Protein AF-0000000084668521 (afdb_homodimer)

Secondary structure (DSSP, 8-state):
----EEEEEE-TTSPEEEEEEE--TT-SSEEEEEEE--TT--TTSSHHHHHHHHHHTT-EEEEE--TTSTTS--SSTT---HHHHHHHHHHHHHHHHTSTTEEEEEEEEEEETHHHHHHHHHHHH-TTEEEEEEES--S--S--GGGHHHHHHHHHHHHHHHHTTPPPPEE-SS-TTSB-TTS-B--TTHHHHHHHTT----S-EEHHHHHHHHT---GGGGGGSTTS-EEEEEETT-SSS-HHHHHHHHHHS-SSEEEEEETT--TTTTTSS-HHHHHHHHHHHHHHHS--/----EEEEEE-TTSPEEEEEEE--TT-SSEEEEEEE--TT--TTSSHHHHHHHHHHTT-EEEEE--TTSTTS--SSTT---HHHHHHHHHHHHHHHHTSTTEEEEEEEEEEETHHHHHHHHHHHH-TTEEEEEEES--S--S--GGGHHHHHHHHHHHHHHHHTTPPPPEE-SS-TTSB-TTS-B--TTHHHHHHHTT----S-EEHHHHHHHHT---GGGGGGSTTS-EEEEEETT-SSS-HHHHHHHHHHS-SSEEEEEETT--TTTTTSS-HHHHHHHHHHHHHHHS--

InterPro domains:
  IPR000383 Xaa-Pro dipeptidyl-peptidase-like domain [PF02129] (50-145)
  IPR029058 Alpha/Beta hydrolase fold [G3DSA:3.40.50.1820] (6-269)
  IPR029058 Alpha/Beta hydrolase fold [SSF53474] (3-289)
  IPR051411 Polyketide transferase af380-like [PTHR47751] (3-288)

Nearest PDB structures (foldseek):
  6lzh-assembly1_B  TM=9.416E-01  e=2.893E-39  Penicillium sp. sh18
  7d79-assembly2_C  TM=9.336E-01  e=2.000E-31  Beauveria bassiana ARSEF 2860
  7d79-assembly2_B-2  TM=9.314E-01  e=4.630E-31  Beauveria bassiana ARSEF 2860
  2hdw-assembly1_A  TM=8.197E-01  e=1.399E-21  Pseudomonas aeruginosa
  5xb6-assembly6_K  TM=8.495E-01  e=1.184E-19  Escherichia coli K-12

Structure (mmCIF, N/CA/C/O backbone):
data_AF-0000000084668521-model_v1
#
loop_
_entity.id
_entity.type
_entity.pdbx_description
1 polymer 'Peptidase S15'
#
loop_
_atom_site.group_PDB
_atom_site.id
_atom_site.type_symbol
_atom_site.label_atom_id
_atom_site.label_alt_id
_atom_site.label_comp_id
_atom_site.label_asym_id
_atom_site.label_entity_id
_atom_site.label_seq_id
_atom_site.pdbx_PDB_ins_code
_atom_site.Cartn_x
_atom_site.Cartn_y
_atom_site.Cartn_z
_atom_site.occupancy
_atom_site.B_iso_or_equiv
_atom_site.auth_seq_id
_atom_site.auth_comp_id
_atom_site.auth_asym_id
_atom_site.auth_atom_id
_atom_site.pdbx_PDB_model_num
ATOM 1 N N . MET A 1 1 ? 1.849 30.797 27.562 1 51.97 1 MET A N 1
ATOM 2 C CA . MET A 1 1 ? 2.369 29.484 27.156 1 51.97 1 MET A CA 1
ATOM 3 C C . MET A 1 1 ? 1.263 28.609 26.578 1 51.97 1 MET A C 1
ATOM 5 O O . MET A 1 1 ? 0.156 28.562 27.125 1 51.97 1 MET A O 1
ATOM 9 N N . SER A 1 2 ? 1.439 28.156 25.234 1 66.69 2 SER A N 1
ATOM 10 C CA . SER A 1 2 ? 0.332 27.438 24.609 1 66.69 2 SER A CA 1
ATOM 11 C C . SER A 1 2 ? -0.081 26.234 25.453 1 66.69 2 SER A C 1
ATOM 13 O O . SER A 1 2 ? 0.768 25.562 26.062 1 66.69 2 SER A O 1
ATOM 15 N N . ASN A 1 3 ? -1.322 26.219 25.875 1 88.06 3 ASN A N 1
ATOM 16 C CA . ASN A 1 3 ? -1.852 25.031 26.531 1 88.06 3 ASN A CA 1
ATOM 17 C C . ASN A 1 3 ? -1.68 23.781 25.688 1 88.06 3 ASN A C 1
ATOM 19 O O . ASN A 1 3 ? -2.359 23.625 24.672 1 88.06 3 ASN A O 1
ATOM 23 N N . ARG A 1 4 ? -0.58 23.172 25.875 1 95.38 4 ARG A N 1
ATOM 24 C CA . ARG A 1 4 ? -0.239 21.938 25.172 1 95.38 4 ARG A CA 1
ATOM 25 C C . ARG A 1 4 ? -0.235 20.75 26.125 1 95.38 4 ARG A C 1
ATOM 27 O O . ARG A 1 4 ? 0.279 20.844 27.25 1 95.38 4 ARG A O 1
ATOM 34 N N . GLN A 1 5 ? -0.857 19.688 25.703 1 97.56 5 GLN A N 1
ATOM 35 C CA . GLN A 1 5 ? -0.964 18.484 26.516 1 97.56 5 GLN A CA 1
ATOM 36 C C . GLN A 1 5 ? -0.278 17.297 25.844 1 97.56 5 GLN A C 1
ATOM 38 O O . GLN A 1 5 ? -0.398 17.125 24.625 1 97.56 5 GLN A O 1
ATOM 43 N N . ASN A 1 6 ? 0.466 16.562 26.672 1 98.38 6 ASN A N 1
ATOM 44 C CA . ASN A 1 6 ? 0.969 15.297 26.172 1 98.38 6 ASN A CA 1
ATOM 45 C C . ASN A 1 6 ? -0.154 14.273 26 1 98.38 6 ASN A C 1
ATOM 47 O O . ASN A 1 6 ? -1.033 14.164 26.859 1 98.38 6 ASN A O 1
ATOM 51 N N . ILE A 1 7 ? -0.081 13.594 24.891 1 98.5 7 ILE A N 1
ATOM 52 C CA . ILE A 1 7 ? -1.102 12.578 24.656 1 98.5 7 ILE A CA 1
ATOM 53 C C . ILE A 1 7 ? -0.45 11.312 24.109 1 98.5 7 ILE A C 1
ATOM 55 O O . ILE A 1 7 ? 0.702 11.336 23.672 1 98.5 7 ILE A O 1
ATOM 59 N N . GLU A 1 8 ? -1.041 10.234 24.25 1 98.62 8 GLU A N 1
ATOM 60 C CA . GLU A 1 8 ? -0.757 8.992 23.547 1 98.62 8 GLU A CA 1
ATOM 61 C C . GLU A 1 8 ? -2.045 8.266 23.156 1 98.62 8 GLU A C 1
ATOM 63 O O . GLU A 1 8 ? -3.072 8.43 23.812 1 98.62 8 GLU A O 1
ATOM 68 N N . PHE A 1 9 ? -2.041 7.555 22.141 1 98.44 9 PHE A N 1
ATOM 69 C CA . PHE A 1 9 ? -3.164 6.723 21.719 1 98.44 9 PHE A CA 1
ATOM 70 C C . PHE A 1 9 ? -2.676 5.477 21 1 98.44 9 PHE A C 1
ATOM 72 O O . PHE A 1 9 ? -1.562 5.457 20.469 1 98.44 9 PHE A O 1
ATOM 79 N N . LYS A 1 10 ? -3.48 4.465 21 1 97.56 10 LYS A N 1
ATOM 80 C CA . LYS A 1 10 ? -3.16 3.203 20.344 1 97.56 10 LYS A CA 1
ATOM 81 C C . LYS A 1 10 ? -3.73 3.17 18.922 1 97.56 10 LYS A C 1
ATOM 83 O O . LYS A 1 10 ? -4.844 3.639 18.688 1 97.56 10 LYS A O 1
ATOM 88 N N . THR A 1 11 ? -2.953 2.631 18.062 1 97.62 11 THR A N 1
ATOM 89 C CA . THR A 1 11 ? -3.463 2.328 16.734 1 97.62 11 THR A CA 1
ATOM 90 C C . THR A 1 11 ? -4.168 0.974 16.719 1 97.62 11 THR A C 1
ATOM 92 O O . THR A 1 11 ? -4.082 0.215 17.688 1 97.62 11 THR A O 1
ATOM 95 N N . LEU A 1 12 ? -4.848 0.689 15.656 1 96.25 12 LEU A N 1
ATOM 96 C CA . LEU A 1 12 ? -5.547 -0.583 15.523 1 96.25 12 LEU A CA 1
ATOM 97 C C . LEU A 1 12 ? -4.566 -1.751 15.586 1 96.25 12 LEU A C 1
ATOM 99 O O . LEU A 1 12 ? -4.914 -2.832 16.078 1 96.25 12 LEU A O 1
ATOM 103 N N . SER A 1 13 ? -3.34 -1.532 15.156 1 92.25 13 SER A N 1
ATOM 104 C CA . SER A 1 13 ? -2.328 -2.584 15.164 1 92.25 13 SER A CA 1
ATOM 105 C C . SER A 1 13 ? -1.716 -2.75 16.547 1 92.25 13 SER A C 1
ATOM 107 O O . SER A 1 13 ? -0.865 -3.617 16.766 1 92.25 13 SER A O 1
ATOM 109 N N . GLY A 1 14 ? -2.045 -1.892 17.453 1 94.88 14 GLY A N 1
ATOM 110 C CA . GLY A 1 14 ? -1.597 -2.043 18.828 1 94.88 14 GLY A CA 1
ATOM 111 C C . GLY A 1 14 ? -0.379 -1.2 19.156 1 94.88 14 GLY A C 1
ATOM 112 O O . GLY A 1 14 ? 0.168 -1.291 20.266 1 94.88 14 GLY A O 1
ATOM 113 N N . VAL A 1 15 ? 0.057 -0.404 18.266 1 96.94 15 VAL A N 1
ATOM 114 C CA . VAL A 1 15 ? 1.213 0.465 18.469 1 96.94 15 VAL A CA 1
ATOM 115 C C . VAL A 1 15 ? 0.782 1.747 19.172 1 96.94 15 VAL A C 1
ATOM 117 O O . VAL A 1 15 ? -0.256 2.326 18.844 1 96.94 15 VAL A O 1
ATOM 120 N N . THR A 1 16 ? 1.562 2.193 20.109 1 98.75 16 THR A N 1
ATOM 121 C CA . THR A 1 16 ? 1.267 3.439 20.812 1 98.75 16 THR A CA 1
ATOM 122 C C . THR A 1 16 ? 1.959 4.617 20.125 1 98.75 16 THR A C 1
ATOM 124 O O . THR A 1 16 ? 3.184 4.633 20 1 98.75 16 THR A O 1
ATOM 127 N N . LEU A 1 17 ? 1.164 5.547 19.703 1 98.81 17 LEU A N 1
ATOM 128 C CA . LEU A 1 17 ? 1.684 6.789 19.141 1 98.81 17 LEU A CA 1
ATOM 129 C C . LEU A 1 17 ? 1.568 7.93 20.141 1 98.81 17 LEU A C 1
ATOM 131 O O . LEU A 1 17 ? 0.618 7.977 20.922 1 98.81 17 LEU A O 1
ATOM 135 N N . ARG A 1 18 ? 2.561 8.812 20.156 1 98.88 18 ARG A N 1
ATOM 136 C CA . ARG A 1 18 ? 2.654 9.875 21.156 1 98.88 18 ARG A CA 1
ATOM 137 C C . ARG A 1 18 ? 2.777 11.242 20.484 1 98.88 18 ARG A C 1
ATOM 139 O O . ARG A 1 18 ? 3.432 11.375 19.453 1 98.88 18 ARG A O 1
ATOM 146 N N . GLY A 1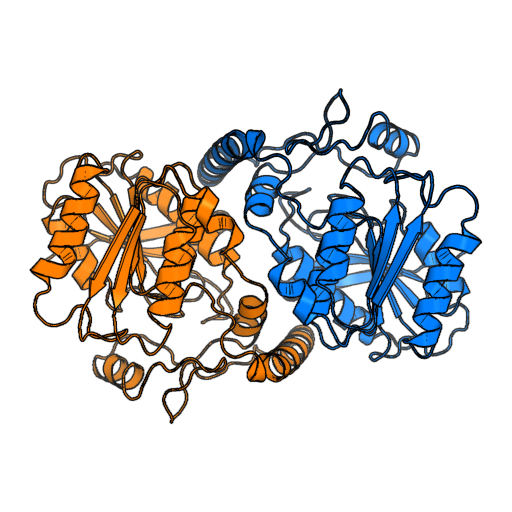 19 ? 2.113 12.195 21.078 1 98.69 19 GLY A N 1
ATOM 147 C CA . GLY A 1 19 ? 2.141 13.531 20.516 1 98.69 19 GLY A CA 1
ATOM 148 C C . GLY A 1 19 ? 1.644 14.602 21.469 1 98.69 19 GLY A C 1
ATOM 149 O O . GLY A 1 19 ? 1.822 14.484 22.688 1 98.69 19 GLY A O 1
ATOM 150 N N . TRP A 1 20 ? 1.198 15.695 20.891 1 98.81 20 TRP A N 1
ATOM 151 C CA . TRP A 1 20 ? 0.719 16.844 21.656 1 98.81 20 TRP A CA 1
ATOM 152 C C . TRP A 1 20 ? -0.646 17.297 21.156 1 98.81 20 TRP A C 1
ATOM 154 O O . TRP A 1 20 ? -0.902 17.297 19.938 1 98.81 20 TRP A O 1
ATOM 164 N N . LEU A 1 21 ? -1.462 17.609 22.078 1 98.69 21 LEU A N 1
ATOM 165 C CA . LEU A 1 21 ? -2.754 18.219 21.797 1 98.69 21 LEU A CA 1
ATOM 166 C C . LEU A 1 21 ? -2.762 19.688 22.234 1 98.69 21 LEU A C 1
ATOM 168 O O . LEU A 1 21 ? -2.316 20.016 23.344 1 98.69 21 LEU A O 1
ATOM 172 N N . TYR A 1 22 ? -3.162 20.531 21.328 1 98.44 22 TYR A N 1
ATOM 173 C CA . TYR A 1 22 ? -3.361 21.953 21.578 1 98.44 22 TYR A CA 1
ATOM 174 C C . TYR A 1 22 ? -4.844 22.312 21.594 1 98.44 22 TYR A C 1
ATOM 176 O O . TYR A 1 22 ? -5.445 22.562 20.547 1 98.44 22 TYR A O 1
ATOM 184 N N . PRO A 1 23 ? -5.414 22.359 22.812 1 97.94 23 PRO A N 1
ATOM 185 C CA . PRO A 1 23 ? -6.844 22.672 22.859 1 97.94 23 PRO A CA 1
ATOM 186 C C . PRO A 1 23 ? -7.156 24.094 22.375 1 97.94 23 PRO A C 1
ATOM 188 O O . PRO A 1 23 ? -6.391 25.031 22.641 1 97.94 23 PRO A O 1
ATOM 191 N N . SER A 1 24 ? -8.297 24.172 21.719 1 96.94 24 SER A N 1
ATOM 192 C CA . SER A 1 24 ? -8.711 25.484 21.234 1 96.94 24 SER A CA 1
ATOM 193 C C . SER A 1 24 ? -8.703 26.5 22.359 1 96.94 24 SER A C 1
ATOM 195 O O . SER A 1 24 ? -9.125 26.203 23.484 1 96.94 24 SER A O 1
ATOM 197 N N . GLU A 1 25 ? -8.305 27.688 22.047 1 94.31 25 GLU A N 1
ATOM 198 C CA . GLU A 1 25 ? -8.266 28.734 23.062 1 94.31 25 GLU A CA 1
ATOM 199 C C . GLU A 1 25 ? -9.672 29.188 23.453 1 94.31 25 GLU A C 1
ATOM 201 O O . GLU A 1 25 ? -9.867 29.75 24.516 1 94.31 25 GLU A O 1
ATOM 206 N N . THR A 1 26 ? -10.609 28.906 22.594 1 92.5 26 THR A N 1
ATOM 207 C CA . THR A 1 26 ? -11.984 29.281 22.906 1 92.5 26 THR A CA 1
ATOM 208 C C . THR A 1 26 ? -12.562 28.344 23.969 1 92.5 26 THR A C 1
ATOM 210 O O . THR A 1 26 ? -13.57 28.672 24.609 1 92.5 26 THR A O 1
ATOM 213 N N . GLN A 1 27 ? -12.031 27.266 24.094 1 91.88 27 GLN A N 1
ATOM 214 C CA . GLN A 1 27 ? -12.477 26.234 25.016 1 91.88 27 GLN A CA 1
ATOM 215 C C . GLN A 1 27 ? -13.914 25.812 24.734 1 91.88 27 GLN A C 1
ATOM 217 O O . GLN A 1 27 ? -14.633 25.391 25.625 1 91.88 27 GLN A O 1
ATOM 222 N N . LYS A 1 28 ? -14.312 26.062 23.578 1 94.62 28 LYS A N 1
ATOM 223 C CA . LYS A 1 28 ? -15.609 25.594 23.078 1 94.62 28 LYS A CA 1
ATOM 224 C C . LYS A 1 28 ? -15.438 24.5 22.031 1 94.62 28 LYS A C 1
ATOM 226 O O . LYS A 1 28 ? -14.406 24.438 21.359 1 94.62 28 LYS A O 1
ATOM 231 N N . LYS A 1 29 ? -16.469 23.719 22.047 1 96.38 29 LYS A N 1
ATOM 232 C CA . LYS A 1 29 ? -16.453 22.672 21.031 1 96.38 29 LYS A CA 1
ATOM 233 C C . LYS A 1 29 ? -16.359 23.266 19.625 1 96.38 29 LYS A C 1
ATOM 235 O O . LYS A 1 29 ? -17.094 24.219 19.297 1 96.38 29 LYS A O 1
ATOM 240 N N . GLY A 1 30 ? -15.367 22.875 18.812 1 97.44 30 GLY A N 1
ATOM 241 C CA . GLY A 1 30 ? -15.109 23.406 17.484 1 97.44 30 GLY A CA 1
ATOM 242 C C . GLY A 1 30 ? -14.32 22.453 16.609 1 97.44 30 GLY A C 1
ATOM 243 O O . GLY A 1 30 ? -14.336 21.234 16.828 1 97.44 30 GLY A O 1
ATOM 244 N N . PRO A 1 31 ? -13.75 22.984 15.578 1 98.25 31 PRO A N 1
ATOM 245 C CA . PRO A 1 31 ? -13.031 22.125 14.641 1 98.25 31 PRO A CA 1
ATOM 246 C C . PRO A 1 31 ? -11.727 21.578 15.219 1 98.25 31 PRO A C 1
ATOM 248 O O . PRO A 1 31 ? -11.117 22.203 16.078 1 98.25 31 PRO A O 1
ATOM 251 N N . GLY A 1 32 ? -11.391 20.359 14.844 1 98.56 32 GLY A N 1
ATOM 252 C CA . GLY A 1 32 ? -10.078 19.781 15.078 1 98.56 32 GLY A CA 1
ATOM 253 C C . GLY A 1 32 ? -9.18 19.828 13.859 1 98.56 32 GLY A C 1
ATOM 254 O O . GLY A 1 32 ? -9.664 19.859 12.719 1 98.56 32 GLY A O 1
ATOM 255 N N . ILE A 1 33 ? -7.855 19.844 14.086 1 98.81 33 ILE A N 1
ATOM 256 C CA . ILE A 1 33 ? -6.898 19.797 12.984 1 98.81 33 ILE A CA 1
ATOM 257 C C . ILE A 1 33 ? -5.734 18.875 13.359 1 98.81 33 ILE A C 1
ATOM 259 O O . ILE A 1 33 ? -5.238 18.922 14.492 1 98.81 33 ILE A O 1
ATOM 263 N N . ILE A 1 34 ? -5.363 17.969 12.477 1 98.94 34 ILE A N 1
ATOM 264 C CA . ILE A 1 34 ? -4.211 17.094 12.641 1 98.94 34 ILE A CA 1
ATOM 265 C C . ILE A 1 34 ? -3.094 17.531 11.695 1 98.94 34 ILE A C 1
ATOM 267 O O . ILE A 1 34 ? -3.311 17.672 10.484 1 98.94 34 ILE A O 1
ATOM 271 N N . LEU A 1 35 ? -1.898 17.75 12.258 1 98.88 35 LEU A N 1
ATOM 272 C CA . LEU A 1 35 ? -0.787 18.297 11.484 1 98.88 35 LEU A CA 1
ATOM 273 C C . LEU A 1 35 ? 0.378 17.312 11.438 1 98.88 35 LEU A C 1
ATOM 275 O O . LEU A 1 35 ? 0.66 16.625 12.422 1 98.88 35 LEU A O 1
ATOM 279 N N . SER A 1 36 ? 1.036 17.281 10.32 1 98.44 36 SER A N 1
ATOM 280 C CA . SER A 1 36 ? 2.234 16.453 10.188 1 98.44 36 SER A CA 1
ATOM 281 C C . SER A 1 36 ? 3.281 17.141 9.32 1 98.44 36 SER A C 1
ATOM 283 O O . SER A 1 36 ? 2.945 17.766 8.312 1 98.44 36 SER A O 1
ATOM 285 N N . ALA A 1 37 ? 4.594 16.969 9.641 1 95.19 37 ALA A N 1
ATOM 286 C CA . ALA A 1 37 ? 5.684 17.734 9.062 1 95.19 37 ALA A CA 1
ATOM 287 C C . ALA A 1 37 ? 6.281 17.016 7.852 1 95.19 37 ALA A C 1
ATOM 289 O O . ALA A 1 37 ? 7.066 17.609 7.102 1 95.19 37 ALA A O 1
ATOM 290 N N . GLY A 1 38 ? 5.953 15.727 7.715 1 94.62 38 GLY A N 1
ATOM 291 C CA . GLY A 1 38 ? 6.453 15.094 6.512 1 94.62 38 GLY A CA 1
ATOM 292 C C . GLY A 1 38 ? 7.336 13.891 6.793 1 94.62 38 GLY A C 1
ATOM 293 O O . GLY A 1 38 ? 7.242 13.281 7.863 1 94.62 38 GLY A O 1
ATOM 294 N N . PHE A 1 39 ? 8.219 13.539 5.82 1 95.06 39 PHE A N 1
ATOM 295 C CA . PHE A 1 39 ? 8.961 12.281 5.773 1 95.06 39 PHE A CA 1
ATOM 296 C C . PHE A 1 39 ? 10.016 12.242 6.871 1 95.06 39 PHE A C 1
ATOM 298 O O . PHE A 1 39 ? 10.891 13.102 6.934 1 95.06 39 PHE A O 1
ATOM 305 N N . ASN A 1 40 ? 9.844 11.297 7.73 1 93.69 40 ASN A N 1
ATOM 306 C CA . ASN A 1 40 ? 10.852 10.984 8.742 1 93.69 40 ASN A CA 1
ATOM 307 C C . ASN A 1 40 ? 11.062 12.156 9.695 1 93.69 40 ASN A C 1
ATOM 309 O O . ASN A 1 40 ? 12.172 12.375 10.188 1 93.69 40 ASN A O 1
ATOM 313 N N . MET A 1 41 ? 10.086 12.961 9.906 1 95.12 41 MET A N 1
ATOM 314 C CA . MET A 1 41 ? 10.18 14.125 10.789 1 95.12 41 MET A CA 1
ATOM 315 C C . MET A 1 41 ? 9.383 13.898 12.07 1 95.12 41 MET A C 1
ATOM 317 O O . MET A 1 41 ? 8.234 13.453 12.023 1 95.12 41 MET A O 1
ATOM 321 N N . PRO A 1 42 ? 10 14.18 13.195 1 97.19 42 PRO A N 1
ATOM 322 C CA . PRO A 1 42 ? 9.242 14.125 14.453 1 97.19 42 PRO A CA 1
ATOM 323 C C . PRO A 1 42 ? 8.312 15.312 14.633 1 97.19 42 PRO A C 1
ATOM 325 O O . PRO A 1 42 ? 8.43 16.312 13.914 1 97.19 42 PRO A O 1
ATOM 328 N N . LYS A 1 43 ? 7.414 15.195 15.562 1 97.81 43 LYS A N 1
ATOM 329 C CA . LYS A 1 43 ? 6.395 16.203 15.836 1 97.81 43 LYS A CA 1
ATOM 330 C C . LYS A 1 43 ? 7.027 17.531 16.234 1 97.81 43 LYS A C 1
ATOM 332 O O . LYS A 1 43 ? 6.375 18.578 16.203 1 97.81 43 LYS A O 1
ATOM 337 N N . ASP A 1 44 ? 8.297 17.562 16.594 1 96.75 44 ASP A N 1
ATOM 338 C CA . ASP A 1 44 ? 9.008 18.75 17.062 1 96.75 44 ASP A CA 1
ATOM 339 C C . ASP A 1 44 ? 9.312 19.703 15.898 1 96.75 44 ASP A C 1
ATOM 341 O O . ASP A 1 44 ? 9.609 20.875 16.125 1 96.75 44 ASP A O 1
ATOM 345 N N . VAL A 1 45 ? 9.227 19.141 14.742 1 93.12 45 VAL A N 1
ATOM 346 C CA . VAL A 1 45 ? 9.695 19.891 13.578 1 93.12 45 VAL A CA 1
ATOM 347 C C . VAL A 1 45 ? 8.516 20.609 12.914 1 93.12 45 VAL A C 1
ATOM 349 O O . VAL A 1 45 ? 7.539 19.969 12.516 1 93.12 45 VAL A O 1
ATOM 352 N N . VAL A 1 46 ? 8.555 21.922 12.82 1 90.94 46 VAL A N 1
ATOM 353 C CA . VAL A 1 46 ? 7.711 22.812 12.016 1 90.94 46 VAL A CA 1
ATOM 354 C C . VAL A 1 46 ? 6.312 22.875 12.625 1 90.94 46 VAL A C 1
ATOM 356 O O . VAL A 1 46 ? 5.793 23.969 12.875 1 90.94 46 VAL A O 1
ATOM 359 N N . VAL A 1 47 ? 5.664 21.812 13.031 1 95.56 47 VAL A N 1
ATOM 360 C CA . VAL A 1 47 ? 4.219 21.719 13.211 1 95.56 47 VAL A CA 1
ATOM 361 C C . VAL A 1 47 ? 3.832 22.297 14.57 1 95.56 47 VAL A C 1
ATOM 363 O O . VAL A 1 47 ? 2.686 22.703 14.781 1 95.56 47 VAL A O 1
ATOM 366 N N . PRO A 1 48 ? 4.762 22.453 15.562 1 95.56 48 PRO A N 1
ATOM 367 C CA . PRO A 1 48 ? 4.352 23.109 16.812 1 95.56 48 PRO A CA 1
ATOM 368 C C . PRO A 1 48 ? 3.881 24.547 16.609 1 95.56 48 PRO A C 1
ATOM 370 O O . PRO A 1 48 ? 2.83 24.938 17.125 1 95.56 48 PRO A O 1
ATOM 373 N N . ASP A 1 49 ? 4.602 25.297 15.789 1 93.25 49 ASP A N 1
ATOM 374 C CA . ASP A 1 49 ? 4.223 26.688 15.531 1 93.25 49 ASP A CA 1
ATOM 375 C C . ASP A 1 49 ? 2.906 26.75 14.758 1 93.25 49 ASP A C 1
ATOM 377 O O . ASP A 1 49 ? 2.078 27.625 15.023 1 93.25 49 ASP A O 1
ATOM 381 N N . VAL A 1 50 ? 2.748 25.875 13.844 1 96.12 50 VAL A N 1
ATOM 382 C CA . VAL A 1 50 ? 1.52 25.828 13.055 1 96.12 50 VAL A CA 1
ATOM 383 C C . VAL A 1 50 ? 0.345 25.453 13.961 1 96.12 50 VAL A C 1
ATOM 385 O O . VAL A 1 50 ? -0.73 26.047 13.867 1 96.12 50 VAL A O 1
ATOM 388 N N . ALA A 1 51 ? 0.533 24.5 14.836 1 97.69 51 ALA A N 1
ATOM 389 C CA . ALA A 1 51 ? -0.493 24.047 15.773 1 97.69 51 ALA A CA 1
ATOM 390 C C . ALA A 1 51 ? -0.932 25.203 16.688 1 97.69 51 ALA A C 1
ATOM 392 O O . ALA A 1 51 ? -2.127 25.391 16.922 1 97.69 51 ALA A O 1
ATOM 393 N N . GLU A 1 52 ? 0.012 25.938 17.172 1 96.75 52 GLU A N 1
ATOM 394 C CA . GLU A 1 52 ? -0.294 27.062 18.047 1 96.75 52 GLU A CA 1
ATOM 395 C C . GLU A 1 52 ? -1.101 28.141 17.297 1 96.75 52 GLU A C 1
ATOM 397 O O . GLU A 1 52 ? -2.004 28.75 17.875 1 96.75 52 GLU A O 1
ATOM 402 N N . TRP A 1 53 ? -0.701 28.359 16.047 1 95.62 53 TRP A N 1
ATOM 403 C CA . TRP A 1 53 ? -1.441 29.344 15.258 1 95.62 53 TRP A CA 1
ATOM 404 C C . TRP A 1 53 ? -2.902 28.922 15.117 1 95.62 53 TRP A C 1
ATOM 406 O O . TRP A 1 53 ? -3.807 29.719 15.375 1 95.62 53 TRP A O 1
ATOM 416 N N . PHE A 1 54 ? -3.168 27.703 14.773 1 96.88 54 PHE A N 1
ATOM 417 C CA . PHE A 1 54 ? -4.531 27.203 14.609 1 96.88 54 PHE A CA 1
ATOM 418 C C . PHE A 1 54 ? -5.262 27.172 15.953 1 96.88 54 PHE A C 1
ATOM 420 O O . PHE A 1 54 ? -6.461 27.438 16.016 1 96.88 54 PHE A O 1
ATOM 427 N N . GLN A 1 55 ? -4.516 26.844 17 1 96.94 55 GLN A N 1
ATOM 428 C CA . GLN A 1 55 ? -5.062 26.875 18.359 1 96.94 55 GLN A CA 1
ATOM 429 C C . GLN A 1 55 ? -5.668 28.234 18.672 1 96.94 55 GLN A C 1
ATOM 431 O O . GLN A 1 55 ? -6.781 28.328 19.203 1 96.94 55 GLN A O 1
ATOM 436 N N . ARG A 1 56 ? -4.98 29.266 18.297 1 95.25 56 ARG A N 1
ATOM 437 C CA . ARG A 1 56 ? -5.406 30.641 18.547 1 95.25 56 ARG A CA 1
ATOM 438 C C . ARG A 1 56 ? -6.586 31.016 17.656 1 95.25 56 ARG A C 1
ATOM 440 O O . ARG A 1 56 ? -7.277 32 17.922 1 95.25 56 ARG A O 1
ATOM 447 N N . HIS A 1 57 ? -6.797 30.219 16.672 1 95.19 57 HIS A N 1
ATOM 448 C CA . HIS A 1 57 ? -7.855 30.547 15.719 1 95.19 57 HIS A CA 1
ATOM 449 C C . HIS A 1 57 ? -9.008 29.547 15.805 1 95.19 57 HIS A C 1
ATOM 451 O O . HIS A 1 57 ? -9.688 29.297 14.812 1 95.19 57 HIS A O 1
ATOM 457 N N . GLY A 1 58 ? -9.102 28.891 16.969 1 95.44 58 GLY A N 1
ATOM 458 C CA . GLY A 1 58 ? -10.328 28.188 17.297 1 95.44 58 GLY A CA 1
ATOM 459 C C . GLY A 1 58 ? -10.266 26.688 17.031 1 95.44 58 GLY A C 1
ATOM 460 O O . GLY A 1 58 ? -11.266 25.984 17.141 1 95.44 58 GLY A O 1
ATOM 461 N N . PHE A 1 59 ? -9.109 26.172 16.688 1 97.62 59 PHE A N 1
ATOM 462 C CA . PHE A 1 59 ? -8.969 24.75 16.422 1 97.62 59 PHE A CA 1
ATOM 463 C C . PHE A 1 59 ? -8.352 24.031 17.625 1 97.62 59 PHE A C 1
ATOM 465 O O . PHE A 1 59 ? -7.5 24.594 18.312 1 97.62 59 PHE A O 1
ATOM 472 N N . THR A 1 60 ? -8.812 22.891 17.938 1 98.44 60 THR A N 1
ATOM 473 C CA . THR A 1 60 ? -8.016 21.953 18.703 1 98.44 60 THR A CA 1
ATOM 474 C C . THR A 1 60 ? -7.047 21.188 17.797 1 98.44 60 THR A C 1
ATOM 476 O O . THR A 1 60 ? -7.473 20.484 16.875 1 98.44 60 THR A O 1
ATOM 479 N N . ALA A 1 61 ? -5.785 21.375 18.031 1 98.75 61 ALA A N 1
ATOM 480 C CA . ALA A 1 61 ? -4.777 20.859 17.125 1 98.75 61 ALA A CA 1
ATOM 481 C C . ALA A 1 61 ? -4.07 19.641 17.703 1 98.75 61 ALA A C 1
ATOM 483 O O . ALA A 1 61 ? -3.762 19.625 18.906 1 98.75 61 ALA A O 1
ATOM 484 N N . LEU A 1 62 ? -3.893 18.625 16.891 1 98.88 62 LEU A N 1
ATOM 485 C CA . LEU A 1 62 ? -3.172 17.422 17.25 1 98.88 62 LEU A CA 1
ATOM 486 C C . LEU A 1 62 ? -1.915 17.25 16.406 1 98.88 62 LEU A C 1
ATOM 488 O O . LEU A 1 62 ? -1.975 17.328 15.172 1 98.88 62 LEU A O 1
ATOM 492 N N . VAL A 1 63 ? -0.777 17.078 17.016 1 98.75 63 VAL A N 1
ATOM 493 C CA . VAL A 1 63 ? 0.462 16.656 16.375 1 98.75 63 VAL A CA 1
ATOM 494 C C . VAL A 1 63 ? 1.006 15.414 17.078 1 98.75 63 VAL A C 1
ATOM 496 O O . VAL A 1 63 ? 0.886 15.289 18.297 1 98.75 63 VAL A O 1
ATOM 499 N N . PHE A 1 64 ? 1.591 14.5 16.344 1 98.75 64 PHE A N 1
ATOM 500 C CA . PHE A 1 64 ? 2.135 13.297 16.953 1 98.75 64 PHE A CA 1
ATOM 501 C C . PHE A 1 64 ? 3.227 12.695 16.078 1 98.75 64 PHE A C 1
ATOM 503 O O . PHE A 1 64 ? 3.359 13.047 14.906 1 98.75 64 PHE A O 1
ATOM 510 N N . ASP A 1 65 ? 4.066 11.898 16.703 1 98.69 65 ASP A N 1
ATOM 511 C CA . ASP A 1 65 ? 5.035 11.07 15.977 1 98.69 65 ASP A CA 1
ATOM 512 C C . ASP A 1 65 ? 4.367 9.828 15.391 1 98.69 65 ASP A C 1
ATOM 514 O O . ASP A 1 65 ? 3.635 9.125 16.078 1 98.69 65 ASP A O 1
ATOM 518 N N . THR A 1 66 ? 4.652 9.633 14.125 1 97.94 66 THR A N 1
ATOM 519 C CA . THR A 1 66 ? 4.117 8.43 13.492 1 97.94 66 THR A CA 1
ATOM 520 C C . THR A 1 66 ? 4.961 7.207 13.859 1 97.94 66 THR A C 1
ATOM 522 O O . THR A 1 66 ? 5.941 7.324 14.602 1 97.94 66 THR A O 1
ATOM 525 N N . PHE A 1 67 ? 4.543 6.082 13.43 1 97.75 67 PHE A N 1
ATOM 526 C CA . PHE A 1 67 ? 5.207 4.812 13.695 1 97.75 67 PHE A CA 1
ATOM 527 C C . PHE A 1 67 ? 6.703 4.922 13.438 1 97.75 67 PHE A C 1
ATOM 529 O O . PHE A 1 67 ? 7.129 5.32 12.352 1 97.75 67 PHE A O 1
ATOM 536 N N . GLY A 1 68 ? 7.469 4.559 14.422 1 97.38 68 GLY A N 1
ATOM 537 C CA . GLY A 1 68 ? 8.914 4.441 14.266 1 97.38 68 GLY A CA 1
ATOM 538 C C . GLY A 1 68 ? 9.625 5.777 14.344 1 97.38 68 GLY A C 1
ATOM 539 O O . GLY A 1 68 ? 10.844 5.844 14.156 1 97.38 68 GLY A O 1
ATOM 540 N N . ILE A 1 69 ? 8.922 6.836 14.664 1 97.88 69 ILE A N 1
ATOM 541 C CA . ILE A 1 69 ? 9.5 8.172 14.688 1 97.88 69 ILE A CA 1
ATOM 542 C C . ILE A 1 69 ? 9.398 8.758 16.094 1 97.88 69 ILE A C 1
ATOM 544 O O . ILE A 1 69 ? 8.406 8.531 16.797 1 97.88 69 ILE A O 1
ATOM 548 N N . GLY A 1 70 ? 10.398 9.469 16.484 1 97.38 70 GLY A N 1
ATOM 549 C CA . GLY A 1 70 ? 10.359 10.234 17.719 1 97.38 70 GLY A CA 1
ATOM 550 C C . GLY A 1 70 ? 9.992 9.391 18.938 1 97.38 70 GLY A C 1
ATOM 551 O O . GLY A 1 70 ? 10.609 8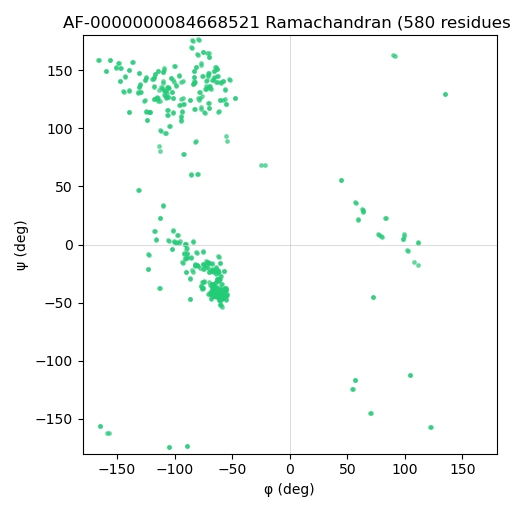.344 19.172 1 97.38 70 GLY A O 1
ATOM 552 N N . GLU A 1 71 ? 8.938 9.805 19.656 1 98.19 71 GLU A N 1
ATOM 553 C CA . GLU A 1 71 ? 8.594 9.188 20.938 1 98.19 71 GLU A CA 1
ATOM 554 C C . GLU A 1 71 ? 7.609 8.039 20.75 1 98.19 71 GLU A C 1
ATOM 556 O O . GLU A 1 71 ? 7.312 7.305 21.688 1 98.19 71 GLU A O 1
ATOM 561 N N . SER A 1 72 ? 7.098 7.867 19.531 1 98.69 72 SER A N 1
ATOM 562 C CA . SER A 1 72 ? 6.121 6.816 19.266 1 98.69 72 SER A CA 1
ATOM 563 C C . SER A 1 72 ? 6.793 5.449 19.156 1 98.69 72 SER A C 1
ATOM 565 O O . SER A 1 72 ? 7.988 5.359 18.875 1 98.69 72 SER A O 1
ATOM 567 N N . GLU A 1 73 ? 6.047 4.473 19.422 1 98.44 73 GLU A N 1
ATOM 568 C CA . GLU A 1 73 ? 6.535 3.104 19.266 1 98.44 73 GLU A CA 1
ATOM 569 C C . GLU A 1 73 ? 6.723 2.738 17.797 1 98.44 73 GLU A C 1
ATOM 571 O O . GLU A 1 73 ? 6.246 3.449 16.906 1 98.44 73 GLU A O 1
ATOM 576 N N . GLY A 1 74 ? 7.453 1.65 17.578 1 96.94 74 GLY A N 1
ATOM 577 C CA . GLY A 1 74 ? 7.652 1.121 16.25 1 96.94 74 GLY A CA 1
ATOM 578 C C . GLY A 1 74 ? 9.094 0.746 15.961 1 96.94 74 GLY A C 1
ATOM 579 O O . GLY A 1 74 ? 10.008 1.534 16.203 1 96.94 74 GLY A O 1
ATOM 580 N N . LEU A 1 75 ? 9.305 -0.389 15.5 1 96.19 75 LEU A N 1
ATOM 581 C CA . LEU A 1 75 ? 10.602 -0.889 15.07 1 96.19 75 LEU A CA 1
ATOM 582 C C . LEU A 1 75 ? 10.508 -1.529 13.688 1 96.19 75 LEU A C 1
ATOM 584 O O . LEU A 1 75 ? 9.508 -2.182 13.367 1 96.19 75 LEU A O 1
ATOM 588 N N . PRO A 1 76 ? 11.578 -1.431 12.875 1 96.94 76 PRO A N 1
ATOM 589 C CA . PRO A 1 76 ? 12.781 -0.634 13.109 1 96.94 76 PRO A CA 1
ATOM 590 C C . PRO A 1 76 ? 12.5 0.867 13.141 1 96.94 76 PRO A C 1
ATOM 592 O O . P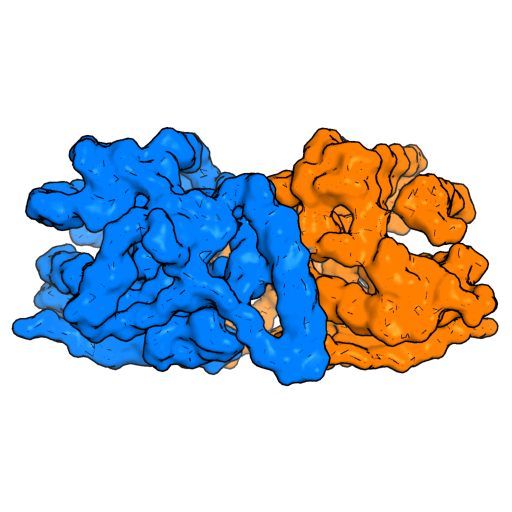RO A 1 76 ? 11.5 1.32 12.586 1 96.94 76 PRO A O 1
ATOM 595 N N . ARG A 1 77 ? 13.289 1.596 13.828 1 97.81 77 ARG A N 1
ATOM 596 C CA . ARG A 1 77 ? 13.164 3.049 13.836 1 97.81 77 ARG A CA 1
ATOM 597 C C . ARG A 1 77 ? 13.406 3.631 12.445 1 97.81 77 ARG A C 1
ATOM 599 O O . ARG A 1 77 ? 14.117 3.037 11.633 1 97.81 77 ARG A O 1
ATOM 606 N N . CYS A 1 78 ? 12.781 4.75 12.164 1 98.12 78 CYS A N 1
ATOM 607 C CA . CYS A 1 78 ? 12.953 5.477 10.906 1 98.12 78 CYS A CA 1
ATOM 608 C C . CYS A 1 78 ? 12.609 4.59 9.711 1 98.12 78 CYS A C 1
ATOM 610 O O . CYS A 1 78 ? 13.328 4.594 8.711 1 98.12 78 CYS A O 1
ATOM 612 N N . ASP A 1 79 ? 11.594 3.717 9.906 1 97.75 79 ASP A N 1
ATOM 613 C CA . ASP A 1 79 ? 11.039 2.857 8.867 1 97.75 79 ASP A CA 1
ATOM 614 C C . ASP A 1 79 ? 9.672 3.361 8.414 1 97.75 79 ASP A C 1
ATOM 616 O O . ASP A 1 79 ? 8.688 3.271 9.156 1 97.75 79 ASP A O 1
ATOM 620 N N . THR A 1 80 ? 9.625 3.83 7.215 1 96.94 80 THR A N 1
ATOM 621 C CA . THR A 1 80 ? 8.383 4.414 6.719 1 96.94 80 THR A CA 1
ATOM 622 C C . THR A 1 80 ? 7.648 3.428 5.812 1 96.94 80 THR A C 1
ATOM 624 O O . THR A 1 80 ? 8.242 2.867 4.887 1 96.94 80 THR A O 1
ATOM 627 N N . ASN A 1 81 ? 6.461 3.213 6.145 1 96.12 81 ASN A N 1
ATOM 628 C CA . ASN A 1 81 ? 5.473 2.508 5.336 1 96.12 81 ASN A CA 1
ATOM 629 C C . ASN A 1 81 ? 4.246 3.375 5.062 1 96.12 81 ASN A C 1
ATOM 631 O O . ASN A 1 81 ? 3.502 3.709 5.988 1 96.12 81 ASN A O 1
ATOM 635 N N . MET A 1 82 ? 4.016 3.742 3.828 1 96.94 82 MET A N 1
ATOM 636 C CA . MET A 1 82 ? 2.982 4.711 3.473 1 96.94 82 MET A CA 1
ATOM 637 C C . MET A 1 82 ? 1.603 4.211 3.891 1 96.94 82 MET A C 1
ATOM 639 O O . MET A 1 82 ? 0.782 4.984 4.383 1 96.94 82 MET A O 1
ATOM 643 N N . HIS A 1 83 ? 1.355 2.957 3.734 1 95.06 83 HIS A N 1
ATOM 644 C CA . HIS A 1 83 ? 0.052 2.418 4.105 1 95.06 83 HIS A CA 1
ATOM 645 C C . HIS A 1 83 ? -0.15 2.459 5.617 1 95.06 83 HIS A C 1
ATOM 647 O O . HIS A 1 83 ? -1.244 2.771 6.094 1 95.06 83 HIS A O 1
ATOM 653 N N . ARG A 1 84 ? 0.911 2.082 6.285 1 95.44 84 ARG A N 1
ATOM 654 C CA . ARG A 1 84 ? 0.853 2.184 7.742 1 95.44 84 ARG A CA 1
ATOM 655 C C . ARG A 1 84 ? 0.637 3.629 8.18 1 95.44 84 ARG A C 1
ATOM 657 O O . ARG A 1 84 ? -0.124 3.891 9.117 1 95.44 84 ARG A O 1
ATOM 664 N N . ARG A 1 85 ? 1.302 4.488 7.539 1 97.31 85 ARG A N 1
ATOM 665 C CA . ARG A 1 85 ? 1.17 5.906 7.859 1 97.31 85 ARG A CA 1
ATOM 666 C C . ARG A 1 85 ? -0.263 6.383 7.656 1 97.31 85 ARG A C 1
ATOM 668 O O . ARG A 1 85 ? -0.8 7.125 8.484 1 97.31 85 ARG A O 1
ATOM 675 N N . VAL A 1 86 ? -0.896 5.988 6.559 1 98 86 VAL A N 1
ATOM 676 C CA . VAL A 1 86 ? -2.303 6.285 6.312 1 98 86 VAL A CA 1
ATOM 677 C C . VAL A 1 86 ? -3.15 5.781 7.477 1 98 86 VAL A C 1
ATOM 679 O O . VAL A 1 86 ? -4.004 6.504 7.992 1 98 86 VAL A O 1
ATOM 682 N N . GLU A 1 87 ? -2.855 4.574 7.934 1 97 87 GLU A N 1
ATOM 683 C CA . GLU A 1 87 ? -3.594 3.988 9.047 1 97 87 GLU A CA 1
ATOM 684 C C . GLU A 1 87 ? -3.383 4.785 10.328 1 97 87 GLU A C 1
ATOM 686 O O . GLU A 1 87 ? -4.316 4.973 11.109 1 97 87 GLU A O 1
ATOM 691 N N . ASP A 1 88 ? -2.162 5.234 10.555 1 98.12 88 ASP A N 1
ATOM 692 C CA . ASP A 1 88 ? -1.879 6.059 11.727 1 98.12 88 ASP A CA 1
ATOM 693 C C . ASP A 1 88 ? -2.758 7.309 11.742 1 98.12 88 ASP A C 1
ATOM 695 O O . ASP A 1 88 ? -3.285 7.691 12.789 1 98.12 88 ASP A O 1
ATOM 699 N N . PHE A 1 89 ? -2.943 7.895 10.609 1 98.75 89 PHE A N 1
ATOM 700 C CA . PHE A 1 89 ? -3.713 9.133 10.555 1 98.75 89 PHE A CA 1
ATOM 701 C C . PHE A 1 89 ? -5.207 8.844 10.656 1 98.75 89 PHE A C 1
ATOM 703 O O . PHE A 1 89 ? -5.949 9.609 11.281 1 98.75 89 PHE A O 1
ATOM 710 N N . ILE A 1 90 ? -5.668 7.754 10.086 1 98.62 90 ILE A N 1
ATOM 711 C CA . ILE A 1 90 ? -7.066 7.371 10.25 1 98.62 90 ILE A CA 1
ATOM 712 C C . ILE A 1 90 ? -7.363 7.133 11.727 1 98.62 90 ILE A C 1
ATOM 714 O O . ILE A 1 90 ? -8.391 7.582 12.242 1 98.62 90 ILE A O 1
ATOM 718 N N . ASP A 1 91 ? -6.449 6.469 12.438 1 98.69 91 ASP A N 1
ATOM 719 C CA . ASP A 1 91 ? -6.621 6.219 13.867 1 98.69 91 ASP A CA 1
ATOM 720 C C . ASP A 1 91 ? -6.547 7.516 14.664 1 98.69 91 ASP A C 1
ATOM 722 O O . ASP A 1 91 ? -7.238 7.672 15.672 1 98.69 91 ASP A O 1
ATOM 726 N N . SER A 1 92 ? -5.715 8.438 14.195 1 98.88 92 SER A N 1
ATOM 727 C CA . SER A 1 92 ? -5.621 9.727 14.867 1 98.88 92 SER A CA 1
ATOM 728 C C . SER A 1 92 ? -6.918 10.516 14.742 1 98.88 92 SER A C 1
ATOM 730 O O . SER A 1 92 ? -7.297 11.258 15.648 1 98.88 92 SER A O 1
ATOM 732 N N . ILE A 1 93 ? -7.59 10.375 13.625 1 98.88 93 ILE A N 1
ATOM 733 C CA . ILE A 1 93 ? -8.891 11 13.445 1 98.88 93 ILE A CA 1
ATOM 734 C C . ILE A 1 93 ? -9.867 10.461 14.492 1 98.88 93 ILE A C 1
ATOM 736 O O . ILE A 1 93 ? -10.609 11.234 15.117 1 98.88 93 ILE A O 1
ATOM 740 N N . THR A 1 94 ? -9.852 9.102 14.68 1 98.62 94 THR A N 1
ATOM 741 C CA . THR A 1 94 ? -10.695 8.492 15.695 1 98.62 94 THR A CA 1
ATOM 742 C C . THR A 1 94 ? -10.383 9.062 17.078 1 98.62 94 THR A C 1
ATOM 744 O O . THR A 1 94 ? -11.289 9.445 17.812 1 98.62 94 THR A O 1
ATOM 747 N N . PHE A 1 95 ? -9.141 9.141 17.375 1 98.69 95 PHE A N 1
ATOM 748 C CA . PHE A 1 95 ? -8.695 9.664 18.672 1 98.69 95 PHE A CA 1
ATOM 749 C C . PHE A 1 95 ? -9.172 11.094 18.859 1 98.69 95 PHE A C 1
ATOM 751 O O . PHE A 1 95 ? -9.797 11.414 19.875 1 98.69 95 PHE A O 1
ATOM 758 N N . LEU A 1 96 ? -8.883 11.969 17.844 1 98.75 96 LEU A N 1
ATOM 759 C CA . LEU A 1 96 ? -9.211 13.391 17.953 1 98.75 96 LEU A CA 1
ATOM 760 C C . LEU A 1 96 ? -10.727 13.602 18 1 98.75 96 LEU A C 1
ATOM 762 O O . LEU A 1 96 ? -11.211 14.477 18.703 1 98.75 96 LEU A O 1
ATOM 766 N N . SER A 1 97 ? -11.469 12.789 17.234 1 97.5 97 SER A N 1
ATOM 767 C CA . SER A 1 97 ? -12.922 12.898 17.141 1 97.5 97 SER A CA 1
ATOM 768 C C . SER A 1 97 ? -13.586 12.656 18.5 1 97.5 97 SER A C 1
ATOM 770 O O . SER A 1 97 ? -14.703 13.117 18.734 1 97.5 97 SER A O 1
ATOM 772 N N . SER A 1 98 ? -12.875 11.977 19.359 1 96.38 98 SER A N 1
ATOM 773 C CA . SER A 1 98 ? -13.453 11.617 20.656 1 96.38 98 SER A CA 1
ATOM 774 C C . SER A 1 98 ? -13.203 12.703 21.703 1 96.38 98 SER A C 1
ATOM 776 O O . SER A 1 98 ? -13.734 12.641 22.812 1 96.38 98 SER A O 1
ATOM 778 N N . HIS A 1 99 ? -12.414 13.664 21.375 1 97.12 99 HIS A N 1
ATOM 779 C CA . HIS A 1 99 ? -12.102 14.734 22.312 1 97.12 99 HIS A CA 1
ATOM 780 C C . HIS A 1 99 ? -13.305 15.656 22.516 1 97.12 99 HIS A C 1
ATOM 782 O O . HIS A 1 99 ? -13.969 16.047 21.547 1 97.12 99 HIS A O 1
ATOM 788 N N . PRO A 1 100 ? -13.531 16.109 23.719 1 97.12 100 PRO A N 1
ATOM 789 C CA . PRO A 1 100 ? -14.742 16.875 24.016 1 97.12 100 PRO A CA 1
ATOM 790 C C . PRO A 1 100 ? -14.766 18.234 23.312 1 97.12 100 PRO A C 1
ATOM 792 O O . PRO A 1 100 ? -15.844 18.766 23.031 1 97.12 100 PRO A O 1
ATOM 795 N N . LEU A 1 101 ? -13.656 18.75 22.969 1 97.38 101 LEU A N 1
ATOM 796 C CA . LEU A 1 101 ? -13.594 20.062 22.359 1 97.38 101 LEU A CA 1
ATOM 797 C C . LEU A 1 101 ? -13.695 19.969 20.844 1 97.38 101 LEU A C 1
ATOM 799 O O . LEU A 1 101 ? -13.703 20.984 20.141 1 97.38 101 LEU A O 1
ATOM 803 N N . VAL A 1 102 ? -13.828 18.781 20.328 1 98.44 102 VAL A N 1
ATOM 804 C CA . VAL A 1 102 ? -13.766 18.625 18.875 1 98.44 102 VAL A CA 1
ATOM 805 C C . VAL A 1 102 ? -15.109 18.156 18.359 1 98.44 102 VAL A C 1
ATOM 807 O O . VAL A 1 102 ? -15.695 17.203 18.891 1 98.44 102 VAL A O 1
ATOM 810 N N . ASP A 1 103 ? -15.656 18.891 17.391 1 98.12 103 ASP A N 1
ATOM 811 C CA . ASP A 1 103 ? -16.766 18.391 16.594 1 98.12 103 ASP A CA 1
ATOM 812 C C . ASP A 1 103 ? -16.297 17.344 15.594 1 98.12 103 ASP A C 1
ATOM 814 O O . ASP A 1 103 ? -15.531 17.641 14.68 1 98.12 103 ASP A O 1
ATOM 818 N N . PRO A 1 104 ? -16.734 16.109 15.758 1 97.12 104 PRO A N 1
ATOM 819 C CA . PRO A 1 104 ? -16.234 15.023 14.906 1 97.12 104 PRO A CA 1
ATOM 820 C C . PRO A 1 104 ? -16.562 15.234 13.43 1 97.12 104 PRO A C 1
ATOM 822 O O . PRO A 1 104 ? -16 14.547 12.57 1 97.12 104 PRO A O 1
ATOM 825 N N . GLN A 1 105 ? -17.375 16.172 13.062 1 96.25 105 GLN A N 1
ATOM 826 C CA . GLN A 1 105 ? -17.734 16.438 11.672 1 96.25 105 GLN A CA 1
ATOM 827 C C . GLN A 1 105 ? -16.875 17.547 11.078 1 96.25 105 GLN A C 1
ATOM 829 O O . GLN A 1 105 ? -17.016 17.891 9.898 1 96.25 105 GLN A O 1
ATOM 834 N N . ARG A 1 106 ? -15.961 18.062 11.836 1 98.25 106 ARG A N 1
ATOM 835 C CA . ARG A 1 106 ? -15.148 19.203 11.406 1 98.25 106 ARG A CA 1
ATOM 836 C C . ARG A 1 106 ? -13.664 18.938 11.641 1 98.25 106 ARG A C 1
ATOM 838 O O . ARG A 1 106 ? -12.953 19.797 12.172 1 98.25 106 ARG A O 1
ATOM 845 N N . ILE A 1 107 ? -13.18 17.797 11.266 1 98.62 107 ILE A N 1
ATOM 846 C CA . ILE A 1 107 ? -11.773 17.453 11.398 1 98.62 107 ILE A CA 1
ATOM 847 C C . ILE A 1 107 ? -11.031 17.797 10.109 1 98.62 107 ILE A C 1
ATOM 849 O O . ILE A 1 107 ? -11.414 17.344 9.031 1 98.62 107 ILE A O 1
ATOM 853 N N . VAL A 1 108 ? -9.969 18.562 10.211 1 98.88 108 VAL A N 1
ATOM 854 C CA . VAL A 1 108 ? -9.141 19.016 9.094 1 98.88 108 VAL A CA 1
ATOM 855 C C . VAL A 1 108 ? -7.777 18.328 9.156 1 98.88 108 VAL A C 1
ATOM 857 O O . VAL A 1 108 ? -7.227 18.125 10.242 1 98.88 108 VAL A O 1
ATOM 860 N N . LEU A 1 109 ? -7.266 17.922 8 1 98.94 109 LEU A N 1
ATOM 861 C CA . LEU A 1 109 ? -5.914 17.391 7.902 1 98.94 109 LEU A CA 1
ATOM 862 C C . LEU A 1 109 ? -4.969 18.406 7.273 1 98.94 109 LEU A C 1
ATOM 864 O O . LEU A 1 109 ? -5.336 19.109 6.32 1 98.94 109 LEU A O 1
ATOM 868 N N . TRP A 1 110 ? -3.814 18.562 7.871 1 98.88 110 TRP A N 1
ATOM 869 C CA . TRP A 1 110 ? -2.74 19.422 7.398 1 98.88 110 TRP A CA 1
ATOM 870 C C . TRP A 1 110 ? -1.44 18.641 7.238 1 98.88 110 TRP A C 1
ATOM 872 O O . TRP A 1 110 ? -0.901 18.125 8.219 1 98.88 110 TRP A O 1
ATOM 882 N N . GLY A 1 111 ? -0.956 18.516 6.043 1 98.69 111 GLY A N 1
ATOM 883 C CA . GLY A 1 111 ? 0.254 17.734 5.809 1 98.69 111 GLY A CA 1
ATOM 884 C C . GLY A 1 111 ? 1.281 18.484 4.973 1 98.69 111 GLY A C 1
ATOM 885 O O . GLY A 1 111 ? 0.958 19 3.902 1 98.69 111 GLY A O 1
ATOM 886 N N . LEU A 1 112 ? 2.5 18.484 5.43 1 97.38 112 LEU A N 1
ATOM 887 C CA . LEU A 1 112 ? 3.615 19.109 4.723 1 97.38 112 LEU A CA 1
ATOM 888 C C . LEU A 1 112 ? 4.414 18.062 3.945 1 97.38 112 LEU A C 1
ATOM 890 O O . LEU A 1 112 ? 4.68 16.969 4.457 1 97.38 112 LEU A O 1
ATOM 894 N N . CYS A 1 113 ? 4.805 18.406 2.658 1 96.31 113 CYS A N 1
ATOM 895 C CA . CYS A 1 113 ? 5.719 17.594 1.859 1 96.31 113 CYS A CA 1
ATOM 896 C C . CYS A 1 113 ? 5.199 16.172 1.709 1 96.31 113 CYS A C 1
ATOM 898 O O . CYS A 1 113 ? 4.113 15.961 1.174 1 96.31 113 CYS A O 1
ATOM 900 N N . PHE A 1 114 ? 5.926 15.172 2.234 1 97.19 114 PHE A N 1
ATOM 901 C CA . PHE A 1 114 ? 5.566 13.758 2.191 1 97.19 114 PHE A CA 1
ATOM 902 C C . PHE A 1 114 ? 4.18 13.531 2.785 1 97.19 114 PHE A C 1
ATOM 904 O O . PHE A 1 114 ? 3.383 12.766 2.24 1 97.19 114 PHE A O 1
ATOM 911 N N . ASP A 1 115 ? 3.861 14.227 3.805 1 98.25 115 ASP A N 1
ATOM 912 C CA . ASP A 1 115 ? 2.596 13.977 4.488 1 98.25 115 ASP A CA 1
ATOM 913 C C . ASP A 1 115 ? 1.456 14.75 3.832 1 98.25 115 ASP A C 1
ATOM 915 O O . ASP A 1 115 ? 0.283 14.5 4.117 1 98.25 115 ASP A O 1
ATOM 919 N N . GLY A 1 116 ? 1.778 15.703 2.916 1 98.56 116 GLY A N 1
ATOM 920 C CA . GLY A 1 116 ? 0.726 16.172 2.027 1 98.56 116 GLY A CA 1
ATOM 921 C C . GLY A 1 116 ? 0.137 15.062 1.172 1 98.56 116 GLY A C 1
ATOM 922 O O . GLY A 1 116 ? -1.081 14.984 1 1 98.56 116 GLY A O 1
ATOM 923 N N . ASN A 1 117 ? 1.038 14.289 0.628 1 98 117 ASN A N 1
ATOM 924 C CA . ASN A 1 117 ? 0.69 13.086 -0.115 1 98 117 ASN A CA 1
ATOM 925 C C . ASN A 1 117 ? -0.142 12.125 0.731 1 98 117 ASN A C 1
ATOM 927 O O . ASN A 1 117 ? -1.194 11.656 0.293 1 98 117 ASN A O 1
ATOM 931 N N . ILE A 1 118 ? 0.216 11.891 1.971 1 98.69 118 ILE A N 1
ATOM 932 C CA . ILE A 1 118 ? -0.434 10.945 2.869 1 98.69 118 ILE A CA 1
ATOM 933 C C . ILE A 1 118 ? -1.812 11.469 3.264 1 98.69 118 ILE A C 1
ATOM 935 O O . ILE A 1 118 ? -2.793 10.719 3.256 1 98.69 118 ILE A O 1
ATOM 939 N N . MET A 1 119 ? -1.92 12.766 3.559 1 98.88 119 MET A N 1
ATOM 940 C CA . MET A 1 119 ? -3.191 13.352 3.975 1 98.88 119 MET A CA 1
ATOM 941 C C . MET A 1 119 ? -4.207 13.297 2.838 1 98.88 119 MET A C 1
ATOM 943 O O . MET A 1 119 ? -5.406 13.133 3.078 1 98.88 119 MET A O 1
ATOM 947 N N . LEU A 1 120 ? -3.727 13.508 1.665 1 98.88 120 LEU A N 1
ATOM 948 C CA . LEU A 1 120 ? -4.617 13.367 0.517 1 98.88 120 LEU A CA 1
ATOM 949 C C . LEU A 1 120 ? -5.137 11.938 0.402 1 98.88 120 LEU A C 1
ATOM 951 O O . LEU A 1 120 ? -6.332 11.727 0.178 1 98.88 120 LEU A O 1
ATOM 955 N N . ALA A 1 121 ? -4.281 10.984 0.58 1 98.75 121 ALA A N 1
ATOM 956 C CA . ALA A 1 121 ? -4.703 9.586 0.54 1 98.75 121 ALA A CA 1
ATOM 957 C C . ALA A 1 121 ? -5.727 9.289 1.631 1 98.75 121 ALA A C 1
ATOM 959 O O . ALA A 1 121 ? -6.75 8.656 1.373 1 98.75 121 ALA A O 1
ATOM 960 N N . VAL A 1 122 ? -5.465 9.781 2.842 1 98.81 122 VAL A N 1
ATOM 961 C CA . VAL A 1 122 ? -6.383 9.586 3.959 1 98.81 122 VAL A CA 1
ATOM 962 C C . VAL A 1 122 ? -7.746 10.18 3.615 1 98.81 122 VAL A C 1
ATOM 964 O O . VAL A 1 122 ? -8.781 9.562 3.877 1 98.81 122 VAL A O 1
ATOM 967 N N . SER A 1 123 ? -7.754 11.32 2.998 1 98.69 123 SER A N 1
ATOM 968 C CA . SER A 1 123 ? -8.992 12.031 2.709 1 98.69 123 SER A CA 1
ATOM 969 C C . SER A 1 123 ? -9.812 11.312 1.648 1 98.69 123 SER A C 1
ATOM 971 O O . SER A 1 123 ? -11.031 11.484 1.574 1 98.69 123 SER A O 1
ATOM 973 N N . ALA A 1 124 ? -9.172 10.508 0.831 1 98.44 124 ALA A N 1
ATOM 974 C CA . ALA A 1 124 ? -9.883 9.695 -0.159 1 98.44 124 ALA A CA 1
ATOM 975 C C . ALA A 1 124 ? -10.57 8.508 0.499 1 98.44 124 ALA A C 1
ATOM 977 O O . ALA A 1 124 ? -11.477 7.902 -0.084 1 98.44 124 ALA A O 1
ATOM 978 N N . LEU A 1 125 ? -10.188 8.164 1.704 1 98.31 125 LEU A N 1
ATOM 979 C CA . LEU A 1 125 ? -10.641 6.922 2.318 1 98.31 125 LEU A CA 1
ATOM 980 C C . LEU A 1 125 ? -11.547 7.203 3.512 1 98.31 125 LEU A C 1
ATOM 982 O O . LEU A 1 125 ? -12.492 6.457 3.766 1 98.31 125 LEU A O 1
ATOM 986 N N . ASP A 1 126 ? -11.211 8.258 4.262 1 98.5 126 ASP A N 1
ATOM 987 C CA . ASP A 1 126 ? -11.883 8.516 5.531 1 98.5 126 ASP A CA 1
ATOM 988 C C . ASP A 1 126 ? -12.93 9.617 5.387 1 98.5 126 ASP A C 1
ATOM 990 O O . ASP A 1 126 ? -12.586 10.797 5.27 1 98.5 126 ASP A O 1
ATOM 994 N N . THR A 1 127 ? -14.188 9.266 5.539 1 95.38 127 THR A N 1
ATOM 995 C CA . THR A 1 127 ? -15.32 10.148 5.273 1 95.38 127 THR A CA 1
ATOM 996 C C . THR A 1 127 ? -15.477 11.18 6.387 1 95.38 127 THR A C 1
ATOM 998 O O . THR A 1 127 ? -16.234 12.141 6.25 1 95.38 127 THR A O 1
ATOM 1001 N N . ARG A 1 128 ? -14.711 11.086 7.438 1 97.69 128 ARG A N 1
ATOM 1002 C CA . ARG A 1 128 ? -14.812 12.023 8.555 1 97.69 128 ARG A CA 1
ATOM 1003 C C . ARG A 1 128 ? -14.039 13.305 8.266 1 97.69 128 ARG A C 1
ATOM 1005 O O . ARG A 1 128 ? -14.211 14.312 8.961 1 97.69 128 ARG A O 1
ATOM 1012 N N . VAL A 1 129 ? -13.117 13.312 7.281 1 98.69 129 VAL A N 1
ATOM 1013 C CA . VAL A 1 129 ? -12.281 14.461 6.969 1 98.69 129 VAL A CA 1
ATOM 1014 C C . VAL A 1 129 ? -13.133 15.57 6.348 1 98.69 129 VAL A C 1
ATOM 1016 O O . VAL A 1 129 ? -13.734 15.375 5.285 1 98.69 129 VAL A O 1
ATOM 1019 N N . ALA A 1 130 ? -13.102 16.688 6.992 1 98.56 130 ALA A N 1
ATOM 1020 C CA . ALA A 1 130 ? -13.93 17.797 6.539 1 98.56 130 ALA A CA 1
ATOM 1021 C C . ALA A 1 130 ? -13.211 18.625 5.473 1 98.56 130 ALA A C 1
ATOM 1023 O O . ALA A 1 130 ? -13.852 19.25 4.625 1 98.56 130 ALA A O 1
ATOM 1024 N N . ALA A 1 131 ? -11.906 18.656 5.508 1 98.88 131 ALA A N 1
ATOM 1025 C CA . ALA A 1 131 ? -11.055 19.344 4.539 1 98.88 131 ALA A CA 1
ATOM 1026 C C . ALA A 1 131 ? -9.602 18.906 4.684 1 98.88 131 ALA A C 1
ATOM 1028 O O . ALA A 1 131 ? -9.203 18.391 5.73 1 98.88 131 ALA A O 1
ATOM 1029 N N . VAL A 1 132 ? -8.836 19.094 3.648 1 98.88 132 VAL A N 1
ATOM 1030 C CA . VAL A 1 132 ? -7.414 18.766 3.695 1 98.88 132 VAL A CA 1
ATOM 1031 C C . VAL A 1 132 ? -6.586 19.922 3.16 1 98.88 132 VAL A C 1
ATOM 1033 O O . VAL A 1 132 ? -6.949 20.547 2.158 1 98.88 132 VAL A O 1
ATOM 1036 N N . LEU A 1 133 ? -5.605 20.297 3.891 1 98.88 133 LEU A N 1
ATOM 1037 C CA . LEU A 1 133 ? -4.574 21.266 3.514 1 98.88 133 LEU A CA 1
ATOM 1038 C C . LEU A 1 133 ? -3.268 20.547 3.178 1 98.88 133 LEU A C 1
ATOM 1040 O O . LEU A 1 133 ? -2.551 20.094 4.074 1 98.88 133 LEU A O 1
ATOM 1044 N N . ALA A 1 134 ? -2.979 20.406 1.924 1 98.88 134 ALA A N 1
ATOM 1045 C CA . ALA A 1 134 ? -1.729 19.828 1.455 1 98.88 134 ALA A CA 1
ATOM 1046 C C . ALA A 1 134 ? -0.684 20.891 1.173 1 98.88 134 ALA A C 1
ATOM 1048 O O . ALA A 1 134 ? -0.829 21.672 0.229 1 98.88 134 ALA A O 1
ATOM 1049 N N . ILE A 1 135 ? 0.384 20.891 1.938 1 98.19 135 ILE A N 1
ATOM 1050 C CA . ILE A 1 135 ? 1.376 21.953 1.883 1 98.19 135 ILE A CA 1
ATOM 1051 C C . ILE A 1 135 ? 2.635 21.453 1.177 1 98.19 135 ILE A C 1
ATOM 1053 O O . ILE A 1 135 ? 3.314 20.547 1.673 1 98.19 135 ILE A O 1
ATOM 1057 N N . ALA A 1 136 ? 2.971 22.047 0.005 1 97.5 136 ALA A N 1
ATOM 1058 C CA . ALA A 1 136 ? 4.105 21.609 -0.805 1 97.5 136 ALA A CA 1
ATOM 1059 C C . ALA A 1 136 ? 4.148 20.078 -0.92 1 97.5 136 ALA A C 1
ATOM 1061 O O . ALA A 1 136 ? 5.18 19.469 -0.651 1 97.5 136 ALA A O 1
ATOM 1062 N N . PRO A 1 137 ? 3.076 19.5 -1.377 1 98.31 137 PRO A N 1
ATOM 1063 C CA . PRO A 1 137 ? 2.979 18.047 -1.287 1 98.31 137 PRO A CA 1
ATOM 1064 C C . PRO A 1 137 ? 3.891 17.328 -2.281 1 98.31 137 PRO A C 1
ATOM 1066 O O . PRO A 1 137 ? 3.965 17.719 -3.449 1 98.31 137 PRO A O 1
ATOM 1069 N N . MET A 1 138 ? 4.586 16.344 -1.777 1 97.25 138 MET A N 1
ATOM 1070 C CA . MET A 1 138 ? 5.301 15.391 -2.633 1 97.25 138 MET A CA 1
ATOM 1071 C C . MET A 1 138 ? 4.355 14.312 -3.16 1 97.25 138 MET A C 1
ATOM 1073 O O . MET A 1 138 ? 4.27 13.227 -2.59 1 97.25 138 MET A O 1
ATOM 1077 N N . ILE A 1 139 ? 3.723 14.57 -4.301 1 97.75 139 ILE A N 1
ATOM 1078 C CA . ILE A 1 139 ? 2.646 13.734 -4.82 1 97.75 139 ILE A CA 1
ATOM 1079 C C . ILE A 1 139 ? 3.201 12.375 -5.227 1 97.75 139 ILE A C 1
ATOM 1081 O O . ILE A 1 139 ? 2.557 11.344 -5.016 1 97.75 139 ILE A O 1
ATOM 1085 N N . ASP A 1 140 ? 4.332 12.383 -5.801 1 96.31 140 ASP A N 1
ATOM 1086 C CA . ASP A 1 140 ? 5.066 11.18 -6.191 1 96.31 140 ASP A CA 1
ATOM 1087 C C . ASP A 1 140 ? 6.359 11.047 -5.387 1 96.31 140 ASP A C 1
ATOM 1089 O O . ASP A 1 140 ? 7.242 11.898 -5.469 1 96.31 140 ASP A O 1
ATOM 1093 N N . VAL A 1 141 ? 6.461 9.891 -4.727 1 95.81 141 VAL A N 1
ATOM 1094 C CA . VAL A 1 141 ? 7.586 9.758 -3.809 1 95.81 141 VAL A CA 1
ATOM 1095 C C . VAL A 1 141 ? 8.648 8.844 -4.414 1 95.81 141 VAL A C 1
ATOM 1097 O O . VAL A 1 141 ? 9.672 8.57 -3.787 1 95.81 141 VAL A O 1
ATOM 1100 N N . SER A 1 142 ? 8.484 8.367 -5.645 1 95.94 142 SER A N 1
ATOM 1101 C CA . SER A 1 142 ? 9.383 7.391 -6.25 1 95.94 142 SER A CA 1
ATOM 1102 C C . SER A 1 142 ? 10.641 8.062 -6.805 1 95.94 142 SER A C 1
ATOM 1104 O O . SER A 1 142 ? 11.625 7.391 -7.105 1 95.94 142 SER A O 1
ATOM 1106 N N . GLY A 1 143 ? 10.586 9.422 -7.004 1 95 143 GLY A N 1
ATOM 1107 C CA . GLY A 1 143 ? 11.781 10.172 -7.363 1 95 143 GLY A CA 1
ATOM 1108 C C . GLY A 1 143 ? 12.266 9.875 -8.766 1 95 143 GLY A C 1
ATOM 1109 O O . GLY A 1 143 ? 11.469 9.727 -9.695 1 95 143 GLY A O 1
ATOM 1110 N N . ASP A 1 144 ? 13.555 9.883 -8.898 1 94.88 144 ASP A N 1
ATOM 1111 C CA . ASP A 1 144 ? 14.227 9.727 -10.188 1 94.88 144 ASP A CA 1
ATOM 1112 C C . ASP A 1 144 ? 14.273 8.258 -10.602 1 94.88 144 ASP A C 1
ATOM 1114 O O . ASP A 1 144 ? 14.898 7.438 -9.93 1 94.88 144 ASP A O 1
ATOM 1118 N N . SER A 1 145 ? 13.781 8 -11.805 1 94.81 145 SER A N 1
ATOM 1119 C CA . SER A 1 145 ? 13.68 6.625 -12.289 1 94.81 145 SER A CA 1
ATOM 1120 C C . SER A 1 145 ? 15.062 5.992 -12.445 1 94.81 145 SER A C 1
ATOM 1122 O O . SER A 1 145 ? 15.211 4.777 -12.336 1 94.81 145 SER A O 1
ATOM 1124 N N . GLU A 1 146 ? 16.109 6.805 -12.648 1 95.69 146 GLU A N 1
ATOM 1125 C CA . GLU A 1 146 ? 17.453 6.297 -12.836 1 95.69 146 GLU A CA 1
ATOM 1126 C C . GLU A 1 146 ? 17.984 5.652 -11.562 1 95.69 146 GLU A C 1
ATOM 1128 O O . GLU A 1 146 ? 18.938 4.871 -11.602 1 95.69 146 GLU A O 1
ATOM 1133 N N . ARG A 1 147 ? 17.312 5.957 -10.492 1 97 147 ARG A N 1
ATOM 1134 C CA . ARG A 1 147 ? 17.812 5.469 -9.211 1 97 147 ARG A CA 1
ATOM 1135 C C . ARG A 1 147 ? 17 4.262 -8.734 1 97 147 ARG A C 1
ATOM 1137 O O . ARG A 1 147 ? 17.328 3.65 -7.719 1 97 147 ARG A O 1
ATOM 1144 N N . HIS A 1 148 ? 15.984 3.895 -9.438 1 97.75 148 HIS A N 1
ATOM 1145 C CA . HIS A 1 148 ? 15.07 2.834 -9.023 1 97.75 148 HIS A CA 1
ATOM 1146 C C . HIS A 1 148 ? 15.789 1.489 -8.953 1 97.75 148 HIS A C 1
ATOM 1148 O O . HIS A 1 148 ? 15.617 0.741 -7.988 1 97.75 148 HIS A O 1
ATOM 1154 N N . ALA A 1 149 ? 16.609 1.233 -9.953 1 97.06 149 ALA A N 1
ATOM 1155 C CA . ALA A 1 149 ? 17.266 -0.069 -10.031 1 97.06 149 ALA A CA 1
ATOM 1156 C C . ALA A 1 149 ? 18.156 -0.308 -8.812 1 97.06 149 ALA A C 1
ATOM 1158 O O . ALA A 1 149 ? 18.125 -1.389 -8.227 1 97.06 149 ALA A O 1
ATOM 1159 N N . ALA A 1 150 ? 18.906 0.681 -8.453 1 97.62 150 ALA A N 1
ATOM 1160 C CA . ALA A 1 150 ? 19.812 0.568 -7.309 1 97.62 150 ALA A CA 1
ATOM 1161 C C . ALA A 1 150 ? 19.031 0.349 -6.016 1 97.62 150 ALA A C 1
ATOM 1163 O O . ALA A 1 150 ? 19.422 -0.466 -5.176 1 97.62 150 ALA A O 1
ATOM 1164 N N . ILE A 1 151 ? 17.922 1.07 -5.855 1 98.19 151 ILE A N 1
ATOM 1165 C CA . ILE A 1 151 ? 17.109 0.952 -4.652 1 98.19 151 ILE A CA 1
ATOM 1166 C C . ILE A 1 151 ? 16.484 -0.436 -4.594 1 98.19 151 ILE A C 1
ATOM 1168 O O . ILE A 1 151 ? 16.422 -1.056 -3.529 1 98.19 151 ILE A O 1
ATOM 1172 N N . ARG A 1 152 ? 15.992 -0.962 -5.719 1 98.12 152 ARG A N 1
ATOM 1173 C CA . ARG A 1 152 ? 15.43 -2.309 -5.758 1 98.12 152 ARG A CA 1
ATOM 1174 C C . ARG A 1 152 ? 16.469 -3.348 -5.336 1 98.12 152 ARG A C 1
ATOM 1176 O O . ARG A 1 152 ? 16.188 -4.211 -4.504 1 98.12 152 ARG A O 1
ATOM 1183 N N . GLU A 1 153 ? 17.656 -3.215 -5.898 1 97.94 153 GLU A N 1
ATOM 1184 C CA . GLU A 1 153 ? 18.719 -4.16 -5.59 1 97.94 153 GLU A CA 1
ATOM 1185 C C . GLU A 1 153 ? 19.094 -4.117 -4.109 1 97.94 153 GLU A C 1
ATOM 1187 O O . GLU A 1 153 ? 19.188 -5.16 -3.457 1 97.94 153 GLU A O 1
ATOM 1192 N N . LEU A 1 154 ? 19.219 -2.938 -3.594 1 98.31 154 LEU A N 1
ATOM 1193 C CA . LEU A 1 154 ? 19.578 -2.762 -2.188 1 98.31 154 LEU A CA 1
ATOM 1194 C C . LEU A 1 154 ? 18.453 -3.264 -1.28 1 98.31 154 LEU A C 1
ATOM 1196 O O . LEU A 1 154 ? 18.719 -3.896 -0.256 1 98.31 154 LEU A O 1
ATOM 1200 N N . GLY A 1 155 ? 17.219 -2.887 -1.662 1 98.25 155 GLY A N 1
ATOM 1201 C CA . GLY A 1 155 ? 16.078 -3.291 -0.864 1 98.25 155 GLY A CA 1
ATOM 1202 C C . GLY A 1 155 ? 15.922 -4.797 -0.769 1 98.25 155 GLY A C 1
ATOM 1203 O O . GLY A 1 155 ? 15.664 -5.332 0.312 1 98.25 155 GLY A O 1
ATOM 1204 N N . VAL A 1 156 ? 16.078 -5.477 -1.86 1 97.25 156 VAL A N 1
ATOM 1205 C CA . VAL A 1 156 ? 15.938 -6.93 -1.907 1 97.25 156 VAL A CA 1
ATOM 1206 C C . VAL A 1 156 ? 17.062 -7.586 -1.107 1 97.25 156 VAL A C 1
ATOM 1208 O O . VAL A 1 156 ? 16.812 -8.492 -0.307 1 97.25 156 VAL A O 1
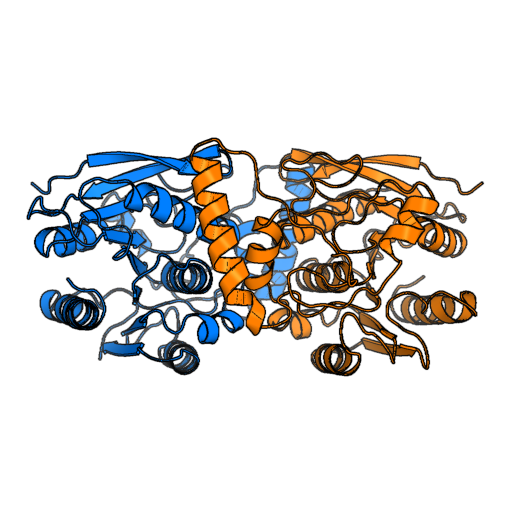ATOM 1211 N N . ALA A 1 157 ? 18.266 -7.109 -1.276 1 97.94 157 ALA A N 1
ATOM 1212 C CA . ALA A 1 157 ? 19.406 -7.633 -0.535 1 97.94 157 ALA A CA 1
ATOM 1213 C C . ALA A 1 157 ? 19.234 -7.414 0.965 1 97.94 157 ALA A C 1
ATOM 1215 O O . ALA A 1 157 ? 19.516 -8.305 1.767 1 97.94 157 ALA A O 1
ATOM 1216 N N . ASP A 1 158 ? 18.812 -6.219 1.311 1 98.69 158 ASP A N 1
ATOM 1217 C CA . ASP A 1 158 ? 18.594 -5.887 2.713 1 98.69 158 ASP A CA 1
ATOM 1218 C C . ASP A 1 158 ? 17.531 -6.805 3.336 1 98.69 158 ASP A C 1
ATOM 1220 O O . ASP A 1 158 ? 17.719 -7.285 4.457 1 98.69 158 ASP A O 1
ATOM 1224 N N . ARG A 1 159 ? 16.469 -6.973 2.619 1 97.69 159 ARG A N 1
ATOM 1225 C CA . ARG A 1 159 ? 15.391 -7.805 3.143 1 97.69 159 ARG A CA 1
ATOM 1226 C C . ARG A 1 159 ? 15.867 -9.234 3.371 1 97.69 159 ARG A C 1
ATOM 1228 O O . ARG A 1 159 ? 15.609 -9.828 4.422 1 97.69 159 ARG A O 1
ATOM 1235 N N . ALA A 1 160 ? 16.531 -9.828 2.443 1 97.69 160 ALA A N 1
ATOM 1236 C CA . ALA A 1 160 ? 17.078 -11.164 2.586 1 97.69 160 ALA A CA 1
ATOM 1237 C C . ALA A 1 160 ? 18.047 -11.242 3.771 1 97.69 160 ALA A C 1
ATOM 1239 O O . ALA A 1 160 ? 18.016 -12.203 4.547 1 97.69 160 ALA A O 1
ATOM 1240 N N . ALA A 1 161 ? 18.891 -10.211 3.898 1 98.44 161 ALA A N 1
ATOM 1241 C CA . ALA A 1 161 ? 19.844 -10.164 5 1 98.44 161 ALA A CA 1
ATOM 1242 C C . ALA A 1 161 ? 19.125 -10.102 6.348 1 98.44 161 ALA A C 1
ATOM 1244 O O . ALA A 1 161 ? 19.547 -10.766 7.301 1 98.44 161 ALA A O 1
ATOM 1245 N N . GLN A 1 162 ? 18.109 -9.297 6.383 1 98.31 162 GLN A N 1
ATOM 1246 C CA . GLN A 1 162 ? 17.344 -9.195 7.625 1 98.31 162 GLN A CA 1
ATOM 1247 C C . GLN A 1 162 ? 16.703 -10.523 7.984 1 98.31 162 GLN A C 1
ATOM 1249 O O . GLN A 1 162 ? 16.641 -10.898 9.156 1 98.31 162 GLN A O 1
ATOM 1254 N N . LEU A 1 163 ? 16.156 -11.227 7.027 1 97.69 163 LEU A N 1
ATOM 1255 C CA . LEU A 1 163 ? 15.555 -12.531 7.254 1 97.69 163 LEU A CA 1
ATOM 1256 C C . LEU A 1 163 ? 16.594 -13.531 7.762 1 97.69 163 LEU A C 1
ATOM 1258 O O . LEU A 1 163 ? 16.25 -14.5 8.438 1 97.69 163 LEU A O 1
ATOM 1262 N N . ASP A 1 164 ? 17.828 -13.266 7.477 1 96.94 164 ASP A N 1
ATOM 1263 C CA . ASP A 1 164 ? 18.922 -14.102 7.949 1 96.94 164 ASP A CA 1
ATOM 1264 C C . ASP A 1 164 ? 19.453 -13.602 9.289 1 96.94 164 ASP A C 1
ATOM 1266 O O . ASP A 1 164 ? 20.469 -14.094 9.781 1 96.94 164 ASP A O 1
ATOM 1270 N N . GLY A 1 165 ? 18.875 -12.539 9.805 1 96.88 165 GLY A N 1
ATOM 1271 C CA . GLY A 1 165 ? 19.203 -12.141 11.164 1 96.88 165 GLY A CA 1
ATOM 1272 C C . GLY A 1 165 ? 19.984 -10.836 11.242 1 96.88 165 GLY A C 1
ATOM 1273 O O . GLY A 1 165 ? 20.328 -10.375 12.328 1 96.88 165 GLY A O 1
ATOM 1274 N N . GLU A 1 166 ? 20.266 -10.18 10.117 1 98.25 166 GLU A N 1
ATOM 1275 C CA . GLU A 1 166 ? 21 -8.914 10.109 1 98.25 166 GLU A CA 1
ATOM 1276 C C . GLU A 1 166 ? 20.078 -7.738 10.43 1 98.25 166 GLU A C 1
ATOM 1278 O O . GLU A 1 166 ? 18.859 -7.82 10.227 1 98.25 166 GLU A O 1
ATOM 1283 N N . PRO A 1 167 ? 20.656 -6.688 10.992 1 98.25 167 PRO A N 1
ATOM 1284 C CA . PRO A 1 167 ? 19.828 -5.488 11.211 1 98.25 167 PRO A CA 1
ATOM 1285 C C . PRO A 1 167 ? 19.469 -4.781 9.906 1 98.25 167 PRO A C 1
ATOM 1287 O O . PRO A 1 167 ? 20.094 -5.02 8.875 1 98.25 167 PRO A O 1
ATOM 1290 N N . PRO A 1 168 ? 18.469 -3.969 9.969 1 98.56 168 PRO A N 1
ATOM 1291 C CA . PRO A 1 168 ? 18.094 -3.225 8.766 1 98.56 168 PRO A CA 1
ATOM 1292 C C . PRO A 1 168 ? 19.203 -2.281 8.289 1 98.56 168 PRO A C 1
ATOM 1294 O O . PRO A 1 168 ? 19.906 -1.688 9.109 1 98.56 168 PRO A O 1
ATOM 1297 N N . MET A 1 169 ? 19.266 -2.188 6.984 1 98.62 169 MET A N 1
ATOM 1298 C CA . MET A 1 169 ? 20.172 -1.218 6.375 1 98.62 169 MET A CA 1
ATOM 1299 C C . MET A 1 169 ? 19.531 0.167 6.324 1 98.62 169 MET A C 1
ATOM 1301 O O . MET A 1 169 ? 18.328 0.296 6.055 1 98.62 169 MET A O 1
ATOM 1305 N N . TYR A 1 170 ? 20.344 1.18 6.617 1 98.5 170 TYR A N 1
ATOM 1306 C CA . TYR A 1 170 ? 19.891 2.566 6.57 1 98.5 170 TYR A CA 1
ATOM 1307 C C . TYR A 1 170 ? 20.656 3.354 5.516 1 98.5 170 TYR A C 1
ATOM 1309 O O . TYR A 1 170 ? 21.812 3.041 5.219 1 98.5 170 TYR A O 1
ATOM 1317 N N . LEU A 1 171 ? 20 4.262 4.934 1 97.56 171 LEU A N 1
ATOM 1318 C CA . LEU A 1 171 ? 20.625 5.312 4.137 1 97.56 171 LEU A CA 1
ATOM 1319 C C . LEU A 1 171 ? 20.422 6.68 4.785 1 97.56 171 LEU A C 1
ATOM 1321 O O . LEU A 1 171 ? 19.406 6.914 5.445 1 97.56 171 LEU A O 1
ATOM 1325 N N . PRO A 1 172 ? 21.438 7.559 4.551 1 94.62 172 PRO A N 1
ATOM 1326 C CA . PRO A 1 172 ? 21.141 8.93 4.973 1 94.62 172 PRO A CA 1
ATOM 1327 C C . PRO A 1 172 ? 19.922 9.516 4.25 1 94.62 172 PRO A C 1
ATOM 1329 O O . PRO A 1 172 ? 19.734 9.266 3.059 1 94.62 172 PRO A O 1
ATOM 1332 N N . LEU A 1 173 ? 19.094 10.234 4.961 1 92.94 173 LEU A N 1
ATOM 1333 C CA . LEU A 1 173 ? 17.969 10.914 4.336 1 92.94 173 LEU A CA 1
ATOM 1334 C C . LEU A 1 173 ? 18.453 11.883 3.258 1 92.94 173 LEU A C 1
ATOM 1336 O O . LEU A 1 173 ? 17.859 11.977 2.184 1 92.94 173 LEU A O 1
ATOM 1340 N N . VAL A 1 174 ? 19.453 12.617 3.668 1 92.06 174 VAL A N 1
ATOM 1341 C CA . VAL A 1 174 ? 20.094 13.547 2.75 1 92.06 174 VAL A CA 1
ATOM 1342 C C . VAL A 1 174 ? 21.609 13.367 2.799 1 92.06 174 VAL A C 1
ATOM 1344 O O . VAL A 1 174 ? 22.188 13.211 3.875 1 92.06 174 VAL A O 1
ATOM 1347 N N . ASP A 1 175 ? 22.219 13.352 1.623 1 91.38 175 ASP A N 1
ATOM 1348 C CA . ASP A 1 175 ? 23.656 13.172 1.586 1 91.38 175 ASP A CA 1
ATOM 1349 C C . ASP A 1 175 ? 24.391 14.516 1.666 1 91.38 175 ASP A C 1
ATOM 1351 O O . ASP A 1 175 ? 23.766 15.539 1.979 1 91.38 175 ASP A O 1
ATOM 1355 N N . GLU A 1 176 ? 25.719 14.5 1.507 1 87.94 176 GLU A N 1
ATOM 1356 C CA . GLU A 1 176 ? 26.547 15.68 1.682 1 87.94 176 GLU A CA 1
ATOM 1357 C C . GLU A 1 176 ? 26.219 16.75 0.652 1 87.94 176 GLU A C 1
ATOM 1359 O O . GLU A 1 176 ? 26.453 17.938 0.883 1 87.94 176 GLU A O 1
ATOM 1364 N N . ASP A 1 177 ? 25.562 16.344 -0.454 1 89.06 177 ASP A N 1
ATOM 1365 C CA . ASP A 1 177 ? 25.234 17.281 -1.518 1 89.06 177 ASP A CA 1
ATOM 1366 C C . ASP A 1 177 ? 23.781 17.75 -1.395 1 89.06 177 ASP A C 1
ATOM 1368 O O . ASP A 1 177 ? 23.281 18.484 -2.254 1 89.06 177 ASP A O 1
ATOM 1372 N N . GLY A 1 178 ? 23.125 17.266 -0.364 1 90.06 178 GLY A N 1
ATOM 1373 C CA . GLY A 1 178 ? 21.75 17.688 -0.141 1 90.06 178 GLY A CA 1
ATOM 1374 C C . GLY A 1 178 ? 20.75 16.891 -0.955 1 90.06 178 GLY A C 1
ATOM 1375 O O . GLY A 1 178 ? 19.656 17.359 -1.23 1 90.06 178 GLY A O 1
ATOM 1376 N N . ILE A 1 179 ? 21.156 15.672 -1.369 1 93.06 179 ILE A N 1
ATOM 1377 C CA . ILE A 1 179 ? 20.328 14.867 -2.254 1 93.06 179 ILE A CA 1
ATOM 1378 C C . ILE A 1 179 ? 19.797 13.641 -1.503 1 93.06 179 ILE A C 1
ATOM 1380 O O . ILE A 1 179 ? 20.547 12.992 -0.768 1 93.06 179 ILE A O 1
ATOM 1384 N N . MET A 1 180 ? 18.531 13.383 -1.673 1 93.5 180 MET A N 1
ATOM 1385 C CA . MET A 1 180 ? 17.906 12.203 -1.083 1 93.5 180 MET A CA 1
ATOM 1386 C C . MET A 1 180 ? 18.203 10.953 -1.915 1 93.5 180 MET A C 1
ATOM 1388 O O . MET A 1 180 ? 18.578 11.062 -3.086 1 93.5 180 MET A O 1
ATOM 1392 N N . PRO A 1 181 ? 18.016 9.789 -1.387 1 95.75 181 PRO A N 1
ATOM 1393 C CA . PRO A 1 181 ? 18.406 8.555 -2.072 1 95.75 181 PRO A CA 1
ATOM 1394 C C . PRO A 1 181 ? 17.703 8.375 -3.414 1 95.75 181 PRO A C 1
ATOM 1396 O O . PRO A 1 181 ? 18.266 7.777 -4.336 1 95.75 181 PRO A O 1
ATOM 1399 N N . LEU A 1 182 ? 16.516 8.945 -3.545 1 95.81 182 LEU A N 1
ATOM 1400 C CA . LEU A 1 182 ? 15.789 8.797 -4.801 1 95.81 182 LEU A CA 1
ATOM 1401 C C . LEU A 1 182 ? 15.914 10.055 -5.652 1 95.81 182 LEU A C 1
ATOM 1403 O O . LEU A 1 182 ? 15.156 10.242 -6.605 1 95.81 182 LEU A O 1
ATOM 1407 N N . GLY A 1 183 ? 16.781 10.938 -5.293 1 93.5 183 GLY A N 1
ATOM 1408 C CA . GLY A 1 183 ? 17.219 11.984 -6.199 1 93.5 183 GLY A CA 1
ATOM 1409 C C . GLY A 1 183 ? 16.578 13.328 -5.918 1 93.5 183 GLY A C 1
ATOM 1410 O O . GLY A 1 183 ? 16.906 14.328 -6.555 1 93.5 183 GLY A O 1
ATOM 1411 N N . GLN A 1 184 ? 15.633 13.406 -5.004 1 90.81 184 GLN A N 1
ATOM 1412 C CA . GLN A 1 184 ? 15.016 14.68 -4.656 1 90.81 184 GLN A CA 1
ATOM 1413 C C . GLN A 1 184 ? 16.016 15.609 -3.977 1 90.81 184 GLN A C 1
ATOM 1415 O O . GLN A 1 184 ? 16.828 15.156 -3.162 1 90.81 184 GLN A O 1
ATOM 1420 N N . THR A 1 185 ? 15.922 16.875 -4.312 1 87.25 185 THR A N 1
ATOM 1421 C CA . THR A 1 185 ? 16.859 17.844 -3.764 1 87.25 185 THR A CA 1
ATOM 1422 C C . THR A 1 185 ? 16.281 18.5 -2.518 1 87.25 185 THR A C 1
ATOM 1424 O O . THR A 1 185 ? 15.312 19.266 -2.604 1 87.25 185 THR A O 1
ATOM 1427 N N . SER A 1 186 ? 16.703 18.219 -1.424 1 80.94 186 SER A N 1
ATOM 1428 C CA . SER A 1 186 ? 16.297 18.875 -0.185 1 80.94 186 SER A CA 1
ATOM 1429 C C . SER A 1 186 ? 17.094 20.141 0.054 1 80.94 186 SER A C 1
ATOM 1431 O O . SER A 1 186 ? 16.562 21.125 0.57 1 80.94 186 SER A O 1
ATOM 1433 N N . GLY A 1 187 ? 18.219 20.188 -0.51 1 70.94 187 GLY A N 1
ATOM 1434 C CA . GLY A 1 187 ? 19.109 21.344 -0.332 1 70.94 187 GLY A CA 1
ATOM 1435 C C . GLY A 1 187 ? 20.078 21.172 0.824 1 70.94 187 GLY A C 1
ATOM 1436 O O . GLY A 1 187 ? 19.891 20.297 1.672 1 70.94 187 GLY A O 1
ATOM 1437 N N . LEU A 1 188 ? 21.062 22.031 0.696 1 64.56 188 LEU A N 1
ATOM 1438 C CA . LEU A 1 188 ? 22.109 22.047 1.709 1 64.56 188 LEU A CA 1
ATOM 1439 C C . LEU A 1 188 ? 21.625 22.734 2.984 1 64.56 188 LEU A C 1
ATOM 1441 O O . LEU A 1 188 ? 20.906 23.734 2.922 1 64.56 188 LEU A O 1
ATOM 1445 N N . GLY A 1 189 ? 21.766 22.078 4.16 1 70.12 189 GLY A N 1
ATOM 1446 C CA . GLY A 1 189 ? 21.656 22.844 5.387 1 70.12 189 GLY A CA 1
ATOM 1447 C C . GLY A 1 189 ? 20.375 22.578 6.148 1 70.12 189 GLY A C 1
ATOM 1448 O O . GLY A 1 189 ? 20.234 22.984 7.305 1 70.12 189 GLY A O 1
ATOM 1449 N N . PHE A 1 190 ? 19.375 21.938 5.465 1 74.44 190 PHE A N 1
ATOM 1450 C CA . PHE A 1 190 ? 18.125 21.75 6.176 1 74.44 190 PHE A CA 1
ATOM 1451 C C . PHE A 1 190 ? 18.328 20.906 7.434 1 74.44 190 PHE A C 1
ATOM 1453 O O . PHE A 1 190 ? 18 21.344 8.539 1 74.44 190 PHE A O 1
ATOM 1460 N N . PHE A 1 191 ? 18.922 19.828 7.254 1 77.94 191 PHE A N 1
ATOM 1461 C CA . PHE A 1 191 ? 19.156 18.938 8.383 1 77.94 191 PHE A CA 1
ATOM 1462 C C . PHE A 1 191 ? 20.141 19.547 9.367 1 77.94 191 PHE A C 1
ATOM 1464 O O . PHE A 1 191 ? 19.984 19.406 10.578 1 77.94 191 PHE A O 1
ATOM 1471 N N . THR A 1 192 ? 21.094 20.25 8.758 1 78.31 192 THR A N 1
ATOM 1472 C CA . THR A 1 192 ? 22.078 20.906 9.609 1 78.31 192 THR A CA 1
ATOM 1473 C C . THR A 1 192 ? 21.422 21.969 10.477 1 78.31 192 THR A C 1
ATOM 1475 O O . THR A 1 192 ? 21.766 22.125 11.648 1 78.31 192 THR A O 1
ATOM 1478 N N . THR A 1 193 ? 20.516 22.625 9.883 1 81.44 193 THR A N 1
ATOM 1479 C CA . THR A 1 193 ? 19.797 23.656 10.617 1 81.44 193 THR A CA 1
ATOM 1480 C C . THR A 1 193 ? 18.969 23.047 11.75 1 81.44 193 THR A C 1
ATOM 1482 O O . THR A 1 193 ? 19.031 23.516 12.891 1 81.44 193 THR A O 1
ATOM 1485 N N . MET A 1 194 ? 18.328 22.047 11.484 1 84.81 194 MET A N 1
ATOM 1486 C CA . MET A 1 194 ? 17.484 21.391 12.484 1 84.81 194 MET A CA 1
ATOM 1487 C C . MET A 1 194 ? 18.344 20.797 13.602 1 84.81 194 MET A C 1
ATOM 1489 O O . MET A 1 194 ? 17.984 20.859 14.773 1 84.81 194 MET A O 1
ATOM 1493 N N . GLN A 1 195 ? 19.438 20.297 13.156 1 84.31 195 GLN A N 1
ATOM 1494 C CA . GLN A 1 195 ? 20.359 19.766 14.141 1 84.31 195 GLN A CA 1
ATOM 1495 C C . GLN A 1 195 ? 20.938 20.859 15.023 1 84.31 195 GLN A C 1
ATOM 1497 O O . GLN A 1 195 ? 21.094 20.672 16.234 1 84.31 195 GLN A O 1
ATOM 1502 N N . GLY A 1 196 ? 21.188 21.938 14.406 1 85.94 196 GLY A N 1
ATOM 1503 C CA . GLY A 1 196 ? 21.672 23.094 15.156 1 85.94 196 GLY A CA 1
ATOM 1504 C C . GLY A 1 196 ? 20.672 23.594 16.188 1 85.94 196 GLY A C 1
ATOM 1505 O O . GLY A 1 196 ? 21.062 24.078 17.25 1 85.94 196 GLY A O 1
ATOM 1506 N N . MET A 1 197 ? 19.406 23.422 15.875 1 89.5 197 MET A N 1
ATOM 1507 C CA . MET A 1 197 ? 18.328 23.844 16.766 1 89.5 197 MET A CA 1
ATOM 1508 C C . MET A 1 197 ? 18.047 22.766 17.812 1 89.5 197 MET A C 1
ATOM 1510 O O . MET A 1 197 ? 17.094 22.859 18.578 1 89.5 197 MET A O 1
ATOM 1514 N N . GLN A 1 198 ? 18.828 21.703 17.766 1 91.56 198 GLN A N 1
ATOM 1515 C CA . GLN A 1 198 ? 18.766 20.594 18.719 1 91.56 198 GLN A CA 1
ATOM 1516 C C . GLN A 1 198 ? 17.422 19.875 18.625 1 91.56 198 GLN A C 1
ATOM 1518 O O . GLN A 1 198 ? 16.875 19.453 19.641 1 91.56 198 GLN A O 1
ATOM 1523 N N . LEU A 1 199 ? 16.875 19.906 17.453 1 92.31 199 LEU A N 1
ATOM 1524 C CA . LEU A 1 199 ? 15.68 19.109 17.203 1 92.31 199 LEU A CA 1
ATOM 1525 C C . LEU A 1 199 ? 16.031 17.625 17.047 1 92.31 199 LEU A C 1
ATOM 1527 O O . LEU A 1 199 ? 17.109 17.297 16.547 1 92.31 199 LEU A O 1
ATOM 1531 N N . PRO A 1 200 ? 15.148 16.75 17.516 1 93.88 200 PRO A N 1
ATOM 1532 C CA . PRO A 1 200 ? 15.461 15.328 17.531 1 93.88 200 PRO A CA 1
ATOM 1533 C C . PRO A 1 200 ? 15.266 14.664 16.172 1 93.88 200 PRO A C 1
ATOM 1535 O O . PRO A 1 200 ? 14.531 13.68 16.047 1 93.88 200 PRO A O 1
ATOM 1538 N N . VAL A 1 201 ? 15.992 15.117 15.172 1 93.44 201 VAL A N 1
ATOM 1539 C CA . VAL A 1 201 ? 15.906 14.578 13.82 1 93.44 201 VAL A CA 1
ATOM 1540 C C . VAL A 1 201 ? 17 13.539 13.617 1 93.44 201 VAL A C 1
ATOM 1542 O O . VAL A 1 201 ? 18.078 13.641 14.211 1 93.44 201 VAL A O 1
ATOM 1545 N N . GLU A 1 202 ? 16.688 12.555 12.867 1 93.12 202 GLU A N 1
ATOM 1546 C CA . GLU A 1 202 ? 17.656 11.531 12.469 1 93.12 202 GLU A CA 1
ATOM 1547 C C . GLU A 1 202 ? 17.844 11.516 10.961 1 93.12 202 GLU A C 1
ATOM 1549 O O . GLU A 1 202 ? 16.891 11.344 10.203 1 93.12 202 GLU A O 1
ATOM 1554 N N . ASN A 1 203 ? 19.109 11.641 10.57 1 93.25 203 ASN A N 1
ATOM 1555 C CA . ASN A 1 203 ? 19.406 11.633 9.148 1 93.25 203 ASN A CA 1
ATOM 1556 C C . ASN A 1 203 ? 19.578 10.219 8.617 1 93.25 203 ASN A C 1
ATOM 1558 O O . ASN A 1 203 ? 20.625 9.875 8.062 1 93.25 203 ASN A O 1
ATOM 1562 N N . ARG A 1 204 ? 18.562 9.453 8.758 1 95.44 204 ARG A N 1
ATOM 1563 C CA . ARG A 1 204 ? 18.594 8.078 8.266 1 95.44 204 ARG A CA 1
ATOM 1564 C C . ARG A 1 204 ? 17.188 7.527 8.07 1 95.44 204 ARG A C 1
ATOM 1566 O O . ARG A 1 204 ? 16.266 7.922 8.781 1 95.44 204 ARG A O 1
ATOM 1573 N N . ALA A 1 205 ? 17.016 6.688 7.176 1 97.5 205 ALA A N 1
ATOM 1574 C CA . ALA A 1 205 ? 15.82 5.879 6.945 1 97.5 205 ALA A CA 1
ATOM 1575 C C . ALA A 1 205 ? 16.188 4.508 6.383 1 97.5 205 ALA A C 1
ATOM 1577 O O . ALA A 1 205 ? 17.234 4.348 5.746 1 97.5 205 ALA A O 1
ATOM 1578 N N . THR A 1 206 ? 15.359 3.557 6.672 1 98.56 206 THR A N 1
ATOM 1579 C CA . THR A 1 206 ? 15.656 2.213 6.184 1 98.56 206 THR A CA 1
ATOM 1580 C C . THR A 1 206 ? 15.594 2.164 4.66 1 98.56 206 THR A C 1
ATOM 1582 O O . THR A 1 206 ? 14.789 2.861 4.043 1 98.56 206 THR A O 1
ATOM 1585 N N . VAL A 1 207 ? 16.375 1.312 4.086 1 98.44 207 VAL A N 1
ATOM 1586 C CA . VAL A 1 207 ? 16.328 1.072 2.646 1 98.44 207 VAL A CA 1
ATOM 1587 C C . VAL A 1 207 ? 14.938 0.585 2.25 1 98.44 207 VAL A C 1
ATOM 1589 O O . VAL A 1 207 ? 14.438 0.936 1.18 1 98.44 207 VAL A O 1
ATOM 1592 N N . GLN A 1 208 ? 14.312 -0.161 3.141 1 98.31 208 GLN A N 1
ATOM 1593 C CA . GLN A 1 208 ? 12.984 -0.69 2.881 1 98.31 208 GLN A CA 1
ATOM 1594 C C . GLN A 1 208 ? 11.969 0.436 2.703 1 98.31 208 GLN A C 1
ATOM 1596 O O . GLN A 1 208 ? 11 0.295 1.952 1 98.31 208 GLN A O 1
ATOM 1601 N N . SER A 1 209 ? 12.18 1.598 3.355 1 98.25 209 SER A N 1
ATOM 1602 C CA . SER A 1 209 ? 11.305 2.754 3.172 1 98.25 209 SER A CA 1
ATOM 1603 C C . SER A 1 209 ? 11.266 3.191 1.712 1 98.25 209 SER A C 1
ATOM 1605 O O . SER A 1 209 ? 10.195 3.459 1.166 1 98.25 209 SER A O 1
ATOM 1607 N N . TYR A 1 210 ? 12.406 3.207 1.119 1 98.12 210 TYR A N 1
ATOM 1608 C CA . TYR A 1 210 ? 12.508 3.68 -0.257 1 98.12 210 TYR A CA 1
ATOM 1609 C C . TYR A 1 210 ? 11.969 2.643 -1.233 1 98.12 210 TYR A C 1
ATOM 1611 O O . TYR A 1 210 ? 11.352 2.992 -2.238 1 98.12 210 TYR A O 1
ATOM 1619 N N . LEU A 1 211 ? 12.219 1.376 -0.94 1 97.94 211 LEU A N 1
ATOM 1620 C CA . LEU A 1 211 ? 11.633 0.335 -1.778 1 97.94 211 LEU A CA 1
ATOM 1621 C C . LEU A 1 211 ? 10.109 0.412 -1.76 1 97.94 211 LEU A C 1
ATOM 1623 O O . LEU A 1 211 ? 9.469 0.345 -2.811 1 97.94 211 LEU A O 1
ATOM 1627 N N . ARG A 1 212 ? 9.531 0.607 -0.571 1 97.31 212 ARG A N 1
ATOM 1628 C CA . ARG A 1 212 ? 8.086 0.752 -0.455 1 97.31 212 ARG A CA 1
ATOM 1629 C C . ARG A 1 212 ? 7.602 2.006 -1.177 1 97.31 212 ARG A C 1
ATOM 1631 O O . ARG A 1 212 ? 6.504 2.021 -1.737 1 97.31 212 ARG A O 1
ATOM 1638 N N . GLY A 1 213 ? 8.414 3.016 -1.185 1 96.81 213 GLY A N 1
ATOM 1639 C CA . GLY A 1 213 ? 8.078 4.234 -1.901 1 96.81 213 GLY A CA 1
ATOM 1640 C C . GLY A 1 213 ? 7.898 4.02 -3.393 1 96.81 213 GLY A C 1
ATOM 1641 O O . GLY A 1 213 ? 7.094 4.703 -4.031 1 96.81 213 GLY A O 1
ATOM 1642 N N . LEU A 1 214 ? 8.617 3.061 -3.951 1 97 214 LEU A N 1
ATOM 1643 C CA . LEU A 1 214 ? 8.516 2.771 -5.375 1 97 214 LEU A CA 1
ATOM 1644 C C . LEU A 1 214 ? 7.152 2.186 -5.715 1 97 214 LEU A C 1
ATOM 1646 O O . LEU A 1 214 ? 6.68 2.32 -6.848 1 97 214 LEU A O 1
ATOM 1650 N N . SER A 1 215 ? 6.516 1.613 -4.719 1 95.94 215 SER A N 1
ATOM 1651 C CA . SER A 1 215 ? 5.254 0.93 -4.973 1 95.94 215 SER A CA 1
ATOM 1652 C C . SER A 1 215 ? 4.062 1.801 -4.582 1 95.94 215 SER A C 1
ATOM 1654 O O . SER A 1 215 ? 2.912 1.378 -4.695 1 95.94 215 SER A O 1
ATOM 1656 N N . TRP A 1 216 ? 4.27 2.969 -4.152 1 97 216 TRP A N 1
ATOM 1657 C CA . TRP A 1 216 ? 3.209 3.83 -3.641 1 97 216 TRP A CA 1
ATOM 1658 C C . TRP A 1 216 ? 2.809 4.875 -4.676 1 97 216 TRP A C 1
ATOM 1660 O O . TRP A 1 216 ? 3.668 5.535 -5.266 1 97 216 TRP A O 1
ATOM 1670 N N . SER A 1 217 ? 1.53 4.996 -4.898 1 97.19 217 SER A N 1
ATOM 1671 C CA . SER A 1 217 ? 0.984 6.062 -5.73 1 97.19 217 SER A CA 1
ATOM 1672 C C . SER A 1 217 ? -0.396 6.492 -5.246 1 97.19 217 SER A C 1
ATOM 1674 O O . SER A 1 217 ? -1.208 5.656 -4.848 1 97.19 217 SER A O 1
ATOM 1676 N N . ILE A 1 218 ? -0.672 7.824 -5.285 1 97.88 218 ILE A N 1
ATOM 1677 C CA . ILE A 1 218 ? -1.981 8.297 -4.844 1 97.88 218 ILE A CA 1
ATOM 1678 C C . ILE A 1 218 ? -2.721 8.938 -6.02 1 97.88 218 ILE A C 1
ATOM 1680 O O . ILE A 1 218 ? -3.822 9.461 -5.852 1 97.88 218 ILE A O 1
ATOM 1684 N N . GLU A 1 219 ? -2.139 8.891 -7.176 1 97.31 219 GLU A N 1
ATOM 1685 C CA . GLU A 1 219 ? -2.727 9.586 -8.312 1 97.31 219 GLU A CA 1
ATOM 1686 C C . GLU A 1 219 ? -4.148 9.102 -8.586 1 97.31 219 GLU A C 1
ATOM 1688 O O . GLU A 1 219 ? -5.047 9.906 -8.836 1 97.31 219 GLU A O 1
ATOM 1693 N N . HIS A 1 220 ? -4.391 7.852 -8.453 1 96.12 220 HIS A N 1
ATOM 1694 C CA . HIS A 1 220 ? -5.695 7.266 -8.727 1 96.12 220 HIS A CA 1
ATOM 1695 C C . HIS A 1 220 ? -6.715 7.676 -7.668 1 96.12 220 HIS A C 1
ATOM 1697 O O . HIS A 1 220 ? -7.922 7.531 -7.875 1 96.12 220 HIS A O 1
ATOM 1703 N N . LEU A 1 221 ? -6.258 8.172 -6.562 1 97.81 221 LEU A N 1
ATOM 1704 C CA . LEU A 1 221 ? -7.129 8.531 -5.449 1 97.81 221 LEU A CA 1
ATOM 1705 C C . LEU A 1 221 ? -7.586 9.977 -5.562 1 97.81 221 LEU A C 1
ATOM 1707 O O . LEU A 1 221 ? -8.602 10.359 -4.98 1 97.81 221 LEU A O 1
ATOM 1711 N N . LEU A 1 222 ? -6.816 10.789 -6.281 1 98.56 222 LEU A N 1
ATOM 1712 C CA . LEU A 1 222 ? -7.02 12.234 -6.277 1 98.56 222 LEU A CA 1
ATOM 1713 C C . LEU A 1 222 ? -8.438 12.586 -6.707 1 98.56 222 LEU A C 1
ATOM 1715 O O . LEU A 1 222 ? -9.133 13.344 -6.027 1 98.56 222 LEU A O 1
ATOM 1719 N N . PRO A 1 223 ? -9.016 11.93 -7.742 1 97.62 223 PRO A N 1
ATOM 1720 C CA . PRO A 1 223 ? -10.383 12.258 -8.141 1 97.62 223 PRO A CA 1
ATOM 1721 C C . PRO A 1 223 ? -11.422 11.789 -7.121 1 97.62 223 PRO A C 1
ATOM 1723 O O . PRO A 1 223 ? -12.57 12.25 -7.145 1 97.62 223 PRO A O 1
ATOM 1726 N N . ARG A 1 224 ? -10.984 10.93 -6.258 1 97 224 ARG A N 1
ATOM 1727 C CA . ARG A 1 224 ? -11.93 10.312 -5.332 1 97 224 ARG A CA 1
ATOM 1728 C C . ARG A 1 224 ? -12.055 11.125 -4.051 1 97 224 ARG A C 1
ATOM 1730 O O . ARG A 1 224 ? -12.883 10.812 -3.191 1 97 224 ARG A O 1
ATOM 1737 N N . ILE A 1 225 ? -11.312 12.164 -3.891 1 98.31 225 ILE A N 1
ATOM 1738 C CA . ILE A 1 225 ? -11.297 12.961 -2.67 1 98.31 225 ILE A CA 1
ATOM 1739 C C . ILE A 1 225 ? -12.547 13.844 -2.619 1 98.31 225 ILE A C 1
ATOM 1741 O O . ILE A 1 225 ? -13.117 14.062 -1.549 1 98.31 225 ILE A O 1
ATOM 1745 N N . SER A 1 226 ? -12.922 14.352 -3.799 1 97.31 226 SER A N 1
ATOM 1746 C CA . SER A 1 226 ? -14.164 15.117 -3.869 1 97.31 226 SER A CA 1
ATOM 1747 C C . SER A 1 226 ? -15.344 14.305 -3.352 1 97.31 226 SER A C 1
ATOM 1749 O O . SER A 1 226 ? -15.445 13.109 -3.617 1 97.31 226 SER A O 1
ATOM 1751 N N . PRO A 1 227 ? -16.219 14.844 -2.504 1 96.94 227 PRO A N 1
ATOM 1752 C CA . PRO A 1 227 ? -16.469 16.281 -2.332 1 96.94 227 PRO A CA 1
ATOM 1753 C C . PRO A 1 227 ? -15.703 16.875 -1.146 1 96.94 227 PRO A C 1
ATOM 1755 O O . PRO A 1 227 ? -15.945 18.016 -0.759 1 96.94 227 PRO A O 1
ATOM 1758 N N . THR A 1 228 ? -14.797 16.156 -0.494 1 98.25 228 THR A N 1
ATOM 1759 C CA . THR A 1 228 ? -13.977 16.75 0.56 1 98.25 228 THR A CA 1
ATOM 1760 C C . THR A 1 228 ? -13.141 17.906 0.013 1 98.25 228 THR A C 1
ATOM 1762 O O . THR A 1 228 ? -12.398 17.734 -0.953 1 98.25 228 THR A O 1
ATOM 1765 N N . PRO A 1 229 ? -13.234 19.109 0.577 1 98.69 229 PRO A N 1
ATOM 1766 C CA . PRO A 1 229 ? -12.477 20.25 0.082 1 98.69 229 PRO A CA 1
ATOM 1767 C C . PRO A 1 229 ? -10.961 20.062 0.217 1 98.69 229 PRO A C 1
ATOM 1769 O O . PRO A 1 229 ? -10.492 19.547 1.231 1 98.69 229 PRO A O 1
ATOM 1772 N N . VAL A 1 230 ? -10.242 20.516 -0.828 1 98.88 230 VAL A N 1
ATOM 1773 C CA . VAL A 1 230 ? -8.789 20.406 -0.814 1 98.88 230 VAL A CA 1
ATOM 1774 C C . VAL A 1 230 ? -8.156 21.766 -1.065 1 98.88 230 VAL A C 1
ATOM 1776 O O . VAL A 1 230 ? -8.508 22.453 -2.031 1 98.88 230 VAL A O 1
ATOM 1779 N N . PHE A 1 231 ? -7.328 22.156 -0.151 1 98.88 231 PHE A N 1
ATOM 1780 C CA . PHE A 1 231 ? 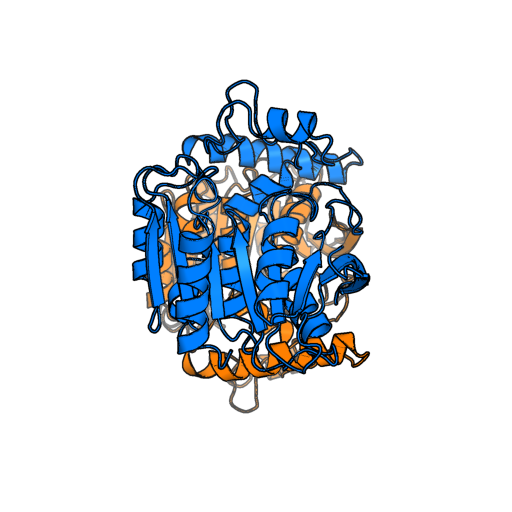-6.445 23.312 -0.333 1 98.88 231 PHE A CA 1
ATOM 1781 C C . PHE A 1 231 ? -5.008 22.859 -0.56 1 98.88 231 PHE A C 1
ATOM 1783 O O . PHE A 1 231 ? -4.473 22.062 0.221 1 98.88 231 PHE A O 1
ATOM 1790 N N . MET A 1 232 ? -4.402 23.328 -1.618 1 98.81 232 MET A N 1
ATOM 1791 C CA . MET A 1 232 ? -3.016 22.969 -1.902 1 98.81 232 MET A CA 1
ATOM 1792 C C . MET A 1 232 ? -2.137 24.203 -1.985 1 98.81 232 MET A C 1
ATOM 1794 O O . MET A 1 232 ? -2.371 25.078 -2.822 1 98.81 232 MET A O 1
ATOM 1798 N N . LEU A 1 233 ? -1.236 24.328 -1.071 1 98.56 233 LEU A N 1
ATOM 1799 C CA . LEU A 1 233 ? -0.208 25.359 -1.155 1 98.56 233 LEU A CA 1
ATOM 1800 C C . LEU A 1 233 ? 0.983 24.875 -1.974 1 98.56 233 LEU A C 1
ATOM 1802 O O . LEU A 1 233 ? 1.585 23.859 -1.653 1 98.56 233 LEU A O 1
ATOM 1806 N N . THR A 1 234 ? 1.338 25.609 -3.008 1 98.5 234 THR A N 1
ATOM 1807 C CA . THR A 1 234 ? 2.383 25.219 -3.949 1 98.5 234 THR A CA 1
ATOM 1808 C C . THR A 1 234 ? 3.455 26.297 -4.043 1 98.5 234 THR A C 1
ATOM 1810 O O . THR A 1 234 ? 3.232 27.359 -4.648 1 98.5 234 THR A O 1
ATOM 1813 N N . PRO A 1 235 ? 4.609 25.984 -3.451 1 97.25 235 PRO A N 1
ATOM 1814 C CA . PRO A 1 235 ? 5.691 26.953 -3.656 1 97.25 235 PRO A CA 1
ATOM 1815 C C . PRO A 1 235 ? 6.195 26.984 -5.098 1 97.25 235 PRO A C 1
ATOM 1817 O O . PRO A 1 235 ? 6.523 25.938 -5.66 1 97.25 235 PRO A O 1
ATOM 1820 N N . GLU A 1 236 ? 6.359 28.125 -5.645 1 97.5 236 GLU A N 1
ATOM 1821 C CA . GLU A 1 236 ? 6.691 28.297 -7.055 1 97.5 236 GLU A CA 1
ATOM 1822 C C . GLU A 1 236 ? 8.055 27.688 -7.383 1 97.5 236 GLU A C 1
ATOM 1824 O O . GLU A 1 236 ? 8.234 27.109 -8.453 1 97.5 236 GLU A O 1
ATOM 1829 N N . LEU A 1 237 ? 8.977 27.797 -6.449 1 96.62 237 LEU A N 1
ATOM 1830 C CA . LEU A 1 237 ? 10.352 27.375 -6.707 1 96.62 237 LEU A CA 1
ATOM 1831 C C . LEU A 1 237 ? 10.688 26.125 -5.918 1 96.62 237 LEU A C 1
ATOM 1833 O O . LEU A 1 237 ? 11.82 25.953 -5.461 1 96.62 237 LEU A O 1
ATOM 1837 N N . ASP A 1 238 ? 9.695 25.297 -5.75 1 96.31 238 ASP A N 1
ATOM 1838 C CA . ASP A 1 238 ? 9.867 24.062 -4.988 1 96.31 238 ASP A CA 1
ATOM 1839 C C . ASP A 1 238 ? 10.898 23.156 -5.648 1 96.31 238 ASP A C 1
ATOM 1841 O O . ASP A 1 238 ? 10.656 22.609 -6.73 1 96.31 238 ASP A O 1
ATOM 1845 N N . GLN A 1 239 ? 12.047 22.938 -4.973 1 92.69 239 GLN A N 1
ATOM 1846 C CA . GLN A 1 239 ? 13.133 22.141 -5.543 1 92.69 239 GLN A CA 1
ATOM 1847 C C . GLN A 1 239 ? 13 20.672 -5.172 1 92.69 239 GLN A C 1
ATOM 1849 O O . GLN A 1 239 ? 13.719 19.812 -5.695 1 92.69 239 GLN A O 1
ATOM 1854 N N . VAL A 1 240 ? 12.117 20.344 -4.242 1 93.5 240 VAL A N 1
ATOM 1855 C CA . VAL A 1 240 ? 11.914 18.969 -3.799 1 93.5 240 VAL A CA 1
ATOM 1856 C C . VAL A 1 240 ? 10.898 18.281 -4.703 1 93.5 240 VAL A C 1
ATOM 1858 O O . VAL A 1 240 ? 11.109 17.141 -5.133 1 93.5 240 VAL A O 1
ATOM 1861 N N . PHE A 1 241 ? 9.812 18.922 -4.969 1 96.38 241 PHE A N 1
ATOM 1862 C CA . PHE A 1 241 ? 8.781 18.469 -5.887 1 96.38 241 PHE A CA 1
ATOM 1863 C C . PHE A 1 241 ? 8.242 19.625 -6.715 1 96.38 241 PHE A C 1
ATOM 1865 O O . PHE A 1 241 ? 7.539 20.5 -6.195 1 96.38 241 PHE A O 1
ATOM 1872 N N . ALA A 1 242 ? 8.469 19.578 -7.953 1 97.06 242 ALA A N 1
ATOM 1873 C CA . ALA A 1 242 ? 8.281 20.719 -8.852 1 97.06 242 ALA A CA 1
ATOM 1874 C C . ALA A 1 242 ? 6.844 21.219 -8.805 1 97.06 242 ALA A C 1
ATOM 1876 O O . ALA A 1 242 ? 5.902 20.422 -8.758 1 97.06 242 ALA A O 1
ATOM 1877 N N . ALA A 1 243 ? 6.688 22.547 -8.844 1 98.25 243 ALA A N 1
ATOM 1878 C CA . ALA A 1 243 ? 5.383 23.203 -8.789 1 98.25 243 ALA A CA 1
ATOM 1879 C C . ALA A 1 243 ? 4.477 22.703 -9.914 1 98.25 243 ALA A C 1
ATOM 1881 O O . ALA A 1 243 ? 3.275 22.516 -9.719 1 98.25 243 ALA A O 1
ATOM 1882 N N . GLU A 1 244 ? 5.043 22.469 -11.062 1 98.31 244 GLU A N 1
ATOM 1883 C CA . GLU A 1 244 ? 4.27 22 -12.203 1 98.31 244 GLU A CA 1
ATOM 1884 C C . GLU A 1 244 ? 3.635 20.641 -11.922 1 98.31 244 GLU A C 1
ATOM 1886 O O . GLU A 1 244 ? 2.488 20.391 -12.297 1 98.31 244 GLU A O 1
ATOM 1891 N N . ARG A 1 245 ? 4.418 19.797 -11.328 1 97.75 245 ARG A N 1
ATOM 1892 C CA . ARG A 1 245 ? 3.91 18.469 -10.992 1 97.75 245 ARG A CA 1
ATOM 1893 C C . ARG A 1 245 ? 2.83 18.547 -9.922 1 97.75 245 ARG A C 1
ATOM 1895 O O . ARG A 1 245 ? 1.865 17.781 -9.945 1 97.75 245 ARG A O 1
ATOM 1902 N N . GLN A 1 246 ? 2.988 19.438 -8.977 1 98.69 246 GLN A N 1
ATOM 1903 C CA . GLN A 1 246 ? 1.951 19.672 -7.977 1 98.69 246 GLN A CA 1
ATOM 1904 C C . GLN A 1 246 ? 0.665 20.172 -8.633 1 98.69 246 GLN A C 1
ATOM 1906 O O . GLN A 1 246 ? -0.427 19.703 -8.305 1 98.69 246 GLN A O 1
ATOM 1911 N N . THR A 1 247 ? 0.797 21.062 -9.562 1 98.81 247 THR A N 1
ATOM 1912 C CA . THR A 1 247 ? -0.356 21.625 -10.258 1 98.81 247 THR A CA 1
ATOM 1913 C C . THR A 1 247 ? -1.075 20.562 -11.07 1 98.81 247 THR A C 1
ATOM 1915 O O . THR A 1 247 ? -2.307 20.516 -11.109 1 98.81 247 THR A O 1
ATOM 1918 N N . LYS A 1 248 ? -0.308 19.703 -11.711 1 98.62 248 LYS A N 1
ATOM 1919 C CA . LYS A 1 248 ? -0.918 18.594 -12.445 1 98.62 248 LYS A CA 1
ATOM 1920 C C . LYS A 1 248 ? -1.767 17.734 -11.523 1 98.62 248 LYS A C 1
ATOM 1922 O O . LYS A 1 248 ? -2.871 17.328 -11.883 1 98.62 248 LYS A O 1
ATOM 1927 N N . ALA A 1 249 ? -1.216 17.438 -10.398 1 98.62 249 ALA A N 1
ATOM 1928 C CA . ALA A 1 249 ? -1.972 16.672 -9.414 1 98.62 249 ALA A CA 1
ATOM 1929 C C . ALA A 1 249 ? -3.219 17.422 -8.961 1 98.62 249 ALA A C 1
ATOM 1931 O O . ALA A 1 249 ? -4.293 16.828 -8.828 1 98.62 249 ALA A O 1
ATOM 1932 N N . PHE A 1 250 ? -3.053 18.734 -8.711 1 98.88 250 PHE A N 1
ATOM 1933 C CA . PHE A 1 250 ? -4.176 19.578 -8.32 1 98.88 250 PHE A CA 1
ATOM 1934 C C . PHE A 1 250 ? -5.297 19.5 -9.344 1 98.88 250 PHE A C 1
ATOM 1936 O O . PHE A 1 250 ? -6.473 19.453 -8.984 1 98.88 250 PHE A O 1
ATOM 1943 N N . GLU A 1 251 ? -4.988 19.453 -10.578 1 98.81 251 GLU A N 1
ATOM 1944 C CA . GLU A 1 251 ? -5.961 19.422 -11.664 1 98.81 251 GLU A CA 1
ATOM 1945 C C . GLU A 1 251 ? -6.746 18.109 -11.68 1 98.81 251 GLU A C 1
ATOM 1947 O O . GLU A 1 251 ? -7.863 18.062 -12.195 1 98.81 251 GLU A O 1
ATOM 1952 N N . MET A 1 252 ? -6.242 17.094 -11.102 1 98.56 252 MET A N 1
ATOM 1953 C CA . MET A 1 252 ? -6.918 15.805 -11.047 1 98.56 252 MET A CA 1
ATOM 1954 C C . MET A 1 252 ? -7.992 15.797 -9.961 1 98.56 252 MET A C 1
ATOM 1956 O O . MET A 1 252 ? -8.852 14.914 -9.93 1 98.56 252 MET A O 1
ATOM 1960 N N . LEU A 1 253 ? -7.883 16.75 -9.016 1 98.75 253 LEU A N 1
ATOM 1961 C CA . LEU A 1 253 ? -8.836 16.828 -7.918 1 98.75 253 LEU A CA 1
ATOM 1962 C C . LEU A 1 253 ? -10.195 17.312 -8.414 1 98.75 253 LEU A C 1
ATOM 1964 O O . LEU A 1 253 ? -10.273 18.094 -9.367 1 98.75 253 LEU A O 1
ATOM 1968 N N . GLY A 1 254 ? -11.25 16.859 -7.805 1 98.19 254 GLY A N 1
ATOM 1969 C CA . GLY A 1 254 ? -12.57 17.422 -8.016 1 98.19 254 GLY A CA 1
ATOM 1970 C C . GLY A 1 254 ? -12.852 18.625 -7.145 1 98.19 254 GLY A C 1
ATOM 1971 O O . GLY A 1 254 ? -12.047 18.969 -6.273 1 98.19 254 GLY A O 1
ATOM 1972 N N . GLU A 1 255 ? -13.992 19.219 -7.348 1 98.06 255 GLU A N 1
ATOM 1973 C CA . GLU A 1 255 ? -14.422 20.375 -6.559 1 98.06 255 GLU A CA 1
ATOM 1974 C C . GLU A 1 255 ? -15.062 19.938 -5.246 1 98.06 255 GLU A C 1
ATOM 1976 O O . GLU A 1 255 ? -15.648 18.859 -5.164 1 98.06 255 GLU A O 1
ATOM 1981 N N . PRO A 1 256 ? -14.875 20.891 -4.184 1 98.19 256 PRO A N 1
ATOM 1982 C CA . PRO A 1 256 ? -14.195 22.188 -4.137 1 98.19 256 PRO A CA 1
ATOM 1983 C C . PRO A 1 256 ? -12.688 22.047 -3.916 1 98.19 256 PRO A C 1
ATOM 1985 O O . PRO A 1 256 ? -12.242 21.125 -3.242 1 98.19 256 PRO A O 1
ATOM 1988 N N . LYS A 1 257 ? -11.969 22.844 -4.484 1 98.62 257 LYS A N 1
ATOM 1989 C CA . LYS A 1 257 ? -10.508 22.875 -4.379 1 98.62 257 LYS A CA 1
ATOM 1990 C C . LYS A 1 257 ? -9.969 24.297 -4.574 1 98.62 257 LYS A C 1
ATOM 1992 O O . LYS A 1 257 ? -10.625 25.125 -5.199 1 98.62 257 LYS A O 1
ATOM 1997 N N . GLU A 1 258 ? -8.867 24.547 -3.992 1 98.62 258 GLU A N 1
ATOM 1998 C CA . GLU A 1 258 ? -8.156 25.812 -4.168 1 98.62 258 GLU A CA 1
ATOM 1999 C C . GLU A 1 258 ? -6.645 25.594 -4.156 1 98.62 258 GLU A C 1
ATOM 2001 O O . GLU A 1 258 ? -6.117 24.875 -3.305 1 98.62 258 GLU A O 1
ATOM 2006 N N . GLN A 1 259 ? -5.992 26.156 -5.109 1 98.69 259 GLN A N 1
ATOM 2007 C CA . GLN A 1 259 ? -4.535 26.156 -5.117 1 98.69 259 GLN A CA 1
ATOM 2008 C C . GLN A 1 259 ? -3.992 27.547 -4.801 1 98.69 259 GLN A C 1
ATOM 2010 O O . GLN A 1 259 ? -4.469 28.547 -5.352 1 98.69 259 GLN A O 1
ATOM 2015 N N . PHE A 1 260 ? -3.072 27.578 -3.916 1 98.19 260 PHE A N 1
ATOM 2016 C CA . PHE A 1 260 ? -2.363 28.812 -3.572 1 98.19 260 PHE A CA 1
ATOM 2017 C C . PHE A 1 260 ? -0.901 28.719 -3.998 1 98.19 260 PHE A C 1
ATOM 2019 O O . PHE A 1 260 ? -0.081 28.125 -3.303 1 98.19 260 PHE A O 1
ATOM 2026 N N . LEU A 1 261 ? -0.586 29.281 -5.129 1 97.25 261 LEU A N 1
ATOM 2027 C CA . LEU A 1 261 ? 0.795 29.375 -5.59 1 97.25 261 LEU A CA 1
ATOM 2028 C C . LEU A 1 261 ? 1.546 30.484 -4.852 1 97.25 261 LEU A C 1
ATOM 2030 O O . LEU A 1 261 ? 1.176 31.656 -4.934 1 97.25 261 LEU A O 1
ATOM 2034 N N . VAL A 1 262 ? 2.572 30.094 -4.113 1 96.06 262 VAL A N 1
ATOM 2035 C CA . VAL A 1 262 ? 3.352 31.078 -3.377 1 96.06 262 VAL A CA 1
ATOM 2036 C C . VAL A 1 262 ? 4.562 31.5 -4.207 1 96.06 262 VAL A C 1
ATOM 2038 O O . VAL A 1 262 ? 5.562 30.781 -4.266 1 96.06 262 VAL A O 1
ATOM 2041 N N . GLU A 1 263 ? 4.523 32.75 -4.676 1 94.75 263 GLU A N 1
ATOM 2042 C CA . GLU A 1 263 ? 5.535 33.219 -5.602 1 94.75 263 GLU A CA 1
ATOM 2043 C C . GLU A 1 263 ? 6.875 33.438 -4.898 1 94.75 263 GLU A C 1
ATOM 2045 O O . GLU A 1 263 ? 6.918 33.938 -3.773 1 94.75 263 GLU A O 1
ATOM 2050 N N . GLY A 1 264 ? 7.922 33.031 -5.48 1 94.75 264 GLY A N 1
ATOM 2051 C CA . GLY A 1 264 ? 9.281 33.312 -5.043 1 94.75 264 GLY A CA 1
ATOM 2052 C C . GLY A 1 264 ? 9.711 32.469 -3.857 1 94.75 264 GLY A C 1
ATOM 2053 O O . GLY A 1 264 ? 10.773 32.688 -3.277 1 94.75 264 GLY A O 1
ATOM 2054 N N . LYS A 1 265 ? 8.883 31.5 -3.514 1 94.56 265 LYS A N 1
ATOM 2055 C CA . LYS A 1 265 ? 9.203 30.672 -2.348 1 94.56 265 LYS A CA 1
ATOM 2056 C C . LYS A 1 265 ? 9.578 29.25 -2.758 1 94.56 265 LYS A C 1
ATOM 2058 O O . LYS A 1 265 ? 9.141 28.766 -3.803 1 94.56 265 LYS A O 1
ATOM 2063 N N . ASP A 1 266 ? 10.453 28.656 -1.985 1 92.75 266 ASP A N 1
ATOM 2064 C CA . ASP A 1 266 ? 10.852 27.281 -2.229 1 92.75 266 ASP A CA 1
ATOM 2065 C C . ASP A 1 266 ? 10.211 26.328 -1.21 1 92.75 266 ASP A C 1
ATOM 2067 O O . ASP A 1 266 ? 9.305 26.734 -0.473 1 92.75 266 ASP A O 1
ATOM 2071 N N . HIS A 1 267 ? 10.562 25.078 -1.216 1 92.44 267 HIS A N 1
ATOM 2072 C CA . HIS A 1 267 ? 9.938 24.016 -0.443 1 92.44 267 HIS A CA 1
ATOM 2073 C C . HIS A 1 267 ? 9.961 24.328 1.049 1 92.44 267 HIS A C 1
ATOM 2075 O O . HIS A 1 267 ? 9.094 23.859 1.798 1 92.44 267 HIS A O 1
ATOM 2081 N N . PHE A 1 268 ? 10.906 25.219 1.546 1 87 268 PHE A N 1
ATOM 2082 C CA . PHE A 1 268 ? 11.141 25.312 2.982 1 87 268 PHE A CA 1
ATOM 2083 C C . PHE A 1 268 ? 10.93 26.734 3.479 1 87 268 PHE A C 1
ATOM 2085 O O . PHE A 1 268 ? 10.93 26.984 4.688 1 87 268 PHE A O 1
ATOM 2092 N N . ASN A 1 269 ? 10.75 27.641 2.619 1 88.12 269 ASN A N 1
ATOM 2093 C CA . ASN A 1 269 ? 10.742 29.016 3.104 1 88.12 269 ASN A CA 1
ATOM 2094 C C . ASN A 1 269 ? 9.391 29.688 2.873 1 88.12 269 ASN A C 1
ATOM 2096 O O . ASN A 1 269 ? 9.273 30.906 2.959 1 88.12 269 ASN A O 1
ATOM 2100 N N . TRP A 1 270 ? 8.398 28.844 2.506 1 87.31 270 TRP A N 1
ATOM 2101 C CA . TRP A 1 270 ? 7.078 29.391 2.223 1 87.31 270 TRP A CA 1
ATOM 2102 C C . TRP A 1 270 ? 6.461 30 3.477 1 87.31 270 TRP A C 1
ATOM 2104 O O . TRP A 1 270 ? 5.578 30.859 3.391 1 87.31 270 TRP A O 1
ATOM 2114 N N . MET A 1 271 ? 6.93 29.562 4.641 1 81.94 271 MET A N 1
ATOM 2115 C CA . MET A 1 271 ? 6.352 30.047 5.891 1 81.94 271 MET A CA 1
ATOM 2116 C C . MET A 1 271 ? 7.074 31.312 6.367 1 81.94 271 MET A C 1
ATOM 2118 O O . MET A 1 271 ? 6.641 31.953 7.324 1 81.94 271 MET A O 1
ATOM 2122 N N . PHE A 1 272 ? 8.203 31.547 5.68 1 81.38 272 PHE A N 1
ATOM 2123 C CA . PHE A 1 272 ? 8.945 32.719 6.105 1 81.38 272 PHE A CA 1
ATOM 2124 C C . PHE A 1 272 ? 8.383 34 5.461 1 81.38 272 PHE A C 1
ATOM 2126 O O . PHE A 1 272 ? 7.938 33.969 4.312 1 81.38 272 PHE A O 1
ATOM 2133 N N . GLY A 1 273 ? 8.336 35.094 6.262 1 80.88 273 GLY A N 1
ATOM 2134 C CA . GLY A 1 273 ? 7.789 36.344 5.82 1 80.88 273 GLY A CA 1
ATOM 2135 C C . GLY A 1 273 ? 6.41 36.656 6.387 1 80.88 273 GLY A C 1
ATOM 2136 O O . GLY A 1 273 ? 6.219 36.625 7.605 1 80.88 273 GLY A O 1
ATOM 2137 N N . ASP A 1 274 ? 5.469 36.625 5.441 1 82 274 ASP A N 1
ATOM 2138 C CA . ASP A 1 274 ? 4.113 36.969 5.867 1 82 274 ASP A CA 1
ATOM 2139 C C . ASP A 1 274 ? 3.334 35.719 6.262 1 82 274 ASP A C 1
ATOM 2141 O O . ASP A 1 274 ? 2.479 35.25 5.508 1 82 274 ASP A O 1
ATOM 2145 N N . VAL A 1 275 ? 3.641 35.281 7.43 1 79.81 275 VAL A N 1
ATOM 2146 C CA . VAL A 1 275 ? 3.068 34.062 7.988 1 79.81 275 VAL A CA 1
ATOM 2147 C C . VAL A 1 275 ? 1.552 34.188 8.094 1 79.81 275 VAL A C 1
ATOM 2149 O O . VAL A 1 275 ? 0.811 33.281 7.688 1 79.81 275 VAL A O 1
ATOM 2152 N N . ASP A 1 276 ? 1.169 35.344 8.43 1 85 276 ASP A N 1
ATOM 2153 C CA . ASP A 1 276 ? -0.26 35.562 8.609 1 85 276 ASP A CA 1
ATOM 2154 C C . ASP A 1 276 ? -0.999 35.531 7.277 1 85 276 ASP A C 1
ATOM 2156 O O . ASP A 1 276 ? -2.131 35.031 7.211 1 85 276 ASP A O 1
ATOM 2160 N N . ALA A 1 277 ? -0.316 35.969 6.316 1 88.81 277 ALA A N 1
ATOM 2161 C CA . ALA A 1 277 ? -0.95 35.938 5.004 1 88.81 277 ALA A CA 1
ATOM 2162 C C . ALA A 1 277 ? -1.107 34.5 4.508 1 88.81 277 ALA A C 1
ATOM 2164 O O . ALA A 1 277 ? -2.146 34.156 3.949 1 88.81 277 ALA A O 1
ATOM 2165 N N . VAL A 1 278 ? -0.118 33.719 4.73 1 93 278 VAL A N 1
ATOM 2166 C CA . VAL A 1 278 ? -0.12 32.312 4.266 1 93 278 VAL A CA 1
ATOM 2167 C C . VAL A 1 278 ? -1.153 31.516 5.047 1 93 278 VAL A C 1
ATOM 2169 O O . VAL A 1 278 ? -1.981 30.828 4.457 1 93 278 VAL A O 1
ATOM 2172 N N . PHE A 1 279 ? -1.186 31.656 6.316 1 95.31 279 PHE A N 1
ATOM 2173 C CA . PHE A 1 279 ? -2.127 30.922 7.148 1 95.31 279 PHE A CA 1
ATOM 2174 C C . PHE A 1 279 ? -3.521 31.516 7.059 1 95.31 279 PHE A C 1
ATOM 2176 O O . PHE A 1 279 ? -4.523 30.812 7.156 1 95.31 279 PHE A O 1
ATOM 2183 N N . GLY A 1 280 ? -3.512 32.844 6.867 1 95.38 280 GLY A N 1
ATOM 2184 C CA . GLY A 1 280 ? -4.793 33.5 6.652 1 95.38 280 GLY A CA 1
ATOM 2185 C C . GLY A 1 280 ? -5.547 32.938 5.453 1 95.38 280 GLY A C 1
ATOM 2186 O O . GLY A 1 280 ? -6.773 32.812 5.5 1 95.38 280 GLY A O 1
ATOM 2187 N N . ARG A 1 281 ? -4.797 32.656 4.367 1 96.44 281 ARG A N 1
ATOM 2188 C CA . ARG A 1 281 ? -5.406 32.062 3.18 1 96.44 281 ARG A CA 1
ATOM 2189 C C . ARG A 1 281 ? -5.977 30.688 3.484 1 96.44 281 ARG A C 1
ATOM 2191 O O . ARG A 1 281 ? -7.059 30.328 3.008 1 96.44 281 ARG A O 1
ATOM 2198 N N . GLN A 1 282 ? -5.273 29.938 4.219 1 97.69 282 GLN A N 1
ATOM 2199 C CA . GLN A 1 282 ? -5.746 28.625 4.637 1 97.69 282 GLN A CA 1
ATOM 2200 C C . GLN A 1 282 ? -7.016 28.734 5.477 1 97.69 282 GLN A C 1
ATOM 2202 O O . GLN A 1 282 ? -7.98 28 5.25 1 97.69 282 GLN A O 1
ATOM 2207 N N . LEU A 1 283 ? -7.008 29.656 6.391 1 97.38 283 LEU A N 1
ATOM 2208 C CA . LEU A 1 283 ? -8.148 29.859 7.281 1 97.38 283 LEU A CA 1
ATOM 2209 C C . LEU A 1 283 ? -9.375 30.312 6.5 1 97.38 283 LEU A C 1
ATOM 2211 O O . LEU A 1 283 ? -10.492 29.844 6.762 1 97.38 283 LEU A O 1
ATOM 2215 N N . ARG A 1 284 ? -9.195 31.219 5.574 1 97.31 284 ARG A N 1
ATOM 2216 C CA . ARG A 1 284 ? -10.305 31.672 4.746 1 97.31 284 ARG A CA 1
ATOM 2217 C C . ARG A 1 284 ? -10.93 30.516 3.977 1 97.31 284 ARG A C 1
ATOM 2219 O O . ARG A 1 284 ? -12.156 30.422 3.867 1 97.31 284 ARG A O 1
ATOM 2226 N N . PHE A 1 285 ? -10.078 29.703 3.395 1 98.38 285 PHE A N 1
ATOM 2227 C CA . PHE A 1 285 ? -10.555 28.5 2.717 1 98.38 285 PHE A CA 1
ATOM 2228 C C . PHE A 1 285 ? -11.383 27.641 3.664 1 98.38 285 PHE A C 1
ATOM 2230 O O . PHE A 1 285 ? -12.469 27.188 3.307 1 98.38 285 PHE A O 1
ATOM 2237 N N . LEU A 1 286 ? -10.867 27.406 4.891 1 98.19 286 LEU A N 1
ATOM 2238 C CA . LEU A 1 286 ? -11.539 26.547 5.863 1 98.19 286 LEU A CA 1
ATOM 2239 C C . LEU A 1 286 ? -12.859 27.172 6.309 1 98.19 286 LEU A C 1
ATOM 2241 O O . LEU A 1 286 ? -13.836 26.453 6.566 1 98.19 286 LEU A O 1
ATOM 2245 N N . LYS A 1 287 ? -12.922 28.484 6.43 1 96.88 287 LYS A N 1
ATOM 2246 C CA . LYS A 1 287 ? -14.148 29.172 6.82 1 96.88 287 LYS A CA 1
ATOM 2247 C C . LYS A 1 287 ? -15.242 28.969 5.781 1 96.88 287 LYS A C 1
ATOM 2249 O O . LYS A 1 287 ? -16.438 28.953 6.121 1 96.88 287 LYS A O 1
ATOM 2254 N N . ARG A 1 288 ? -14.828 28.812 4.586 1 96.25 288 ARG A N 1
ATOM 2255 C CA . ARG A 1 288 ? -15.789 28.641 3.506 1 96.25 288 ARG A CA 1
ATOM 2256 C C . ARG A 1 288 ? -16.406 27.25 3.545 1 96.25 288 ARG A C 1
ATOM 2258 O O . ARG A 1 288 ? -17.594 27.078 3.219 1 96.25 288 ARG A O 1
ATOM 2265 N N . PHE A 1 289 ? -15.578 26.281 4.016 1 94.06 289 PHE A N 1
ATOM 2266 C CA . PHE A 1 289 ? -16.031 24.922 3.744 1 94.06 289 PHE A CA 1
ATOM 2267 C C . PHE A 1 289 ? -16.172 24.141 5.039 1 94.06 289 PHE A C 1
ATOM 2269 O O . PHE A 1 289 ? -16.797 23.078 5.059 1 94.06 289 PHE A O 1
ATOM 2276 N N . VAL A 1 290 ? -15.453 24.641 6.125 1 88.44 290 VAL A N 1
ATOM 2277 C CA . VAL A 1 290 ? -15.5 23.984 7.422 1 88.44 290 VAL A CA 1
ATOM 2278 C C . VAL A 1 290 ? -16.203 24.875 8.445 1 88.44 290 VAL A C 1
ATOM 2280 O O . VAL A 1 290 ? -16.109 26.094 8.367 1 88.44 290 VAL A O 1
ATOM 2283 N N . ALA A 1 291 ? -17.422 25.031 8.609 1 80.62 291 ALA A N 1
ATOM 2284 C CA . ALA A 1 291 ? -18.094 25.891 9.586 1 80.62 291 ALA A CA 1
ATOM 2285 C C . ALA A 1 291 ? -17.172 26.203 10.766 1 80.62 291 ALA A C 1
ATOM 2287 O O . ALA A 1 291 ? -17.359 25.656 11.859 1 80.62 291 ALA A O 1
ATOM 2288 N N . VAL A 1 292 ? -16.141 26.969 10.469 1 80.62 292 VAL A N 1
ATOM 2289 C CA . VAL A 1 292 ? -15.195 27.344 11.516 1 80.62 292 VAL A CA 1
ATOM 2290 C C . VAL A 1 292 ? -15.727 28.531 12.305 1 80.62 292 VAL A C 1
ATOM 2292 O O . VAL A 1 292 ? -16.469 29.359 11.773 1 80.62 292 VAL A O 1
ATOM 2295 N N . MET B 1 1 ? 2.521 -40.594 -6.094 1 52.41 1 MET B N 1
ATOM 2296 C CA . MET B 1 1 ? 2.086 -39.5 -5.219 1 52.41 1 MET B CA 1
ATOM 2297 C C . MET B 1 1 ? 3.086 -38.344 -5.246 1 52.41 1 MET B C 1
ATOM 2299 O O . MET B 1 1 ? 4.297 -38.562 -5.199 1 52.41 1 MET B O 1
ATOM 2303 N N . SER B 1 2 ? 2.582 -37.094 -5.664 1 67.31 2 SER B N 1
ATOM 2304 C CA . SER B 1 2 ? 3.551 -36 -5.816 1 67.31 2 SER B CA 1
ATOM 2305 C C . SER B 1 2 ? 4.352 -35.781 -4.535 1 67.31 2 SER B C 1
ATOM 2307 O O . SER B 1 2 ? 3.809 -35.906 -3.434 1 67.31 2 SER B O 1
ATOM 2309 N N . ASN B 1 3 ? 5.648 -35.906 -4.641 1 88.06 3 ASN B N 1
ATOM 2310 C CA . ASN B 1 3 ? 6.5 -35.562 -3.514 1 88.06 3 ASN B CA 1
ATOM 2311 C C . ASN B 1 3 ? 6.246 -34.125 -3.047 1 88.06 3 ASN B C 1
ATOM 2313 O O . ASN B 1 3 ? 6.547 -33.188 -3.764 1 88.06 3 ASN B O 1
ATOM 2317 N N . ARG B 1 4 ? 5.391 -34.031 -2.098 1 95.38 4 ARG B N 1
ATOM 2318 C CA . ARG B 1 4 ? 5.035 -32.75 -1.488 1 95.38 4 ARG B CA 1
ATOM 2319 C C . ARG B 1 4 ? 5.488 -32.688 -0.033 1 95.38 4 ARG B C 1
ATOM 2321 O O . ARG B 1 4 ? 5.328 -33.656 0.712 1 95.38 4 ARG B O 1
ATOM 2328 N N . GLN B 1 5 ? 6.09 -31.625 0.32 1 97.62 5 GLN B N 1
ATOM 2329 C CA . GLN B 1 5 ? 6.609 -31.438 1.67 1 97.62 5 GLN B CA 1
ATOM 2330 C C . GLN B 1 5 ? 5.926 -30.25 2.361 1 97.62 5 GLN B C 1
ATOM 2332 O O . GLN B 1 5 ? 5.699 -29.203 1.744 1 97.62 5 GLN B O 1
ATOM 2337 N N . ASN B 1 6 ? 5.574 -30.5 3.617 1 98.38 6 ASN B N 1
ATOM 2338 C CA . ASN B 1 6 ? 5.129 -29.375 4.426 1 98.38 6 ASN B CA 1
ATOM 2339 C C . ASN B 1 6 ? 6.281 -28.422 4.746 1 98.38 6 ASN B C 1
ATOM 2341 O O . ASN B 1 6 ? 7.383 -28.875 5.07 1 98.38 6 ASN B O 1
ATOM 2345 N N . ILE B 1 7 ? 5.977 -27.172 4.621 1 98.5 7 ILE B N 1
ATOM 2346 C CA . ILE B 1 7 ? 7.016 -26.188 4.93 1 98.5 7 ILE B CA 1
ATOM 2347 C C . ILE B 1 7 ? 6.418 -25.047 5.75 1 98.5 7 ILE B C 1
ATOM 2349 O O . ILE B 1 7 ? 5.195 -24.891 5.824 1 98.5 7 ILE B O 1
ATOM 2353 N N . GLU B 1 8 ? 7.16 -24.375 6.453 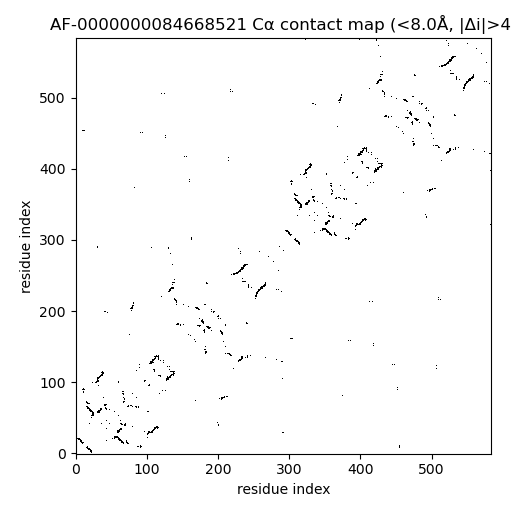1 98.62 8 GLU B N 1
ATOM 2354 C CA . GLU B 1 8 ? 6.852 -23.078 7.047 1 98.62 8 GLU B CA 1
ATOM 2355 C C . GLU B 1 8 ? 8.055 -22.125 6.973 1 98.62 8 GLU B C 1
ATOM 2357 O O . GLU B 1 8 ? 9.203 -22.578 6.922 1 98.62 8 GLU B O 1
ATOM 2362 N N . PHE B 1 9 ? 7.844 -20.906 6.902 1 98.44 9 PHE B N 1
ATOM 2363 C CA . PHE B 1 9 ? 8.898 -19.891 6.938 1 98.44 9 PHE B CA 1
ATOM 2364 C C . PHE B 1 9 ? 8.391 -18.609 7.582 1 98.44 9 PHE B C 1
ATOM 2366 O O . PHE B 1 9 ? 7.188 -18.359 7.621 1 98.44 9 PHE B O 1
ATOM 2373 N N . LYS B 1 10 ? 9.297 -17.844 8.102 1 97.56 10 LYS B N 1
ATOM 2374 C CA . LYS B 1 10 ? 8.977 -16.562 8.742 1 97.56 10 LYS B CA 1
ATOM 2375 C C . LYS B 1 10 ? 9.078 -15.414 7.754 1 97.56 10 LYS B C 1
ATOM 2377 O O . LYS B 1 10 ? 9.984 -15.383 6.918 1 97.56 10 LYS B O 1
ATOM 2382 N N . THR B 1 11 ? 8.172 -14.531 7.895 1 97.62 11 THR B N 1
ATOM 2383 C CA . THR B 1 11 ? 8.289 -13.273 7.18 1 97.62 11 THR B CA 1
ATOM 2384 C C . THR B 1 11 ? 9.141 -12.281 7.965 1 97.62 11 THR B C 1
ATOM 2386 O O . THR B 1 11 ? 9.461 -12.516 9.133 1 97.62 11 THR B O 1
ATOM 2389 N N . LEU B 1 12 ? 9.492 -11.195 7.344 1 96.25 12 LEU B N 1
ATOM 2390 C CA . LEU B 1 12 ? 10.297 -10.164 7.996 1 96.25 12 LEU B CA 1
ATOM 2391 C C . LEU B 1 12 ? 9.562 -9.602 9.211 1 96.25 12 LEU B C 1
ATOM 2393 O O . LEU B 1 12 ? 10.195 -9.211 10.195 1 96.25 12 LEU B O 1
ATOM 2397 N N . SER B 1 13 ? 8.242 -9.602 9.172 1 92.31 13 SER B N 1
ATOM 2398 C CA . SER B 1 13 ? 7.449 -9.07 10.273 1 92.31 13 SER B CA 1
ATOM 2399 C C . SER B 1 13 ? 7.316 -10.086 11.398 1 92.31 13 SER B C 1
ATOM 2401 O O . SER B 1 13 ? 6.699 -9.805 12.422 1 92.31 13 SER B O 1
ATOM 2403 N N . GLY B 1 14 ? 7.785 -11.266 11.195 1 94.94 14 GLY B N 1
ATOM 2404 C CA . GLY B 1 14 ? 7.809 -12.266 12.258 1 94.94 14 GLY B CA 1
ATOM 2405 C C . GLY B 1 14 ? 6.641 -13.234 12.188 1 94.94 14 GLY B C 1
ATOM 2406 O O . GLY B 1 14 ? 6.473 -14.07 13.078 1 94.94 14 GLY B O 1
ATOM 2407 N N . VAL B 1 15 ? 5.84 -13.148 11.203 1 96.94 15 VAL B N 1
ATOM 2408 C CA . VAL B 1 15 ? 4.688 -14.023 11.023 1 96.94 15 VAL B CA 1
ATOM 2409 C C . VAL B 1 15 ? 5.125 -15.328 10.352 1 96.94 15 VAL B C 1
ATOM 2411 O O . VAL B 1 15 ? 5.922 -15.305 9.414 1 96.94 15 VAL B O 1
ATOM 2414 N N . THR B 1 16 ? 4.609 -16.422 10.805 1 98.75 16 THR B N 1
ATOM 2415 C CA . THR B 1 16 ? 4.918 -17.703 10.195 1 98.75 16 THR B CA 1
ATOM 2416 C C . THR B 1 16 ? 3.893 -18.062 9.125 1 98.75 16 THR B C 1
ATOM 2418 O O . THR B 1 16 ? 2.695 -18.156 9.406 1 98.75 16 THR B O 1
ATOM 2421 N N . LEU B 1 17 ? 4.379 -18.234 7.934 1 98.81 17 LEU B N 1
ATOM 2422 C CA . LEU B 1 17 ? 3.543 -18.703 6.832 1 98.81 17 LEU B CA 1
ATOM 2423 C C . LEU B 1 17 ? 3.795 -20.172 6.539 1 98.81 17 LEU B C 1
ATOM 2425 O O . LEU B 1 17 ? 4.922 -20.656 6.68 1 98.81 17 LEU B O 1
ATOM 2429 N N . ARG B 1 18 ? 2.738 -20.906 6.191 1 98.88 18 ARG B N 1
ATOM 2430 C CA . ARG B 1 18 ? 2.801 -22.344 6.012 1 98.88 18 ARG B CA 1
ATOM 2431 C C . ARG B 1 18 ? 2.287 -22.75 4.637 1 98.88 18 ARG B C 1
ATOM 2433 O O . ARG B 1 18 ? 1.338 -22.156 4.121 1 98.88 18 ARG B O 1
ATOM 2440 N N . GLY B 1 19 ? 2.955 -23.719 4.074 1 98.69 19 GLY B N 1
ATOM 2441 C CA . GLY B 1 19 ? 2.566 -24.172 2.744 1 98.69 19 GLY B CA 1
ATOM 2442 C C . GLY B 1 19 ? 3.17 -25.516 2.365 1 98.69 19 GLY B C 1
ATOM 2443 O O . GLY B 1 19 ? 3.379 -26.359 3.225 1 98.69 19 GLY B O 1
ATOM 2444 N N . TRP B 1 20 ? 3.26 -25.734 1.075 1 98.81 20 TRP B N 1
ATOM 2445 C CA . TRP B 1 20 ? 3.777 -26.969 0.52 1 98.81 20 TRP B CA 1
ATOM 2446 C C . TRP B 1 20 ? 4.848 -26.703 -0.533 1 98.81 20 TRP B C 1
ATOM 2448 O O . TRP B 1 20 ? 4.723 -25.75 -1.317 1 98.81 20 TRP B O 1
ATOM 2458 N N . LEU B 1 21 ? 5.852 -27.469 -0.461 1 98.69 21 LEU B N 1
ATOM 2459 C CA . LEU B 1 21 ? 6.895 -27.484 -1.478 1 98.69 21 LEU B CA 1
ATOM 2460 C C . LEU B 1 21 ? 6.828 -28.75 -2.312 1 98.69 21 LEU B C 1
ATOM 2462 O O . LEU B 1 21 ? 6.691 -29.859 -1.767 1 98.69 21 LEU B O 1
ATOM 2466 N N . TYR B 1 22 ? 6.812 -28.578 -3.605 1 98.44 22 TYR B N 1
ATOM 2467 C CA . TYR B 1 22 ? 6.871 -29.656 -4.586 1 98.44 22 TYR B CA 1
ATOM 2468 C C . TYR B 1 22 ? 8.227 -29.688 -5.281 1 98.44 22 TYR B C 1
ATOM 2470 O O . TYR B 1 22 ? 8.438 -28.984 -6.27 1 98.44 22 TYR B O 1
ATOM 2478 N N . PRO B 1 23 ? 9.133 -30.547 -4.77 1 97.88 23 PRO B N 1
ATOM 2479 C CA . PRO B 1 23 ? 10.453 -30.578 -5.406 1 97.88 23 PRO B CA 1
ATOM 2480 C C . PRO B 1 23 ? 10.398 -31.094 -6.844 1 97.88 23 PRO B C 1
ATOM 2482 O O . PRO B 1 23 ? 9.633 -32 -7.152 1 97.88 23 PRO B O 1
ATOM 2485 N N . SER B 1 24 ? 11.258 -30.469 -7.637 1 96.88 24 SER B N 1
ATOM 2486 C CA . SER B 1 24 ? 11.32 -30.906 -9.023 1 96.88 24 SER B CA 1
ATOM 2487 C C . SER B 1 24 ? 11.516 -32.438 -9.125 1 96.88 24 SER B C 1
ATOM 2489 O O . SER B 1 24 ? 12.289 -33 -8.359 1 96.88 24 SER B O 1
ATOM 2491 N N . GLU B 1 25 ? 10.875 -33 -10.07 1 94.25 25 GLU B N 1
ATOM 2492 C CA . GLU B 1 25 ? 10.992 -34.469 -10.25 1 94.25 25 GLU B CA 1
ATOM 2493 C C . GLU B 1 25 ? 12.375 -34.844 -10.773 1 94.25 25 GLU B C 1
ATOM 2495 O O . GLU B 1 25 ? 12.805 -35.969 -10.633 1 94.25 25 GLU B O 1
ATOM 2500 N N . THR B 1 26 ? 13.047 -33.875 -11.344 1 92.44 26 THR B N 1
ATOM 2501 C CA . THR B 1 26 ? 14.383 -34.156 -11.852 1 92.44 26 THR B CA 1
ATOM 2502 C C . THR B 1 26 ? 15.383 -34.25 -10.703 1 92.44 26 THR B C 1
ATOM 2504 O O . THR B 1 26 ? 16.469 -34.812 -10.875 1 92.44 26 THR B O 1
ATOM 2507 N N . GLN B 1 27 ? 15.07 -33.719 -9.664 1 91.75 27 GLN B N 1
ATOM 2508 C CA . GLN B 1 27 ? 15.922 -33.688 -8.477 1 91.75 27 GLN B CA 1
ATOM 2509 C C . GLN B 1 27 ? 17.25 -33 -8.773 1 91.75 27 GLN B C 1
ATOM 2511 O O . GLN B 1 27 ? 18.266 -33.281 -8.133 1 91.75 27 GLN B O 1
ATOM 2516 N N . LYS B 1 28 ? 17.234 -32.25 -9.758 1 94.44 28 LYS B N 1
ATOM 2517 C CA . LYS B 1 28 ? 18.375 -31.391 -10.102 1 94.44 28 LYS B CA 1
ATOM 2518 C C . LYS B 1 28 ? 18.047 -29.922 -9.852 1 94.44 28 LYS B C 1
ATOM 2520 O O . LYS B 1 28 ? 16.875 -29.516 -9.891 1 94.44 28 LYS B O 1
ATOM 2525 N N . LYS B 1 29 ? 19.141 -29.266 -9.547 1 95.94 29 LYS B N 1
ATOM 2526 C CA . LYS B 1 29 ? 18.969 -27.828 -9.375 1 95.94 29 LYS B CA 1
ATOM 2527 C C . LYS B 1 29 ? 18.359 -27.188 -10.625 1 95.94 29 LYS B C 1
ATOM 2529 O O . LYS B 1 29 ? 18.828 -27.438 -11.734 1 95.94 29 LYS B O 1
ATOM 2534 N N . GLY B 1 30 ? 17.25 -26.469 -10.5 1 97.5 30 GLY B N 1
ATOM 2535 C CA . GLY B 1 30 ? 16.531 -25.859 -11.609 1 97.5 30 GLY B CA 1
ATOM 2536 C C . GLY B 1 30 ? 15.641 -24.703 -11.188 1 97.5 30 GLY B C 1
ATOM 2537 O O . GLY B 1 30 ? 15.898 -24.062 -10.156 1 97.5 30 GLY B O 1
ATOM 2538 N N . PRO B 1 31 ? 14.727 -24.375 -12.039 1 98.25 31 PRO B N 1
ATOM 2539 C CA . PRO B 1 31 ? 13.883 -23.203 -11.734 1 98.25 31 PRO B CA 1
ATOM 2540 C C . PRO B 1 31 ? 12.906 -23.469 -10.594 1 98.25 31 PRO B C 1
ATOM 2542 O O . PRO B 1 31 ? 12.508 -24.609 -10.367 1 98.25 31 PRO B O 1
ATOM 2545 N N . GLY B 1 32 ? 12.648 -22.453 -9.812 1 98.56 32 GLY B N 1
ATOM 2546 C CA . GLY B 1 32 ? 11.562 -22.438 -8.844 1 98.56 32 GLY B CA 1
ATOM 2547 C C . GLY B 1 32 ? 10.336 -21.672 -9.328 1 98.56 32 GLY B C 1
ATOM 2548 O O . GLY B 1 32 ? 10.445 -20.797 -10.18 1 98.56 32 GLY B O 1
ATOM 2549 N N . ILE B 1 33 ? 9.164 -22.047 -8.797 1 98.81 33 ILE B N 1
ATOM 2550 C CA . ILE B 1 33 ? 7.938 -21.312 -9.117 1 98.81 33 ILE B CA 1
ATOM 2551 C C . ILE B 1 33 ? 7.078 -21.172 -7.863 1 98.81 33 ILE B C 1
ATOM 2553 O O . ILE B 1 33 ? 6.949 -22.125 -7.078 1 98.81 33 ILE B O 1
ATOM 2557 N N . ILE B 1 34 ? 6.586 -19.984 -7.594 1 98.94 34 ILE B N 1
ATOM 2558 C CA . ILE B 1 34 ? 5.676 -19.703 -6.496 1 98.94 34 ILE B CA 1
ATOM 2559 C C . ILE B 1 34 ? 4.273 -19.438 -7.039 1 98.94 34 ILE B C 1
ATOM 2561 O O . ILE B 1 34 ? 4.094 -18.594 -7.922 1 98.94 34 ILE B O 1
ATOM 2565 N N . LEU B 1 35 ? 3.285 -20.172 -6.52 1 98.81 35 LEU B N 1
ATOM 2566 C CA . LEU B 1 35 ? 1.926 -20.109 -7.051 1 98.81 35 LEU B CA 1
ATOM 2567 C C . LEU B 1 35 ? 0.953 -19.594 -5.992 1 98.81 35 LEU B C 1
ATOM 2569 O O . LEU B 1 35 ? 1.083 -19.938 -4.812 1 98.81 35 LEU B O 1
ATOM 2573 N N . SER B 1 36 ? -0 -18.828 -6.426 1 98.44 36 SER B N 1
ATOM 2574 C CA . SER B 1 36 ? -1.051 -18.375 -5.523 1 98.44 36 SER B CA 1
ATOM 2575 C C . SER B 1 36 ? -2.398 -18.312 -6.23 1 98.44 36 SER B C 1
ATOM 2577 O O . SER B 1 36 ? -2.475 -17.906 -7.395 1 98.44 36 SER B O 1
ATOM 2579 N N . ALA B 1 37 ? -3.508 -18.625 -5.512 1 95.12 37 ALA B N 1
ATOM 2580 C CA . ALA B 1 37 ? -4.82 -18.844 -6.105 1 95.12 37 ALA B CA 1
ATOM 2581 C C . ALA B 1 37 ? -5.648 -17.562 -6.117 1 95.12 37 ALA B C 1
ATOM 2583 O O . ALA B 1 37 ? -6.688 -17.5 -6.777 1 95.12 37 ALA B O 1
ATOM 2584 N N . GLY B 1 38 ? -5.211 -16.578 -5.32 1 94.62 38 GLY B N 1
ATOM 2585 C CA . GLY B 1 38 ? -5.961 -15.344 -5.41 1 94.62 38 GLY B CA 1
ATOM 2586 C C . GLY B 1 38 ? -6.535 -14.891 -4.082 1 94.62 38 GLY B C 1
ATOM 2587 O O . GLY B 1 38 ? -6.027 -15.258 -3.021 1 94.62 38 GLY B O 1
ATOM 2588 N N . PHE B 1 39 ? -7.617 -14.062 -4.137 1 95.12 39 PHE B N 1
ATOM 2589 C CA . PHE B 1 39 ? -8.156 -13.312 -3.004 1 95.12 39 PHE B CA 1
ATOM 2590 C C . PHE B 1 39 ? -8.812 -14.25 -1.999 1 95.12 39 PHE B C 1
ATOM 2592 O O . PHE B 1 39 ? -9.742 -14.977 -2.34 1 95.12 39 PHE B O 1
ATOM 2599 N N . ASN B 1 40 ? -8.25 -14.25 -0.834 1 93.94 40 ASN B N 1
ATOM 2600 C CA . ASN B 1 40 ? -8.859 -14.938 0.3 1 93.94 40 ASN B CA 1
ATOM 2601 C C . ASN B 1 40 ? -8.938 -16.438 0.063 1 93.94 40 ASN B C 1
ATOM 2603 O O . ASN B 1 40 ? -9.875 -17.094 0.515 1 93.94 40 ASN B O 1
ATOM 2607 N N . MET B 1 41 ? -8.055 -17 -0.705 1 95.19 41 MET B N 1
ATOM 2608 C CA . MET B 1 41 ? -8.039 -18.422 -1.021 1 95.19 41 MET B CA 1
ATOM 2609 C C . MET B 1 41 ? -6.867 -19.109 -0.342 1 95.19 41 MET B C 1
ATOM 2611 O O . MET B 1 41 ? -5.738 -18.625 -0.395 1 95.19 41 MET B O 1
ATOM 2615 N N . PRO B 1 42 ? -7.141 -20.219 0.307 1 97.19 42 PRO B N 1
ATOM 2616 C CA . PRO B 1 42 ? -6.039 -21.016 0.858 1 97.19 42 PRO B CA 1
ATOM 2617 C C . PRO B 1 42 ? -5.277 -21.797 -0.214 1 97.19 42 PRO B C 1
ATOM 2619 O O . PRO B 1 42 ? -5.754 -21.922 -1.344 1 97.19 42 PRO B O 1
ATOM 2622 N N . LYS B 1 43 ? -4.129 -22.281 0.153 1 97.81 43 LYS B N 1
ATOM 2623 C CA . LYS B 1 43 ? -3.234 -23 -0.751 1 97.81 43 LYS B CA 1
ATOM 2624 C C . LYS B 1 43 ? -3.902 -24.25 -1.31 1 97.81 43 LYS B C 1
ATOM 2626 O O . LYS B 1 43 ? -3.459 -24.797 -2.322 1 97.81 43 LYS B O 1
ATOM 2631 N N . ASP B 1 44 ? -4.984 -24.719 -0.742 1 96.75 44 ASP B N 1
ATOM 2632 C CA . ASP B 1 44 ? -5.684 -25.938 -1.124 1 96.75 44 ASP B CA 1
ATOM 2633 C C . ASP B 1 44 ? -6.453 -25.75 -2.43 1 96.75 44 ASP B C 1
ATOM 2635 O O . ASP B 1 44 ? -6.828 -26.719 -3.086 1 96.75 44 ASP B O 1
ATOM 2639 N N . VAL B 1 45 ? -6.645 -24.5 -2.729 1 93.19 45 VAL B N 1
ATOM 2640 C CA . VAL B 1 45 ? -7.547 -24.188 -3.836 1 93.19 45 VAL B CA 1
ATOM 2641 C C . VAL B 1 45 ? -6.742 -23.984 -5.117 1 93.19 45 VAL B C 1
ATOM 2643 O O . VAL B 1 45 ? -5.848 -23.141 -5.172 1 93.19 45 VAL B O 1
ATOM 2646 N N . VAL B 1 46 ? -6.988 -24.781 -6.148 1 91 46 VAL B N 1
ATOM 2647 C CA . VAL B 1 46 ? -6.562 -24.641 -7.539 1 91 46 VAL B CA 1
ATOM 2648 C C . VAL B 1 46 ? -5.07 -24.938 -7.656 1 91 46 VAL B C 1
ATOM 2650 O O . VAL B 1 46 ? -4.656 -25.766 -8.477 1 91 46 VAL B O 1
ATOM 2653 N N . VAL B 1 47 ? -4.184 -24.453 -6.805 1 95.5 47 VAL B N 1
ATOM 2654 C CA . VAL B 1 47 ? -2.754 -24.328 -7.066 1 95.5 47 VAL B CA 1
ATOM 2655 C C . VAL B 1 47 ? -2.061 -25.656 -6.809 1 95.5 47 VAL B C 1
ATOM 2657 O O . VAL B 1 47 ? -0.975 -25.922 -7.336 1 95.5 47 VAL B O 1
ATOM 2660 N N . PRO B 1 48 ? -2.658 -26.641 -6.062 1 95.62 48 PRO B N 1
ATOM 2661 C CA . PRO B 1 48 ? -1.984 -27.922 -5.926 1 95.62 48 PRO B CA 1
ATOM 2662 C C . PRO B 1 48 ? -1.812 -28.641 -7.262 1 95.62 48 PRO B C 1
ATOM 2664 O O . PRO B 1 48 ? -0.721 -29.141 -7.57 1 95.62 48 PRO B O 1
ATOM 2667 N N . ASP B 1 49 ? -2.838 -28.641 -8.094 1 93.31 49 ASP B N 1
ATOM 2668 C CA . ASP B 1 49 ? -2.76 -29.281 -9.398 1 93.31 49 ASP B CA 1
ATOM 2669 C C . ASP B 1 49 ? -1.763 -28.578 -10.305 1 93.31 49 ASP B C 1
ATOM 2671 O O . ASP B 1 49 ? -1.027 -29.219 -11.055 1 93.31 49 ASP B O 1
ATOM 2675 N N . VAL B 1 50 ? -1.765 -27.297 -10.242 1 96.19 50 VAL B N 1
ATOM 2676 C CA . VAL B 1 50 ? -0.837 -26.5 -11.039 1 96.19 50 VAL B CA 1
ATOM 2677 C C . VAL B 1 50 ? 0.596 -26.766 -10.586 1 96.19 50 VAL B C 1
ATOM 2679 O O . VAL B 1 50 ? 1.497 -26.922 -11.406 1 96.19 50 VAL B O 1
ATOM 2682 N N . ALA B 1 51 ? 0.817 -26.812 -9.289 1 97.69 51 ALA B N 1
ATOM 2683 C CA . ALA B 1 51 ? 2.133 -27.078 -8.711 1 97.69 51 ALA B CA 1
ATOM 2684 C C . ALA B 1 51 ? 2.658 -28.438 -9.156 1 97.69 51 ALA B C 1
ATOM 2686 O O . ALA B 1 51 ? 3.828 -28.562 -9.523 1 97.69 51 ALA B O 1
ATOM 2687 N N . GLU B 1 52 ? 1.812 -29.422 -9.141 1 96.75 52 GLU B N 1
ATOM 2688 C CA . GLU B 1 52 ? 2.205 -30.766 -9.555 1 96.75 52 GLU B CA 1
ATOM 2689 C C . GLU B 1 52 ? 2.592 -30.781 -11.031 1 96.75 52 GLU B C 1
ATOM 2691 O O . GLU B 1 52 ? 3.529 -31.484 -11.422 1 96.75 52 GLU B O 1
ATOM 2696 N N . TRP B 1 53 ? 1.806 -30.062 -11.82 1 95.62 53 TRP B N 1
ATOM 2697 C CA . TRP B 1 53 ? 2.127 -30 -13.242 1 95.62 53 TRP B CA 1
ATOM 2698 C C . TRP B 1 53 ? 3.518 -29.422 -13.461 1 95.62 53 TRP B C 1
ATOM 2700 O O . TRP B 1 53 ? 4.336 -30 -14.18 1 95.62 53 TRP B O 1
ATOM 2710 N N . PHE B 1 54 ? 3.836 -28.328 -12.828 1 96.88 54 PHE B N 1
ATOM 2711 C CA . PHE B 1 54 ? 5.141 -27.688 -12.977 1 96.88 54 PHE B CA 1
ATOM 2712 C C . PHE B 1 54 ? 6.238 -28.562 -12.375 1 96.88 54 PHE B C 1
ATOM 2714 O O . PHE B 1 54 ? 7.352 -28.625 -12.898 1 96.88 54 PHE B O 1
ATOM 2721 N N . GLN B 1 55 ? 5.902 -29.25 -11.281 1 96.88 55 GLN B N 1
ATOM 2722 C CA . GLN B 1 55 ? 6.824 -30.203 -10.672 1 96.88 55 GLN B CA 1
ATOM 2723 C C . GLN B 1 55 ? 7.297 -31.234 -11.68 1 96.88 55 GLN B C 1
ATOM 2725 O O . GLN B 1 55 ? 8.492 -31.516 -11.773 1 96.88 55 GLN B O 1
ATOM 2730 N N . ARG B 1 56 ? 6.387 -31.719 -12.477 1 95.12 56 ARG B N 1
ATOM 2731 C CA . ARG B 1 56 ? 6.672 -32.75 -13.484 1 95.12 56 ARG B CA 1
ATOM 2732 C C . ARG B 1 56 ? 7.457 -32.156 -14.648 1 95.12 56 ARG B C 1
ATOM 2734 O O . ARG B 1 56 ? 8.047 -32.875 -15.445 1 95.12 56 ARG B O 1
ATOM 2741 N N . HIS B 1 57 ? 7.473 -30.859 -14.703 1 95.12 57 HIS B N 1
ATOM 2742 C CA . HIS B 1 57 ? 8.141 -30.219 -15.828 1 95.12 57 HIS B CA 1
ATOM 2743 C C . HIS B 1 57 ? 9.391 -29.469 -15.375 1 95.12 57 HIS B C 1
ATOM 2745 O O . HIS B 1 57 ? 9.766 -28.469 -15.977 1 95.12 57 HIS B O 1
ATOM 2751 N N . GLY B 1 58 ? 9.922 -29.891 -14.227 1 95.38 58 GLY B N 1
ATOM 2752 C CA . GLY B 1 58 ? 11.281 -29.516 -13.875 1 95.38 58 GLY B CA 1
ATOM 2753 C C . GLY B 1 58 ? 11.352 -28.344 -12.906 1 95.38 58 GLY B C 1
ATOM 2754 O O . GLY B 1 58 ? 12.43 -27.828 -12.617 1 95.38 58 GLY B O 1
ATOM 2755 N N . PHE B 1 59 ? 10.227 -27.922 -12.359 1 97.62 59 PHE B N 1
ATOM 2756 C CA . PHE B 1 59 ? 10.219 -26.812 -11.406 1 97.62 59 PHE B CA 1
ATOM 2757 C C . PHE B 1 59 ? 10.102 -27.344 -9.977 1 97.62 59 PHE B C 1
ATOM 2759 O O . PHE B 1 59 ? 9.43 -28.344 -9.734 1 97.62 59 PHE B O 1
ATOM 2766 N N . THR B 1 60 ? 10.789 -26.75 -9.078 1 98.44 60 THR B N 1
ATOM 2767 C CA . THR B 1 60 ? 10.406 -26.828 -7.676 1 98.44 60 THR B CA 1
ATOM 2768 C C . THR B 1 60 ? 9.328 -25.797 -7.355 1 98.44 60 THR B C 1
ATOM 2770 O O . THR B 1 60 ? 9.555 -24.594 -7.496 1 98.44 60 THR B O 1
ATOM 2773 N N . ALA B 1 61 ? 8.188 -26.281 -6.98 1 98.75 61 ALA B N 1
ATOM 2774 C CA . ALA B 1 61 ? 7.031 -25.406 -6.832 1 98.75 61 ALA B CA 1
ATOM 2775 C C . ALA B 1 61 ? 6.711 -25.172 -5.359 1 98.75 61 ALA B C 1
ATOM 2777 O O . ALA B 1 61 ? 6.781 -26.094 -4.543 1 98.75 61 ALA B O 1
ATOM 2778 N N . LEU B 1 62 ? 6.449 -23.906 -5.039 1 98.88 62 LEU B N 1
ATOM 2779 C CA . LEU B 1 62 ? 6.051 -23.5 -3.697 1 98.88 62 LEU B CA 1
ATOM 2780 C C . LEU B 1 62 ? 4.633 -22.938 -3.701 1 98.88 62 LEU B C 1
ATOM 2782 O O . LEU B 1 62 ? 4.309 -22.062 -4.5 1 98.88 62 LEU B O 1
ATOM 2786 N N . VAL B 1 63 ? 3.76 -23.453 -2.861 1 98.75 63 VAL B N 1
ATOM 2787 C CA . VAL B 1 63 ? 2.461 -22.875 -2.547 1 98.75 63 VAL B CA 1
ATOM 2788 C C . VAL B 1 63 ? 2.336 -22.672 -1.037 1 98.75 63 VAL B C 1
ATOM 2790 O O . VAL B 1 63 ? 2.838 -23.484 -0.254 1 98.75 63 VAL B O 1
ATOM 2793 N N . PHE B 1 64 ? 1.686 -21.609 -0.619 1 98.75 64 PHE B N 1
ATOM 2794 C CA . PHE B 1 64 ? 1.528 -21.359 0.809 1 98.75 64 PHE B CA 1
ATOM 2795 C C . PHE B 1 64 ? 0.321 -20.469 1.073 1 98.75 64 PHE B C 1
ATOM 2797 O O . PHE B 1 64 ? -0.203 -19.828 0.155 1 98.75 64 PHE B O 1
ATOM 2804 N N . ASP B 1 65 ? -0.182 -20.531 2.287 1 98.69 65 ASP B N 1
ATOM 2805 C CA . ASP B 1 65 ? -1.192 -19.594 2.768 1 98.69 65 ASP B CA 1
ATOM 2806 C C . ASP B 1 65 ? -0.563 -18.25 3.145 1 98.69 65 ASP B C 1
ATOM 2808 O O . ASP B 1 65 ? 0.439 -18.219 3.861 1 98.69 65 ASP B O 1
ATOM 2812 N N . THR B 1 66 ? -1.184 -17.219 2.641 1 97.94 66 THR B N 1
ATOM 2813 C CA . THR B 1 66 ? -0.695 -15.898 3.006 1 97.94 66 THR B CA 1
ATOM 2814 C C . THR B 1 66 ? -1.204 -15.492 4.387 1 97.94 66 THR B C 1
ATOM 2816 O O . THR B 1 66 ? -1.921 -16.266 5.035 1 97.94 66 THR B O 1
ATOM 2819 N N . PHE B 1 67 ? -0.785 -14.383 4.836 1 97.75 67 PHE B N 1
ATOM 2820 C CA . PHE B 1 67 ? -1.15 -13.844 6.141 1 97.75 67 PHE B CA 1
ATOM 2821 C C . PHE B 1 67 ? -2.654 -13.938 6.363 1 97.75 67 PHE B C 1
ATOM 2823 O O . PHE B 1 67 ? -3.441 -13.453 5.547 1 97.75 67 PHE B O 1
ATOM 2830 N N . GLY B 1 68 ? -3.027 -14.539 7.445 1 97.38 68 GLY B N 1
ATOM 2831 C CA . GLY B 1 68 ? -4.414 -14.555 7.879 1 97.38 68 GLY B CA 1
ATOM 2832 C C . GLY B 1 68 ? -5.258 -15.578 7.141 1 97.38 68 GLY B C 1
ATOM 2833 O O . GLY B 1 68 ? -6.473 -15.648 7.344 1 97.38 68 GLY B O 1
ATOM 2834 N N . ILE B 1 69 ? -4.648 -16.406 6.328 1 97.94 69 ILE B N 1
ATOM 2835 C CA . ILE B 1 69 ? -5.371 -17.375 5.516 1 97.94 69 ILE B CA 1
ATOM 2836 C C . ILE B 1 69 ? -4.934 -18.797 5.887 1 97.94 69 ILE B C 1
ATOM 2838 O O . ILE B 1 69 ? -3.756 -19.031 6.168 1 97.94 69 ILE B O 1
ATOM 2842 N N . GLY B 1 70 ? -5.863 -19.688 5.895 1 97.38 70 GLY B N 1
ATOM 2843 C CA . GLY B 1 70 ? -5.555 -21.109 6.047 1 97.38 70 GLY B CA 1
ATOM 2844 C C . GLY B 1 70 ? -4.73 -21.406 7.281 1 97.38 70 GLY B C 1
ATOM 2845 O O . GLY B 1 70 ? -5.09 -21 8.391 1 97.38 70 GLY B O 1
ATOM 2846 N N . GLU B 1 71 ? -3.572 -22.062 7.082 1 98.19 71 GLU B N 1
ATOM 2847 C CA . GLU B 1 71 ? -2.775 -22.578 8.195 1 98.19 71 GLU B CA 1
ATOM 2848 C C . GLU B 1 71 ? -1.736 -21.547 8.641 1 98.19 71 GLU B C 1
ATOM 2850 O O . GLU B 1 71 ? -1.068 -21.734 9.656 1 98.19 71 GLU B O 1
ATOM 2855 N N . SER B 1 72 ? -1.594 -20.453 7.891 1 98.69 72 SER B N 1
ATOM 2856 C CA . SER B 1 72 ? -0.604 -19.438 8.227 1 98.69 72 SER B CA 1
ATOM 2857 C C . SER B 1 72 ? -1.074 -18.578 9.383 1 98.69 72 SER B C 1
ATOM 2859 O O . SER B 1 72 ? -2.275 -18.469 9.641 1 98.69 72 SER B O 1
ATOM 2861 N N . GLU B 1 73 ? -0.16 -18.016 10.039 1 98.44 73 GLU B N 1
ATOM 2862 C CA . GLU B 1 73 ? -0.471 -17.094 11.125 1 98.44 73 GLU B CA 1
ATOM 2863 C C . GLU B 1 73 ? -1.039 -15.773 10.586 1 98.44 73 GLU B C 1
ATOM 2865 O O . GLU B 1 73 ? -0.955 -15.508 9.383 1 98.44 73 GLU B O 1
ATOM 2870 N N . GLY B 1 74 ? -1.638 -15.016 11.484 1 97 74 GLY B N 1
ATOM 2871 C CA . GLY B 1 74 ? -2.158 -13.703 11.148 1 97 74 GLY B CA 1
ATOM 2872 C C . GLY B 1 74 ? -3.551 -13.453 11.695 1 97 74 GLY B C 1
ATOM 2873 O O . GLY B 1 74 ? -4.445 -14.289 11.539 1 97 74 GLY B O 1
ATOM 2874 N N . LEU B 1 75 ? -3.734 -12.406 12.336 1 96.19 75 LEU B N 1
ATOM 2875 C CA . LEU B 1 75 ? -5.02 -11.945 12.844 1 96.19 75 LEU B CA 1
ATOM 2876 C C . LEU B 1 75 ? -5.254 -10.484 12.477 1 96.19 75 LEU B C 1
ATOM 2878 O O . LEU B 1 75 ? -4.316 -9.68 12.477 1 96.19 75 LEU B O 1
ATOM 2882 N N . PRO B 1 76 ? -6.508 -10.086 12.25 1 97 76 PRO B N 1
ATOM 2883 C CA . PRO B 1 76 ? -7.691 -10.953 12.156 1 97 76 PRO B CA 1
ATOM 2884 C C . PRO B 1 76 ? -7.633 -11.906 10.961 1 97 76 PRO B C 1
ATOM 2886 O O . PRO B 1 76 ? -6.918 -11.641 9.992 1 97 76 PRO B O 1
ATOM 2889 N N . ARG B 1 77 ? -8.273 -13.008 11.062 1 97.88 77 ARG B N 1
ATOM 2890 C CA . ARG B 1 77 ? -8.359 -13.938 9.945 1 97.88 77 ARG B CA 1
ATOM 2891 C C . ARG B 1 77 ? -9.094 -13.305 8.758 1 97.88 77 ARG B C 1
ATOM 2893 O O . ARG B 1 77 ? -9.922 -12.414 8.945 1 97.88 77 ARG B O 1
ATOM 2900 N N . CYS B 1 78 ? -8.758 -13.727 7.57 1 98.12 78 CYS B N 1
ATOM 2901 C CA . CYS B 1 78 ? -9.398 -13.281 6.336 1 98.12 78 CYS B CA 1
ATOM 2902 C C . CYS B 1 78 ? -9.312 -11.766 6.195 1 98.12 78 CYS B C 1
ATOM 2904 O O . CYS B 1 78 ? -10.289 -11.117 5.82 1 98.12 78 CYS B O 1
ATOM 2906 N N . ASP B 1 79 ? -8.164 -11.195 6.641 1 97.81 79 ASP B N 1
ATOM 2907 C CA . ASP B 1 79 ? -7.828 -9.789 6.5 1 97.81 79 ASP B CA 1
ATOM 2908 C C . ASP B 1 79 ? -6.75 -9.578 5.441 1 97.81 79 ASP B C 1
ATOM 2910 O O . ASP B 1 79 ? -5.59 -9.938 5.652 1 97.81 79 ASP B O 1
ATOM 2914 N N . THR B 1 80 ? -7.133 -8.977 4.371 1 97.06 80 THR B N 1
ATOM 2915 C CA . THR B 1 80 ? -6.199 -8.805 3.266 1 97.06 80 THR B CA 1
ATOM 2916 C C . THR B 1 80 ? -5.641 -7.387 3.244 1 97.06 80 THR B C 1
ATOM 2918 O O . THR B 1 80 ? -6.395 -6.414 3.289 1 97.06 80 THR B O 1
ATOM 2921 N N . ASN B 1 81 ? -4.391 -7.324 3.238 1 96.25 81 ASN B N 1
ATOM 2922 C CA . ASN B 1 81 ? -3.605 -6.121 2.986 1 96.25 81 ASN B CA 1
ATOM 2923 C C . ASN B 1 81 ? -2.654 -6.312 1.809 1 96.25 81 ASN B C 1
ATOM 2925 O O . ASN B 1 81 ? -1.72 -7.109 1.882 1 96.25 81 ASN B O 1
ATOM 2929 N N . MET B 1 82 ? -2.863 -5.602 0.734 1 97 82 MET B N 1
ATOM 2930 C CA . MET B 1 82 ? -2.137 -5.824 -0.513 1 97 82 MET B CA 1
ATOM 2931 C C . MET B 1 82 ? -0.639 -5.613 -0.313 1 97 82 MET B C 1
ATOM 2933 O O . MET B 1 82 ? 0.175 -6.371 -0.843 1 97 82 MET B O 1
ATOM 2937 N N . HIS B 1 83 ? -0.271 -4.645 0.452 1 95.06 83 HIS B N 1
ATOM 2938 C CA . HIS B 1 83 ? 1.146 -4.383 0.678 1 95.06 83 HIS B CA 1
ATOM 2939 C C . HIS B 1 83 ? 1.79 -5.504 1.486 1 95.06 83 HIS B C 1
ATOM 2941 O O . HIS B 1 83 ? 2.92 -5.906 1.205 1 95.06 83 HIS B O 1
ATOM 2947 N N . ARG B 1 84 ? 1.041 -5.91 2.482 1 95.5 84 ARG B N 1
ATOM 2948 C CA . ARG B 1 84 ? 1.521 -7.051 3.256 1 95.5 84 ARG B CA 1
ATOM 2949 C C . ARG B 1 84 ? 1.652 -8.289 2.379 1 95.5 84 ARG B C 1
ATOM 2951 O O . ARG B 1 84 ? 2.615 -9.055 2.51 1 95.5 84 ARG B O 1
ATOM 2958 N N . ARG B 1 85 ? 0.708 -8.469 1.56 1 97.38 85 ARG B N 1
ATOM 2959 C CA . ARG B 1 85 ? 0.73 -9.625 0.66 1 97.38 85 ARG B CA 1
ATOM 2960 C C . ARG B 1 85 ? 1.95 -9.578 -0.254 1 97.38 85 ARG B C 1
ATOM 2962 O O . ARG B 1 85 ? 2.6 -10.602 -0.479 1 97.38 85 ARG B O 1
ATOM 2969 N N . VAL B 1 86 ? 2.268 -8.406 -0.805 1 98.06 86 VAL B N 1
ATOM 2970 C CA . VAL B 1 86 ? 3.477 -8.219 -1.6 1 98.06 86 VAL B CA 1
ATOM 2971 C C . VAL B 1 86 ? 4.699 -8.641 -0.786 1 98.06 86 VAL B C 1
ATOM 2973 O O . VAL B 1 86 ? 5.559 -9.375 -1.279 1 98.06 86 VAL B O 1
ATOM 2976 N N . GLU B 1 87 ? 4.73 -8.242 0.465 1 97.06 87 GLU B N 1
ATOM 2977 C CA . GLU B 1 87 ? 5.848 -8.586 1.339 1 97.06 87 GLU B CA 1
ATOM 2978 C C . GLU B 1 87 ? 5.926 -10.086 1.573 1 97.06 87 GLU B C 1
ATOM 2980 O O . GLU B 1 87 ? 7.016 -10.664 1.616 1 97.06 87 GLU B O 1
ATOM 2985 N N . ASP B 1 88 ? 4.781 -10.727 1.748 1 98.12 88 ASP B N 1
ATOM 2986 C CA . ASP B 1 88 ? 4.754 -12.18 1.91 1 98.12 88 ASP B CA 1
ATOM 2987 C C . ASP B 1 88 ? 5.41 -12.875 0.721 1 98.12 88 ASP B C 1
ATOM 2989 O O . ASP B 1 88 ? 6.172 -13.828 0.896 1 98.12 88 ASP B O 1
ATOM 2993 N N . PHE B 1 89 ? 5.16 -12.383 -0.443 1 98.75 89 PHE B N 1
ATOM 2994 C CA . PHE B 1 89 ? 5.695 -13.039 -1.634 1 98.75 89 PHE B CA 1
ATOM 2995 C C . PHE B 1 89 ? 7.172 -12.719 -1.811 1 98.75 89 PHE B C 1
ATOM 2997 O O . PHE B 1 89 ? 7.953 -13.57 -2.234 1 98.75 89 PHE B O 1
ATOM 3004 N N . ILE B 1 90 ? 7.586 -11.508 -1.476 1 98.69 90 ILE B N 1
ATOM 3005 C CA . ILE B 1 90 ? 9.008 -11.188 -1.516 1 98.69 90 ILE B CA 1
ATOM 3006 C C . ILE B 1 90 ? 9.773 -12.094 -0.551 1 98.69 90 ILE B C 1
ATOM 3008 O O . ILE B 1 90 ? 10.836 -12.617 -0.892 1 98.69 90 ILE B O 1
ATOM 3012 N N . ASP B 1 91 ? 9.211 -12.32 0.645 1 98.69 91 ASP B N 1
ATOM 3013 C CA . ASP B 1 91 ? 9.844 -13.195 1.627 1 98.69 91 ASP B CA 1
ATOM 3014 C C . ASP B 1 91 ? 9.836 -14.648 1.154 1 98.69 91 ASP B C 1
ATOM 3016 O O . ASP B 1 91 ? 10.773 -15.398 1.429 1 98.69 91 ASP B O 1
ATOM 3020 N N . SER B 1 92 ? 8.773 -15.016 0.438 1 98.88 92 SER B N 1
ATOM 3021 C CA . SER B 1 92 ? 8.711 -16.375 -0.097 1 98.88 92 SER B CA 1
ATOM 3022 C C . SER B 1 92 ? 9.781 -16.609 -1.154 1 98.88 92 SER B C 1
ATOM 3024 O O . SER B 1 92 ? 10.312 -17.719 -1.279 1 98.88 92 SER B O 1
ATOM 3026 N N . ILE B 1 93 ? 10.094 -15.586 -1.91 1 98.88 93 ILE B N 1
ATOM 3027 C CA . ILE B 1 93 ? 11.188 -15.672 -2.877 1 98.88 93 ILE B CA 1
ATOM 3028 C C . ILE B 1 93 ? 12.5 -15.961 -2.152 1 98.88 93 ILE B C 1
ATOM 3030 O O . ILE B 1 93 ? 13.273 -16.812 -2.58 1 98.88 93 ILE B O 1
ATOM 3034 N N . THR B 1 94 ? 12.727 -15.219 -1.016 1 98.62 94 THR B N 1
ATOM 3035 C CA . THR B 1 94 ? 13.922 -15.461 -0.216 1 98.62 94 THR B CA 1
ATOM 3036 C C . THR B 1 94 ? 13.961 -16.906 0.271 1 98.62 94 THR B C 1
ATOM 3038 O O . THR B 1 94 ? 14.984 -17.578 0.149 1 98.62 94 THR B O 1
ATOM 3041 N N . PHE B 1 95 ? 12.859 -17.359 0.763 1 98.75 95 PHE B N 1
ATOM 3042 C CA . PHE B 1 95 ? 12.766 -18.719 1.268 1 98.75 95 PHE B CA 1
ATOM 3043 C C . PHE B 1 95 ? 13.07 -19.734 0.167 1 98.75 95 PHE B C 1
ATOM 3045 O O . PHE B 1 95 ? 13.922 -20.609 0.342 1 98.75 95 PHE B O 1
ATOM 3052 N N . LEU B 1 96 ? 12.375 -19.578 -0.998 1 98.75 96 LEU B N 1
ATOM 3053 C CA . LEU B 1 96 ? 12.523 -20.531 -2.09 1 98.75 96 LEU B CA 1
ATOM 3054 C C . LEU B 1 96 ? 13.93 -20.484 -2.676 1 98.75 96 LEU B C 1
ATOM 3056 O O . LEU B 1 96 ? 14.484 -21.516 -3.059 1 98.75 96 LEU B O 1
ATOM 3060 N N . SER B 1 97 ? 14.516 -19.297 -2.742 1 97.56 97 SER B N 1
ATOM 3061 C CA . SER B 1 97 ? 15.836 -19.078 -3.32 1 97.56 97 SER B CA 1
ATOM 3062 C C . SER B 1 97 ? 16.906 -19.844 -2.539 1 97.56 97 SER B C 1
ATOM 3064 O O . SER B 1 97 ? 17.969 -20.156 -3.078 1 97.56 97 SER B O 1
ATOM 3066 N N . SER B 1 98 ? 16.594 -20.156 -1.293 1 96.38 98 SER B N 1
ATOM 3067 C CA . SER B 1 98 ? 17.578 -20.812 -0.434 1 96.38 98 SER B CA 1
ATOM 3068 C C . SER B 1 98 ? 17.5 -22.328 -0.553 1 96.38 98 SER B C 1
ATOM 3070 O O . SER B 1 98 ? 18.344 -23.047 -0.01 1 96.38 98 SER B O 1
ATOM 3072 N N . HIS B 1 99 ? 16.531 -22.812 -1.241 1 97.12 99 HIS B N 1
ATOM 3073 C CA . HIS B 1 99 ? 16.359 -24.25 -1.384 1 97.12 99 HIS B CA 1
ATOM 3074 C C . HIS B 1 99 ? 17.422 -24.844 -2.312 1 97.12 99 HIS B C 1
ATOM 3076 O O . HIS B 1 99 ? 17.703 -24.281 -3.375 1 97.12 99 HIS B O 1
ATOM 3082 N N . PRO B 1 100 ? 17.938 -26.016 -1.997 1 97.12 100 PRO B N 1
ATOM 3083 C CA . PRO B 1 100 ? 19.062 -26.562 -2.762 1 97.12 100 PRO B CA 1
ATOM 3084 C C . PRO B 1 100 ? 18.672 -26.922 -4.199 1 97.12 100 PRO B C 1
ATOM 3086 O O . PRO B 1 100 ? 19.531 -26.906 -5.09 1 97.12 100 PRO B O 1
ATOM 3089 N N . LEU B 1 101 ? 17.453 -27.141 -4.461 1 97.38 101 LEU B N 1
ATOM 3090 C CA . LEU B 1 101 ? 17.016 -27.562 -5.789 1 97.38 101 LEU B CA 1
ATOM 3091 C C . LEU B 1 101 ? 16.672 -26.344 -6.648 1 97.38 101 LEU B C 1
ATOM 3093 O O . LEU B 1 101 ? 16.328 -26.484 -7.824 1 97.38 101 LEU B O 1
ATOM 3097 N N . VAL B 1 102 ? 16.812 -25.172 -6.105 1 98.44 102 VAL B N 1
ATOM 3098 C CA . VAL B 1 102 ? 16.344 -24 -6.832 1 98.44 102 VAL B CA 1
ATOM 3099 C C . VAL B 1 102 ? 17.516 -23.094 -7.199 1 98.44 102 VAL B C 1
ATOM 3101 O O . VAL B 1 102 ? 18.359 -22.781 -6.352 1 98.44 102 VAL B O 1
ATOM 3104 N N . ASP B 1 103 ? 17.641 -22.781 -8.484 1 98.12 103 ASP B N 1
ATOM 3105 C CA . ASP B 1 103 ? 18.516 -21.703 -8.93 1 98.12 103 ASP B CA 1
ATOM 3106 C C . ASP B 1 103 ? 17.922 -20.344 -8.594 1 98.12 103 ASP B C 1
ATOM 3108 O O . ASP B 1 103 ? 16.875 -19.969 -9.125 1 98.12 103 ASP B O 1
ATOM 3112 N N . PRO B 1 104 ? 18.547 -19.609 -7.699 1 97.06 104 PRO B N 1
ATOM 3113 C CA . PRO B 1 104 ? 17.969 -18.344 -7.238 1 97.06 104 PRO B CA 1
ATOM 3114 C C . PRO B 1 104 ? 17.797 -17.328 -8.367 1 97.06 104 PRO B C 1
ATOM 3116 O O . PRO B 1 104 ? 17.109 -16.328 -8.195 1 97.06 104 PRO B O 1
ATOM 3119 N N . GLN B 1 105 ? 18.344 -17.547 -9.539 1 96.25 105 GLN B N 1
ATOM 3120 C CA . GLN B 1 105 ? 18.219 -16.625 -10.664 1 96.25 105 GLN B CA 1
ATOM 3121 C C . GLN B 1 105 ? 17.078 -17.031 -11.586 1 96.25 105 GLN B C 1
ATOM 3123 O O . GLN B 1 105 ? 16.797 -16.359 -12.586 1 96.25 105 GLN B O 1
ATOM 3128 N N . ARG B 1 106 ? 16.359 -18.062 -11.242 1 98.25 106 ARG B N 1
ATOM 3129 C CA . ARG B 1 106 ? 15.312 -18.594 -12.109 1 98.25 106 ARG B CA 1
ATOM 3130 C C . ARG B 1 106 ? 14.023 -18.812 -11.328 1 98.25 106 ARG B C 1
ATOM 3132 O O . ARG B 1 106 ? 13.391 -19.859 -11.445 1 98.25 106 ARG B O 1
ATOM 3139 N N . ILE B 1 107 ? 13.609 -17.875 -10.555 1 98.62 107 ILE B N 1
ATOM 3140 C CA . ILE B 1 107 ? 12.375 -17.953 -9.781 1 98.62 107 ILE B CA 1
ATOM 3141 C C . ILE B 1 107 ? 11.234 -17.297 -10.57 1 98.62 107 ILE B C 1
ATOM 3143 O O . ILE B 1 107 ? 11.344 -16.141 -10.992 1 98.62 107 ILE B O 1
ATOM 3147 N N . VAL B 1 108 ? 10.156 -18.031 -10.773 1 98.88 108 VAL B N 1
ATOM 3148 C CA . VAL B 1 108 ? 8.977 -17.594 -11.516 1 98.88 108 VAL B CA 1
ATOM 3149 C C . VAL B 1 108 ? 7.805 -17.391 -10.555 1 98.88 108 VAL B C 1
ATOM 3151 O O . VAL B 1 108 ? 7.641 -18.156 -9.594 1 98.88 108 VAL B O 1
ATOM 3154 N N . LEU B 1 109 ? 7.027 -16.344 -10.789 1 98.94 109 LEU B N 1
ATOM 3155 C CA . LEU B 1 109 ? 5.797 -16.125 -10.039 1 98.94 109 LEU B CA 1
ATOM 3156 C C . LEU B 1 109 ? 4.574 -16.453 -10.883 1 98.94 109 LEU B C 1
ATOM 3158 O O . LEU B 1 109 ? 4.535 -16.125 -12.078 1 98.94 109 LEU B O 1
ATOM 3162 N N . TRP B 1 110 ? 3.654 -17.156 -10.297 1 98.88 110 TRP B N 1
ATOM 3163 C CA . TRP B 1 110 ? 2.375 -17.516 -10.898 1 98.88 110 TRP B CA 1
ATOM 3164 C C . TRP B 1 110 ? 1.212 -17.078 -10.016 1 98.88 110 TRP B C 1
ATOM 3166 O O . TRP B 1 110 ? 1.067 -17.547 -8.891 1 98.88 110 TRP B O 1
ATOM 3176 N N . GLY B 1 111 ? 0.419 -16.156 -10.484 1 98.69 111 GLY B N 1
ATOM 3177 C CA . GLY B 1 111 ? -0.683 -15.648 -9.68 1 98.69 111 GLY B CA 1
ATOM 3178 C C . GLY B 1 111 ? -2.01 -15.656 -10.414 1 98.69 111 GLY B C 1
ATOM 3179 O O . GLY B 1 111 ? -2.104 -15.164 -11.539 1 98.69 111 GLY B O 1
ATOM 3180 N N . LEU B 1 112 ? -3.031 -16.172 -9.781 1 97.44 112 LEU B N 1
ATOM 3181 C CA . LEU B 1 112 ? -4.383 -16.219 -10.328 1 97.44 112 LEU B CA 1
ATOM 3182 C C . LEU B 1 112 ? -5.227 -15.07 -9.766 1 97.44 112 LEU B C 1
ATOM 3184 O O . LEU B 1 112 ? -5.18 -14.797 -8.562 1 97.44 112 LEU B O 1
ATOM 3188 N N . CYS B 1 113 ? -6.031 -14.391 -10.672 1 96.38 113 CYS B N 1
ATOM 3189 C CA . CYS B 1 113 ? -7.027 -13.398 -10.258 1 96.38 113 CYS B CA 1
ATOM 3190 C C . CYS B 1 113 ? -6.383 -12.281 -9.445 1 96.38 113 CYS B C 1
ATOM 3192 O O . CYS B 1 113 ? -5.492 -11.586 -9.93 1 96.38 113 CYS B O 1
ATOM 3194 N N . PHE B 1 114 ? -6.762 -12.117 -8.164 1 97.19 114 PHE B N 1
ATOM 3195 C CA . PHE B 1 114 ? -6.238 -11.109 -7.242 1 97.19 114 PHE B CA 1
ATOM 3196 C C . PHE B 1 114 ? -4.723 -11.211 -7.133 1 97.19 114 PHE B C 1
ATOM 3198 O O . PHE B 1 114 ? -4.023 -10.195 -7.129 1 97.19 114 PHE B O 1
ATOM 3205 N N . ASP B 1 115 ? -4.211 -12.391 -7.145 1 98.25 115 ASP B N 1
ATOM 3206 C CA . ASP B 1 115 ? -2.775 -12.547 -6.934 1 98.25 115 ASP B CA 1
ATOM 3207 C C . ASP B 1 115 ? -2.006 -12.398 -8.242 1 98.25 115 ASP B C 1
ATOM 3209 O O . ASP B 1 115 ? -0.78 -12.281 -8.242 1 98.25 115 ASP B O 1
ATOM 3213 N N . GLY B 1 116 ? -2.723 -12.383 -9.398 1 98.56 116 GLY B N 1
ATOM 3214 C CA . GLY B 1 116 ? -2.066 -11.875 -10.586 1 98.56 116 GLY B CA 1
ATOM 3215 C C . GLY B 1 116 ? -1.612 -10.43 -10.445 1 98.56 116 GLY B C 1
ATOM 3216 O O . GLY B 1 116 ? -0.504 -10.086 -10.859 1 98.56 116 GLY B O 1
ATOM 3217 N N . ASN B 1 117 ? -2.518 -9.656 -9.922 1 98.06 117 ASN B N 1
ATOM 3218 C CA . ASN B 1 117 ? -2.242 -8.266 -9.57 1 98.06 117 ASN B CA 1
ATOM 3219 C C . ASN B 1 117 ? -1.067 -8.156 -8.602 1 98.06 117 ASN B C 1
ATOM 3221 O O . ASN B 1 117 ? -0.141 -7.379 -8.828 1 98.06 117 ASN B O 1
ATOM 3225 N N . ILE B 1 118 ? -1 -8.984 -7.594 1 98.69 118 ILE B N 1
ATOM 3226 C CA . ILE B 1 118 ? 0.018 -8.945 -6.547 1 98.69 118 ILE B CA 1
ATOM 3227 C C . ILE B 1 118 ? 1.363 -9.383 -7.121 1 98.69 118 ILE B C 1
ATOM 3229 O O . ILE B 1 118 ? 2.391 -8.75 -6.863 1 98.69 118 ILE B O 1
ATOM 3233 N N . MET B 1 119 ? 1.376 -10.43 -7.941 1 98.88 119 MET B N 1
ATOM 3234 C CA . MET B 1 119 ? 2.617 -10.945 -8.516 1 98.88 119 MET B CA 1
ATOM 3235 C C . MET B 1 119 ? 3.238 -9.922 -9.461 1 98.88 119 MET B C 1
ATOM 3237 O O . MET B 1 119 ? 4.465 -9.82 -9.555 1 98.88 119 MET B O 1
ATOM 3241 N N . LEU B 1 120 ? 2.398 -9.242 -10.164 1 98.88 120 LEU B N 1
ATOM 3242 C CA . LEU B 1 120 ? 2.908 -8.172 -11.008 1 98.88 120 LEU B CA 1
ATOM 3243 C C . LEU B 1 120 ? 3.566 -7.082 -10.172 1 98.88 120 LEU B C 1
ATOM 3245 O O . LEU B 1 120 ? 4.652 -6.605 -10.5 1 98.88 120 LEU B O 1
ATOM 3249 N N . ALA B 1 121 ? 2.949 -6.723 -9.086 1 98.75 121 ALA B N 1
ATOM 3250 C CA . ALA B 1 121 ? 3.531 -5.723 -8.195 1 98.75 121 ALA B CA 1
ATOM 3251 C C . ALA B 1 121 ? 4.867 -6.199 -7.637 1 98.75 121 ALA B C 1
ATOM 3253 O O . ALA B 1 121 ? 5.844 -5.445 -7.621 1 98.75 121 ALA B O 1
ATOM 3254 N N . VAL B 1 122 ? 4.918 -7.461 -7.207 1 98.81 122 VAL B N 1
ATOM 3255 C CA . VAL B 1 122 ? 6.148 -8.039 -6.676 1 98.81 122 VAL B CA 1
ATOM 3256 C C . VAL B 1 122 ? 7.246 -7.973 -7.734 1 98.81 122 VAL B C 1
ATOM 3258 O O . VAL B 1 122 ? 8.391 -7.621 -7.43 1 98.81 122 VAL B O 1
ATOM 3261 N N . SER B 1 123 ? 6.906 -8.242 -8.953 1 98.69 123 SER B N 1
ATOM 3262 C CA . SER B 1 123 ? 7.883 -8.312 -10.031 1 98.69 123 SER B CA 1
ATOM 3263 C C . SER B 1 123 ? 8.438 -6.938 -10.367 1 98.69 123 SER B C 1
ATOM 3265 O O . SER B 1 123 ? 9.539 -6.824 -10.922 1 98.69 123 SER B O 1
ATOM 3267 N N . ALA B 1 124 ? 7.699 -5.902 -10.055 1 98.44 124 ALA B N 1
ATOM 3268 C CA . ALA B 1 124 ? 8.18 -4.539 -10.25 1 98.44 124 ALA B CA 1
ATOM 3269 C C . ALA B 1 124 ? 9.195 -4.156 -9.18 1 98.44 124 ALA B C 1
ATOM 3271 O O . ALA B 1 124 ? 9.953 -3.199 -9.344 1 98.44 124 ALA B O 1
ATOM 3272 N N . LEU B 1 125 ? 9.25 -4.887 -8.102 1 98.25 125 LEU B N 1
ATOM 3273 C CA . LEU B 1 125 ? 10.039 -4.473 -6.949 1 98.25 125 LEU B CA 1
ATOM 3274 C C . LEU B 1 125 ? 11.211 -5.422 -6.727 1 98.25 125 LEU B C 1
ATOM 3276 O O . LEU B 1 125 ? 12.289 -4.988 -6.309 1 98.25 125 LEU B O 1
ATOM 3280 N N . ASP B 1 126 ? 10.977 -6.707 -6.969 1 98.5 126 ASP B N 1
ATOM 3281 C CA . ASP B 1 126 ? 11.961 -7.727 -6.613 1 98.5 126 ASP B CA 1
ATOM 3282 C C . ASP B 1 126 ? 12.742 -8.188 -7.84 1 98.5 126 ASP B C 1
ATOM 3284 O O . ASP B 1 126 ? 12.211 -8.906 -8.688 1 98.5 126 ASP B O 1
ATOM 3288 N N . THR B 1 127 ? 14.023 -7.895 -7.859 1 95.25 127 THR B N 1
ATOM 3289 C CA . THR B 1 127 ? 14.891 -8.109 -9.016 1 95.25 127 THR B CA 1
ATOM 3290 C C . THR B 1 127 ? 15.227 -9.586 -9.172 1 95.25 127 THR B C 1
ATOM 3292 O O . THR B 1 127 ? 15.766 -10 -10.203 1 95.25 127 THR B O 1
ATOM 3295 N N . ARG B 1 128 ? 14.844 -10.422 -8.25 1 97.75 128 ARG B N 1
ATOM 3296 C CA . ARG B 1 128 ? 15.141 -11.852 -8.32 1 97.75 128 ARG B CA 1
ATOM 3297 C C . ARG B 1 128 ? 14.141 -12.578 -9.211 1 97.75 128 ARG B C 1
ATOM 3299 O O . ARG B 1 128 ? 14.375 -13.727 -9.602 1 97.75 128 ARG B O 1
ATOM 3306 N N . VAL B 1 129 ? 12.977 -11.977 -9.531 1 98.69 129 VAL B N 1
ATOM 3307 C CA . VAL B 1 129 ? 11.93 -12.617 -10.32 1 98.69 129 VAL B CA 1
ATOM 3308 C C . VAL B 1 129 ? 12.391 -12.75 -11.773 1 98.69 129 VAL B C 1
ATOM 3310 O O . VAL B 1 129 ? 12.656 -11.75 -12.438 1 98.69 129 VAL B O 1
ATOM 3313 N N . ALA B 1 130 ? 12.398 -13.961 -12.211 1 98.56 130 ALA B N 1
ATOM 3314 C CA . ALA B 1 130 ? 12.883 -14.227 -13.562 1 98.56 130 ALA B CA 1
ATOM 3315 C C . ALA B 1 130 ? 11.766 -14.062 -14.594 1 98.56 130 ALA B C 1
ATOM 3317 O O . ALA B 1 130 ? 12.031 -13.742 -15.75 1 98.56 130 ALA B O 1
ATOM 3318 N N . ALA B 1 131 ? 10.547 -14.305 -14.211 1 98.88 131 ALA B N 1
ATOM 3319 C CA . ALA B 1 131 ? 9.352 -14.141 -15.039 1 98.88 131 ALA B CA 1
ATOM 3320 C C . ALA B 1 131 ? 8.086 -14.172 -14.188 1 98.88 131 ALA B C 1
ATOM 3322 O O . ALA B 1 131 ? 8.102 -14.672 -13.062 1 98.88 131 ALA B O 1
ATOM 3323 N N . VAL B 1 132 ? 7.027 -13.633 -14.703 1 98.88 132 VAL B N 1
ATOM 3324 C CA . VAL B 1 132 ? 5.754 -13.656 -13.992 1 98.88 132 VAL B CA 1
ATOM 3325 C C . VAL B 1 132 ? 4.645 -14.125 -14.938 1 98.88 132 VAL B C 1
ATOM 3327 O O . VAL B 1 132 ? 4.602 -13.727 -16.094 1 98.88 132 VAL B O 1
ATOM 3330 N N . LEU B 1 133 ? 3.885 -15.047 -14.484 1 98.88 133 LEU B N 1
ATOM 3331 C CA . LEU B 1 133 ? 2.664 -15.539 -15.117 1 98.88 133 LEU B CA 1
ATOM 3332 C C . LEU B 1 133 ? 1.429 -15.016 -14.391 1 98.88 133 LEU B C 1
ATOM 3334 O O . LEU B 1 133 ? 1.097 -15.492 -13.297 1 98.88 133 LEU B O 1
ATOM 3338 N N . ALA B 1 134 ? 0.799 -14.023 -14.938 1 98.88 134 ALA B N 1
ATOM 3339 C CA . ALA B 1 134 ? -0.438 -13.469 -14.398 1 98.88 134 ALA B CA 1
ATOM 3340 C C . ALA B 1 134 ? -1.66 -14.109 -15.055 1 98.88 134 ALA B C 1
ATOM 3342 O O . ALA B 1 134 ? -1.916 -13.891 -16.234 1 98.88 134 ALA B O 1
ATOM 3343 N N . ILE B 1 135 ? -2.439 -14.828 -14.273 1 98.19 135 ILE B N 1
ATOM 3344 C CA . ILE B 1 135 ? -3.543 -15.617 -14.805 1 98.19 135 ILE B CA 1
ATOM 3345 C C . ILE B 1 135 ? -4.871 -14.945 -14.469 1 98.19 135 ILE B C 1
ATOM 3347 O O . ILE B 1 135 ? -5.234 -14.828 -13.297 1 98.19 135 ILE B O 1
ATOM 3351 N N . ALA B 1 136 ? -5.629 -14.5 -15.492 1 97.56 136 ALA B N 1
ATOM 3352 C CA . ALA B 1 136 ? -6.887 -13.773 -15.305 1 97.56 136 ALA B CA 1
ATOM 3353 C C . ALA B 1 136 ? -6.746 -12.711 -14.219 1 97.56 136 ALA B C 1
ATOM 3355 O O . ALA B 1 136 ? -7.551 -12.648 -13.289 1 97.56 136 ALA B O 1
ATOM 3356 N N . PRO B 1 137 ? -5.789 -11.836 -14.391 1 98.31 137 PRO B N 1
ATOM 3357 C CA . PRO B 1 137 ? -5.465 -10.945 -13.273 1 98.31 137 PRO B CA 1
ATOM 3358 C C . PRO B 1 137 ? -6.523 -9.859 -13.055 1 98.31 137 PRO B C 1
ATOM 3360 O O . PRO B 1 137 ? -6.996 -9.25 -14.023 1 98.31 137 PRO B O 1
ATOM 3363 N N . MET B 1 138 ? -6.883 -9.695 -11.797 1 97.31 138 MET B N 1
ATOM 3364 C CA . MET B 1 138 ? -7.68 -8.547 -11.383 1 97.31 138 MET B CA 1
ATOM 3365 C C . MET B 1 138 ? -6.797 -7.32 -11.172 1 97.31 138 MET B C 1
ATOM 3367 O O . MET B 1 138 ? -6.398 -7.023 -10.047 1 97.31 138 MET B O 1
ATOM 3371 N N . ILE B 1 139 ? -6.578 -6.551 -12.242 1 97.81 139 ILE B N 1
ATOM 3372 C CA . ILE B 1 139 ? -5.602 -5.469 -12.234 1 97.81 139 ILE B CA 1
ATOM 3373 C C . ILE B 1 139 ? -6.059 -4.359 -11.289 1 97.81 139 ILE B C 1
ATOM 3375 O O . ILE B 1 139 ? -5.246 -3.779 -10.57 1 97.81 139 ILE B O 1
ATOM 3379 N N . ASP B 1 140 ? -7.289 -4.07 -11.312 1 96.38 140 ASP B N 1
ATOM 3380 C CA . ASP B 1 140 ? -7.934 -3.105 -10.43 1 96.38 140 ASP B CA 1
ATOM 3381 C C . ASP B 1 140 ? -8.891 -3.797 -9.469 1 96.38 140 ASP B C 1
ATOM 3383 O O . ASP B 1 140 ? -9.875 -4.41 -9.891 1 96.38 140 ASP B O 1
ATOM 3387 N N . VAL B 1 141 ? -8.625 -3.557 -8.18 1 95.94 141 VAL B N 1
ATOM 3388 C CA . VAL B 1 141 ? -9.391 -4.316 -7.199 1 95.94 141 VAL B CA 1
ATOM 3389 C C . VAL B 1 141 ? -10.445 -3.414 -6.555 1 95.94 141 VAL B C 1
ATOM 3391 O O . VAL B 1 141 ? -11.188 -3.85 -5.676 1 95.94 141 VAL B O 1
ATOM 3394 N N . SER B 1 142 ? -10.586 -2.158 -6.973 1 96 142 SER B N 1
ATOM 3395 C CA . SER B 1 142 ? -11.477 -1.198 -6.328 1 96 142 SER B CA 1
ATOM 3396 C C . SER B 1 142 ? -12.922 -1.399 -6.773 1 96 142 SER B C 1
ATOM 3398 O O . SER B 1 142 ? -13.844 -0.879 -6.148 1 96 142 SER B O 1
ATOM 3400 N N . GLY B 1 143 ? -13.133 -2.125 -7.934 1 95.12 143 GLY B N 1
ATOM 3401 C CA . GLY B 1 143 ? -14.477 -2.518 -8.336 1 95.12 143 GLY B CA 1
ATOM 3402 C C . GLY B 1 143 ? -15.328 -1.348 -8.797 1 95.12 143 GLY B C 1
ATOM 3403 O O . GLY B 1 143 ? -14.836 -0.445 -9.477 1 95.12 143 GLY B O 1
ATOM 3404 N N . ASP B 1 144 ? -16.578 -1.441 -8.5 1 95 144 ASP B N 1
ATOM 3405 C CA . ASP B 1 144 ? -17.578 -0.484 -8.938 1 95 144 ASP B CA 1
ATOM 3406 C C . ASP B 1 144 ? -17.547 0.777 -8.078 1 95 144 ASP B C 1
ATOM 3408 O O . ASP B 1 144 ? -17.828 0.723 -6.875 1 95 144 ASP B O 1
ATOM 3412 N N . SER B 1 145 ? -17.391 1.909 -8.742 1 94.94 145 SER B N 1
ATOM 3413 C CA . SER B 1 145 ? -17.25 3.174 -8.023 1 94.94 145 SER B CA 1
ATOM 3414 C C . SER B 1 145 ? -18.5 3.518 -7.242 1 94.94 145 SER B C 1
ATOM 3416 O O . SER B 1 145 ? -18.438 4.207 -6.223 1 94.94 145 SER B O 1
ATOM 3418 N N . GLU B 1 146 ? -19.656 3 -7.648 1 95.75 146 GLU B N 1
ATOM 3419 C CA . GLU B 1 146 ? -20.922 3.287 -6.973 1 95.75 146 GLU B CA 1
ATOM 3420 C C . GLU B 1 146 ? -20.953 2.68 -5.574 1 95.75 146 GLU B C 1
ATOM 3422 O O . GLU B 1 146 ? -21.766 3.082 -4.734 1 95.75 146 GLU B O 1
ATOM 3427 N N . ARG B 1 147 ? -20.047 1.765 -5.367 1 97.06 147 ARG B N 1
ATOM 3428 C CA . ARG B 1 147 ? -20.062 1.056 -4.09 1 97.06 147 ARG B CA 1
ATOM 3429 C C . ARG B 1 147 ? -18.984 1.598 -3.154 1 97.06 147 ARG B C 1
ATOM 3431 O O . ARG B 1 147 ? -18.906 1.19 -1.993 1 97.06 147 ARG B O 1
ATOM 3438 N N . HIS B 1 148 ? -18.188 2.506 -3.609 1 97.75 148 HIS B N 1
ATOM 3439 C CA . HIS B 1 148 ? -17.047 3.01 -2.848 1 97.75 148 HIS B CA 1
ATOM 3440 C C . HIS B 1 148 ? -17.5 3.734 -1.586 1 97.75 148 HIS B C 1
ATOM 3442 O O . HIS B 1 148 ? -16.953 3.521 -0.506 1 97.75 148 HIS B O 1
ATOM 3448 N N . ALA B 1 149 ? -18.547 4.539 -1.732 1 97.12 149 ALA B N 1
ATOM 3449 C CA . ALA B 1 149 ? -19 5.348 -0.607 1 97.12 149 ALA B CA 1
ATOM 3450 C C . ALA B 1 149 ? -19.438 4.469 0.56 1 97.12 149 ALA B C 1
ATOM 3452 O O . ALA B 1 149 ? -19.078 4.73 1.712 1 97.12 149 ALA B O 1
ATOM 3453 N N . ALA B 1 150 ? -20.188 3.451 0.256 1 97.69 150 ALA B N 1
ATOM 3454 C CA . ALA B 1 150 ? -20.672 2.541 1.289 1 97.69 150 ALA B CA 1
ATOM 3455 C C . ALA B 1 150 ? -19.516 1.828 1.985 1 97.69 150 ALA B C 1
ATOM 3457 O O . ALA B 1 150 ? -19.516 1.676 3.209 1 97.69 150 ALA B O 1
ATOM 3458 N N . ILE B 1 151 ? -18.531 1.393 1.208 1 98.25 151 ILE B N 1
ATOM 3459 C CA . ILE B 1 151 ? -17.391 0.686 1.762 1 98.25 151 ILE B CA 1
ATOM 3460 C C . ILE B 1 151 ? -16.578 1.632 2.641 1 98.25 151 ILE B C 1
ATOM 3462 O O . ILE B 1 151 ? -16.109 1.247 3.719 1 98.25 151 ILE B O 1
ATOM 3466 N N . ARG B 1 152 ? -16.375 2.885 2.225 1 98.19 152 ARG B N 1
ATOM 3467 C CA . ARG B 1 152 ? -15.672 3.867 3.035 1 98.19 152 ARG B CA 1
ATOM 3468 C C . ARG B 1 152 ? -16.375 4.082 4.371 1 98.19 152 ARG B C 1
ATOM 3470 O O . ARG B 1 152 ? -15.727 4.062 5.426 1 98.19 152 ARG B O 1
ATOM 3477 N N . GLU B 1 153 ? -17.688 4.25 4.309 1 98 153 GLU B N 1
ATOM 3478 C CA . GLU B 1 153 ? -18.453 4.48 5.523 1 98 153 GLU B CA 1
ATOM 3479 C C . GLU B 1 153 ? -18.359 3.295 6.477 1 98 153 GLU B C 1
ATOM 3481 O O . GLU B 1 153 ? -18.109 3.471 7.668 1 98 153 GLU B O 1
ATOM 3486 N N . LEU B 1 154 ? -18.5 2.119 5.934 1 98.38 154 LEU B N 1
ATOM 3487 C CA . LEU B 1 154 ? -18.438 0.905 6.738 1 98.38 154 LEU B CA 1
ATOM 3488 C C . LEU B 1 154 ? -17.031 0.712 7.316 1 98.38 154 LEU B C 1
ATOM 3490 O O . LEU B 1 154 ? -16.875 0.318 8.477 1 98.38 154 LEU B O 1
ATOM 3494 N N . GLY B 1 155 ? -16.031 0.928 6.441 1 98.25 155 GLY B N 1
ATOM 3495 C CA . GLY B 1 155 ? -14.656 0.756 6.871 1 98.25 155 GLY B CA 1
ATOM 3496 C C . GLY B 1 155 ? -14.266 1.686 8.008 1 98.25 155 GLY B C 1
ATOM 3497 O O . GLY B 1 155 ? -13.625 1.261 8.969 1 98.25 155 GLY B O 1
ATOM 3498 N N . VAL B 1 156 ? -14.648 2.93 7.918 1 97.25 156 VAL B N 1
ATOM 3499 C CA . VAL B 1 156 ? -14.328 3.928 8.93 1 97.25 156 VAL B CA 1
ATOM 3500 C C . VAL B 1 156 ? -15.055 3.596 10.234 1 97.25 156 VAL B C 1
ATOM 3502 O O . VAL B 1 156 ? -14.453 3.619 11.312 1 97.25 156 VAL B O 1
ATOM 3505 N N . ALA B 1 157 ? -16.297 3.232 10.141 1 97.94 157 ALA B N 1
ATOM 3506 C CA . ALA B 1 157 ? -17.078 2.859 11.32 1 97.94 157 ALA B CA 1
ATOM 3507 C C . ALA B 1 157 ? -16.5 1.616 11.984 1 97.94 157 ALA B C 1
ATOM 3509 O O . ALA B 1 157 ? -16.391 1.557 13.219 1 97.94 157 ALA B O 1
ATOM 3510 N N . ASP B 1 158 ? -16.172 0.64 11.172 1 98.69 158 ASP B N 1
ATOM 3511 C CA . ASP B 1 158 ? -15.578 -0.595 11.688 1 98.69 158 ASP B CA 1
ATOM 3512 C C . ASP B 1 158 ? -14.273 -0.317 12.43 1 98.69 158 ASP B C 1
ATOM 3514 O O . ASP B 1 158 ? -14.031 -0.866 13.508 1 98.69 158 ASP B O 1
ATOM 3518 N N . ARG B 1 159 ? -13.453 0.486 11.805 1 97.75 159 ARG B N 1
ATOM 3519 C CA . ARG B 1 159 ? -12.164 0.786 12.414 1 97.75 159 ARG B CA 1
ATOM 3520 C C . ARG B 1 159 ? -12.344 1.479 13.758 1 97.75 159 ARG B C 1
ATOM 3522 O O . ARG B 1 159 ? -11.695 1.112 14.742 1 97.75 159 ARG B O 1
ATOM 3529 N N . ALA B 1 160 ? -13.156 2.461 13.844 1 97.69 160 ALA B N 1
ATOM 3530 C CA . ALA B 1 160 ? -13.445 3.146 15.102 1 97.69 160 ALA B CA 1
ATOM 3531 C C . ALA B 1 160 ? -13.977 2.172 16.141 1 97.69 160 ALA B C 1
ATOM 3533 O O . ALA B 1 160 ? -13.578 2.223 17.312 1 97.69 160 ALA B O 1
ATOM 3534 N N . ALA B 1 161 ? -14.883 1.286 15.711 1 98.44 161 ALA B N 1
ATOM 3535 C CA . ALA B 1 161 ? -15.461 0.297 16.609 1 98.44 161 ALA B CA 1
ATOM 3536 C C . ALA B 1 161 ? -14.391 -0.646 17.156 1 98.44 161 ALA B C 1
ATOM 3538 O O . ALA B 1 161 ? -14.391 -0.989 18.344 1 98.44 161 ALA B O 1
ATOM 3539 N N . GLN B 1 162 ? -13.539 -1.052 16.266 1 98.31 162 GLN B N 1
ATOM 3540 C CA . GLN B 1 162 ? -12.461 -1.938 16.688 1 98.31 162 GLN B CA 1
ATOM 3541 C C . GLN B 1 162 ? -11.555 -1.252 17.703 1 98.31 162 GLN B C 1
ATOM 3543 O O . GLN B 1 162 ? -11.094 -1.884 18.656 1 98.31 162 GLN B O 1
ATOM 3548 N N . LEU B 1 163 ? -11.219 0.003 17.5 1 97.62 163 LEU B N 1
ATOM 3549 C CA . LEU B 1 163 ? -10.398 0.767 18.438 1 97.62 163 LEU B CA 1
ATOM 3550 C C . LEU B 1 163 ? -11.086 0.881 19.781 1 97.62 163 LEU B C 1
ATOM 3552 O O . LEU B 1 163 ? -10.414 1.045 20.812 1 97.62 163 LEU B O 1
ATOM 3556 N N . ASP B 1 164 ? -12.383 0.753 19.797 1 96.88 164 ASP B N 1
ATOM 3557 C CA . ASP B 1 164 ? -13.156 0.782 21.031 1 96.88 164 ASP B CA 1
ATOM 3558 C C . ASP B 1 164 ? -13.32 -0.622 21.609 1 96.88 164 ASP B C 1
ATOM 3560 O O . ASP B 1 164 ? -14.055 -0.816 22.578 1 96.88 164 ASP B O 1
ATOM 3564 N N . GLY B 1 165 ? -12.773 -1.62 20.953 1 96.88 165 GLY B N 1
ATOM 3565 C CA . GLY B 1 165 ? -12.719 -2.943 21.547 1 96.88 165 GLY B CA 1
ATOM 3566 C C . GLY B 1 165 ? -13.609 -3.951 20.859 1 96.88 165 GLY B C 1
ATOM 3567 O O . GLY B 1 165 ? -13.68 -5.113 21.266 1 96.88 165 GLY B O 1
ATOM 3568 N N . GLU B 1 166 ? -14.305 -3.582 19.781 1 98.25 166 GLU B N 1
ATOM 3569 C CA . GLU B 1 166 ? -15.18 -4.5 19.047 1 98.25 166 GLU B CA 1
ATOM 3570 C C . GLU B 1 166 ? -14.383 -5.371 18.094 1 98.25 166 GLU B C 1
ATOM 3572 O O . GLU B 1 166 ? -13.289 -4.988 17.656 1 98.25 166 GLU B O 1
ATOM 3577 N N . PRO B 1 167 ? -14.906 -6.555 17.797 1 98.25 167 PRO B N 1
ATOM 3578 C CA . PRO B 1 167 ? -14.242 -7.375 16.781 1 98.25 167 PRO B CA 1
ATOM 3579 C C . PRO B 1 167 ? -14.391 -6.805 15.375 1 98.25 167 PRO B C 1
ATOM 3581 O O . PRO B 1 167 ? -15.258 -5.969 15.133 1 98.25 167 PRO B O 1
ATOM 3584 N N . PRO B 1 168 ? -13.539 -7.234 14.492 1 98.62 168 PRO B N 1
ATOM 3585 C CA . PRO B 1 168 ? -13.656 -6.758 13.117 1 98.62 168 PRO B CA 1
ATOM 3586 C C . PRO B 1 168 ? -14.977 -7.172 12.461 1 98.62 168 PRO B C 1
ATOM 3588 O O . PRO B 1 168 ? -15.477 -8.273 12.711 1 98.62 168 PRO B O 1
ATOM 3591 N N . MET B 1 169 ? -15.438 -6.266 11.641 1 98.62 169 MET B N 1
ATOM 3592 C CA . MET B 1 169 ? -16.609 -6.562 10.828 1 98.62 169 MET B CA 1
ATOM 3593 C C . MET B 1 169 ? -16.234 -7.336 9.57 1 98.62 169 MET B C 1
ATOM 3595 O O . MET B 1 169 ? -15.203 -7.047 8.953 1 98.62 169 MET B O 1
ATOM 3599 N N . TYR B 1 170 ? -17.047 -8.328 9.227 1 98.5 170 TYR B N 1
ATOM 3600 C CA . TYR B 1 170 ? -16.828 -9.133 8.031 1 98.5 170 TYR B CA 1
ATOM 3601 C C . TYR B 1 170 ? -17.984 -8.961 7.047 1 98.5 170 TYR B C 1
ATOM 3603 O O . TYR B 1 170 ? -19.109 -8.695 7.449 1 98.5 170 TYR B O 1
ATOM 3611 N N . LEU B 1 171 ? -17.656 -9.023 5.824 1 97.62 171 LEU B N 1
ATOM 3612 C CA . LEU B 1 171 ? -18.641 -9.203 4.758 1 97.62 171 LEU B CA 1
ATOM 3613 C C . LEU B 1 171 ? -18.453 -10.547 4.062 1 97.62 171 LEU B C 1
ATOM 3615 O O . LEU B 1 171 ? -17.328 -11.047 3.965 1 97.62 171 LEU B O 1
ATOM 3619 N N . PRO B 1 172 ? -19.594 -11.094 3.58 1 94.62 172 PRO B N 1
ATOM 3620 C CA . PRO B 1 172 ? -19.391 -12.258 2.715 1 94.62 172 PRO B CA 1
ATOM 3621 C C . PRO B 1 172 ? -18.547 -11.93 1.478 1 94.62 172 PRO B C 1
ATOM 3623 O O . PRO B 1 172 ? -18.688 -10.844 0.903 1 94.62 172 PRO B O 1
ATOM 3626 N N . LEU B 1 173 ? -17.656 -12.797 1.107 1 93.06 173 LEU B N 1
ATOM 3627 C CA . LEU B 1 173 ? -16.891 -12.617 -0.12 1 93.06 173 LEU B CA 1
ATOM 3628 C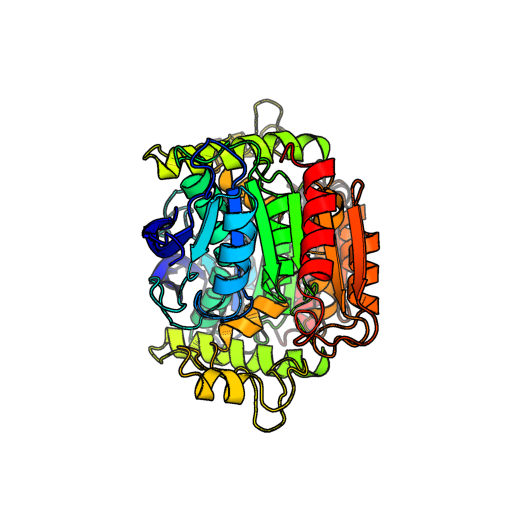 C . LEU B 1 173 ? -17.812 -12.508 -1.329 1 93.06 173 LEU B C 1
ATOM 3630 O O . LEU B 1 173 ? -17.594 -11.688 -2.217 1 93.06 173 LEU B O 1
ATOM 3634 N N . VAL B 1 174 ? -18.75 -13.438 -1.326 1 92 174 VAL B N 1
ATOM 3635 C CA . VAL B 1 174 ? -19.766 -13.453 -2.371 1 92 174 VAL B CA 1
ATOM 3636 C C . VAL B 1 174 ? -21.156 -13.586 -1.742 1 92 174 VAL B C 1
ATOM 3638 O O . VAL B 1 174 ? -21.344 -14.375 -0.815 1 92 174 VAL B O 1
ATOM 3641 N N . ASP B 1 175 ? -22.062 -12.789 -2.234 1 91.38 175 ASP B N 1
ATOM 3642 C CA . ASP B 1 175 ? -23.406 -12.844 -1.676 1 91.38 175 ASP B CA 1
ATOM 3643 C C . ASP B 1 175 ? -24.266 -13.875 -2.41 1 91.38 175 ASP B C 1
ATOM 3645 O O . ASP B 1 175 ? -23.734 -14.688 -3.178 1 91.38 175 ASP B O 1
ATOM 3649 N N . GLU B 1 176 ? -25.562 -13.922 -2.08 1 87.88 176 GLU B N 1
ATOM 3650 C CA . GLU B 1 176 ? -26.469 -14.93 -2.602 1 87.88 176 GLU B CA 1
ATOM 3651 C C . GLU B 1 176 ? -26.625 -14.812 -4.113 1 87.88 176 GLU B C 1
ATOM 3653 O O . GLU B 1 176 ? -26.969 -15.781 -4.789 1 87.88 176 GLU B O 1
ATOM 3658 N N . ASP B 1 177 ? -26.297 -13.633 -4.656 1 89.06 177 ASP B N 1
ATOM 3659 C CA . ASP B 1 177 ? -26.438 -13.398 -6.09 1 89.06 177 ASP B CA 1
ATOM 3660 C C . ASP B 1 177 ? -25.109 -13.594 -6.812 1 89.06 177 ASP B C 1
ATOM 3662 O O . ASP B 1 177 ? -25 -13.352 -8.016 1 89.06 177 ASP B O 1
ATOM 3666 N N . GLY B 1 178 ? -24.109 -13.969 -6.055 1 90.19 178 GLY B N 1
ATOM 3667 C CA . GLY B 1 178 ? -22.812 -14.219 -6.656 1 90.19 178 GLY B CA 1
ATOM 3668 C C . GLY B 1 178 ? -22 -12.953 -6.852 1 90.19 178 GLY B C 1
ATOM 3669 O O . GLY B 1 178 ? -21.109 -12.906 -7.711 1 90.19 178 GLY B O 1
ATOM 3670 N N . ILE B 1 179 ? -22.312 -11.906 -6.062 1 93.12 179 ILE B N 1
ATOM 3671 C CA . ILE B 1 179 ? -21.672 -10.609 -6.242 1 93.12 179 ILE B CA 1
ATOM 3672 C C . ILE B 1 179 ? -20.781 -10.305 -5.047 1 93.12 179 ILE B C 1
ATOM 3674 O O . ILE B 1 179 ? -21.156 -10.539 -3.898 1 93.12 179 ILE B O 1
ATOM 3678 N N . MET B 1 180 ? -19.609 -9.828 -5.348 1 93.56 180 MET B N 1
ATOM 3679 C CA . MET B 1 180 ? -18.672 -9.414 -4.309 1 93.56 180 MET B CA 1
ATOM 3680 C C . MET B 1 180 ? -19.016 -8.023 -3.779 1 93.56 180 MET B C 1
ATOM 3682 O O . MET B 1 180 ? -19.734 -7.27 -4.438 1 93.56 180 MET B O 1
ATOM 3686 N N . PRO B 1 181 ? -18.5 -7.633 -2.646 1 95.88 181 PRO B N 1
ATOM 3687 C CA . PRO B 1 181 ? -18.906 -6.375 -2.012 1 95.88 181 PRO B CA 1
ATOM 3688 C C . PRO B 1 181 ? -18.609 -5.156 -2.887 1 95.88 181 PRO B C 1
ATOM 3690 O O . PRO B 1 181 ? -19.344 -4.156 -2.812 1 95.88 181 PRO B O 1
ATOM 3693 N N . LEU B 1 182 ? -17.609 -5.266 -3.748 1 95.88 182 LEU B N 1
ATOM 3694 C CA . LEU B 1 182 ? -17.281 -4.129 -4.602 1 95.88 182 LEU B CA 1
ATOM 3695 C C . LEU B 1 182 ? -17.828 -4.332 -6.008 1 95.88 182 LEU B C 1
ATOM 3697 O O . LEU B 1 182 ? -17.422 -3.641 -6.945 1 95.88 182 LEU B O 1
ATOM 3701 N N . GLY B 1 183 ? -18.672 -5.285 -6.188 1 93.81 183 GLY B N 1
ATOM 3702 C CA . GLY B 1 183 ? -19.516 -5.348 -7.371 1 93.81 183 GLY B CA 1
ATOM 3703 C C . GLY B 1 183 ? -19.016 -6.344 -8.406 1 93.81 183 GLY B C 1
ATOM 3704 O O . GLY B 1 183 ? -19.672 -6.562 -9.422 1 93.81 183 GLY B O 1
ATOM 3705 N N . GLN B 1 184 ? -17.875 -6.965 -8.211 1 91.31 184 GLN B N 1
ATOM 3706 C CA . GLN B 1 184 ? -17.391 -7.969 -9.148 1 91.31 184 GLN B CA 1
ATOM 3707 C C . GLN B 1 184 ? -18.266 -9.211 -9.133 1 91.31 184 GLN B C 1
ATOM 3709 O O . GLN B 1 184 ? -18.719 -9.641 -8.07 1 91.31 184 GLN B O 1
ATOM 3714 N N . THR B 1 185 ? -18.453 -9.758 -10.297 1 87.69 185 THR B N 1
ATOM 3715 C CA . THR B 1 185 ? -19.312 -10.93 -10.406 1 87.69 185 THR B CA 1
ATOM 3716 C C . THR B 1 185 ? -18.5 -12.211 -10.344 1 87.69 185 THR B C 1
ATOM 3718 O O . THR B 1 185 ? -17.719 -12.508 -11.258 1 87.69 185 THR B O 1
ATOM 3721 N N . SER B 1 186 ? -18.516 -12.898 -9.359 1 81.44 186 SER B N 1
ATOM 3722 C CA . SER B 1 186 ? -17.844 -14.195 -9.234 1 81.44 186 SER B CA 1
ATOM 3723 C C . SER B 1 186 ? -18.719 -15.32 -9.781 1 81.44 186 SER B C 1
ATOM 3725 O O . SER B 1 186 ? -18.203 -16.297 -10.328 1 81.44 186 SER B O 1
ATOM 3727 N N . GLY B 1 187 ? -19.969 -15.078 -9.836 1 71.19 187 GLY B N 1
ATOM 3728 C CA . GLY B 1 187 ? -20.906 -16.078 -10.305 1 71.19 187 GLY B CA 1
ATOM 3729 C C . GLY B 1 187 ? -21.438 -16.969 -9.188 1 71.19 187 GLY B C 1
ATOM 3730 O O . GLY B 1 187 ? -20.891 -16.969 -8.086 1 71.19 187 GLY B O 1
ATOM 3731 N N . LEU B 1 188 ? -22.516 -17.594 -9.609 1 64.44 188 LEU B N 1
ATOM 3732 C CA . LEU B 1 188 ? -23.188 -18.516 -8.688 1 64.44 188 LEU B CA 1
ATOM 3733 C C . LEU B 1 188 ? -22.453 -19.844 -8.594 1 64.44 188 LEU B C 1
ATOM 3735 O O . LEU B 1 188 ? -21.938 -20.328 -9.602 1 64.44 188 LEU B O 1
ATOM 3739 N N . GLY B 1 189 ? -22.078 -20.312 -7.391 1 69.94 189 GLY B N 1
ATOM 3740 C CA . GLY B 1 189 ? -21.719 -21.719 -7.293 1 69.94 189 GLY B CA 1
ATOM 3741 C C . GLY B 1 189 ? -20.234 -21.938 -7.016 1 69.94 189 GLY B C 1
ATOM 3742 O O . GLY B 1 189 ? -19.828 -23.031 -6.656 1 69.94 189 GLY B O 1
ATOM 3743 N N . PHE B 1 190 ? -19.406 -20.859 -7.27 1 74.31 190 PHE B N 1
ATOM 3744 C CA . PHE B 1 190 ? -17.969 -21.094 -7.074 1 74.31 190 PHE B CA 1
ATOM 3745 C C . PHE B 1 190 ? -17.688 -21.516 -5.637 1 74.31 190 PHE B C 1
ATOM 3747 O O . PHE B 1 190 ? -17.109 -22.578 -5.402 1 74.31 190 PHE B O 1
ATOM 3754 N N . PHE B 1 191 ? -18.141 -20.734 -4.758 1 77.88 191 PHE B N 1
ATOM 3755 C CA . PHE B 1 191 ? -17.906 -21.031 -3.35 1 77.88 191 PHE B CA 1
ATOM 3756 C C . PHE B 1 191 ? -18.625 -22.297 -2.922 1 77.88 191 PHE B C 1
ATOM 3758 O O . PHE B 1 191 ? -18.094 -23.094 -2.145 1 77.88 191 PHE B O 1
ATOM 3765 N N . THR B 1 192 ? -19.797 -22.438 -3.523 1 78.12 192 THR B N 1
ATOM 3766 C CA . THR B 1 192 ? -20.578 -23.641 -3.207 1 78.12 192 THR B CA 1
ATOM 3767 C C . THR B 1 192 ? -19.844 -24.891 -3.686 1 78.12 192 THR B C 1
ATOM 3769 O O . THR B 1 192 ? -19.828 -25.906 -2.996 1 78.12 192 THR B O 1
ATOM 3772 N N . THR B 1 193 ? -19.25 -24.734 -4.809 1 81.38 193 THR B N 1
ATOM 3773 C CA . THR B 1 193 ? -18.484 -25.859 -5.352 1 81.38 193 THR B CA 1
ATOM 3774 C C . THR B 1 193 ? -17.281 -26.188 -4.469 1 81.38 193 THR B C 1
ATOM 3776 O O . THR B 1 193 ? -17.062 -27.344 -4.125 1 81.38 193 THR B O 1
ATOM 3779 N N . MET B 1 194 ? -16.625 -25.25 -4.078 1 84.69 194 MET B N 1
ATOM 3780 C CA . MET B 1 194 ? -15.438 -25.453 -3.244 1 84.69 194 MET B CA 1
ATOM 3781 C C . MET B 1 194 ? -15.828 -26.016 -1.88 1 84.69 194 MET B C 1
ATOM 3783 O O . MET B 1 194 ? -15.141 -26.875 -1.341 1 84.69 194 MET B O 1
ATOM 3787 N N . GLN B 1 195 ? -16.906 -25.5 -1.456 1 84 195 GLN B N 1
ATOM 3788 C CA . GLN B 1 195 ? -17.422 -26.016 -0.185 1 84 195 GLN B CA 1
ATOM 3789 C C . GLN B 1 195 ? -17.844 -27.469 -0.306 1 84 195 GLN B C 1
ATOM 3791 O O . GLN B 1 195 ? -17.609 -28.266 0.602 1 84 195 GLN B O 1
ATOM 3796 N N . GLY B 1 196 ? -18.422 -27.766 -1.396 1 85.81 196 GLY B N 1
ATOM 3797 C CA . GLY B 1 196 ? -18.812 -29.141 -1.658 1 85.81 196 GLY B CA 1
ATOM 3798 C C . GLY B 1 196 ? -17.625 -30.094 -1.727 1 85.81 196 GLY B C 1
ATOM 3799 O O . GLY B 1 196 ? -17.734 -31.25 -1.332 1 85.81 196 GLY B O 1
ATOM 3800 N N . MET B 1 197 ? -16.5 -29.578 -2.166 1 89.44 197 MET B N 1
ATOM 3801 C CA . MET B 1 197 ? -15.281 -30.359 -2.262 1 89.44 197 MET B CA 1
ATOM 3802 C C . MET B 1 197 ? -14.547 -30.391 -0.925 1 89.44 197 MET B C 1
ATOM 3804 O O . MET B 1 197 ? -13.422 -30.891 -0.838 1 89.44 197 MET B O 1
ATOM 3808 N N . GLN B 1 198 ? -15.156 -29.781 0.076 1 91.56 198 GLN B N 1
ATOM 3809 C CA . GLN B 1 198 ? -14.648 -29.75 1.444 1 91.56 198 GLN B CA 1
ATOM 3810 C C . GLN B 1 198 ? -13.305 -29.031 1.525 1 91.56 198 GLN B C 1
ATOM 3812 O O . GLN B 1 198 ? -12.422 -29.438 2.281 1 91.56 198 GLN B O 1
ATOM 3817 N N . LEU B 1 199 ? -13.156 -28.094 0.641 1 92.31 199 LEU B N 1
ATOM 3818 C CA . LEU B 1 199 ? -11.984 -27.219 0.73 1 92.31 199 LEU B CA 1
ATOM 3819 C C . LEU B 1 199 ? -12.156 -26.188 1.84 1 92.31 199 LEU B C 1
ATOM 3821 O O . LEU B 1 199 ? -13.273 -25.75 2.121 1 92.31 199 LEU B O 1
ATOM 3825 N N . PRO B 1 200 ? -11.039 -25.844 2.502 1 93.81 200 PRO B N 1
ATOM 3826 C CA . PRO B 1 200 ? -11.133 -24.984 3.674 1 93.81 200 PRO B CA 1
ATOM 3827 C C . PRO B 1 200 ? -11.266 -23.5 3.301 1 93.81 200 PRO B C 1
ATOM 3829 O O . PRO B 1 200 ? -10.469 -22.672 3.746 1 93.81 200 PRO B O 1
ATOM 3832 N N . VAL B 1 201 ? -12.32 -23.156 2.584 1 93.5 201 VAL B N 1
ATOM 3833 C CA . VAL B 1 201 ? -12.57 -21.781 2.16 1 93.5 201 VAL B CA 1
ATOM 3834 C C . VAL B 1 201 ? -13.523 -21.109 3.143 1 93.5 201 VAL B C 1
ATOM 3836 O O . VAL B 1 201 ? -14.375 -21.766 3.748 1 93.5 201 VAL B O 1
ATOM 3839 N N . GLU B 1 202 ? -13.305 -19.859 3.338 1 93.19 202 GLU B N 1
ATOM 3840 C CA . GLU B 1 202 ? -14.188 -19.047 4.156 1 93.19 202 GLU B CA 1
ATOM 3841 C C . GLU B 1 202 ? -14.828 -17.922 3.332 1 93.19 202 GLU B C 1
ATOM 3843 O O . GLU B 1 202 ? -14.125 -17.125 2.721 1 93.19 202 GLU B O 1
ATOM 3848 N N . ASN B 1 203 ? -16.156 -17.906 3.389 1 93.31 203 ASN B N 1
ATOM 3849 C CA . ASN B 1 203 ? -16.859 -16.875 2.637 1 93.31 203 ASN B CA 1
ATOM 3850 C C . ASN B 1 203 ? -16.984 -15.586 3.434 1 93.31 203 ASN B C 1
ATOM 3852 O O . ASN B 1 203 ? -18.094 -15.102 3.678 1 93.31 203 ASN B O 1
ATOM 3856 N N . ARG B 1 204 ? -15.883 -15.039 3.779 1 95.5 204 ARG B N 1
ATOM 3857 C CA . ARG B 1 204 ? -15.875 -13.781 4.52 1 95.5 204 ARG B CA 1
ATOM 3858 C C . ARG B 1 204 ? -14.523 -13.086 4.391 1 95.5 204 ARG B C 1
ATOM 3860 O O . ARG B 1 204 ? -13.492 -13.734 4.238 1 95.5 204 ARG B O 1
ATOM 3867 N N . ALA B 1 205 ? -14.516 -11.844 4.43 1 97.56 205 ALA B N 1
ATOM 3868 C CA . ALA B 1 205 ? -13.344 -10.977 4.539 1 97.56 205 ALA B CA 1
ATOM 3869 C C . ALA B 1 205 ? -13.664 -9.727 5.348 1 97.56 205 ALA B C 1
ATOM 3871 O O . ALA B 1 205 ? -14.82 -9.289 5.402 1 97.56 205 ALA B O 1
ATOM 3872 N N . THR B 1 206 ? -12.664 -9.203 5.984 1 98.56 206 THR B N 1
ATOM 3873 C CA . THR B 1 206 ? -12.906 -8.008 6.793 1 98.56 206 THR B CA 1
ATOM 3874 C C . THR B 1 206 ? -13.297 -6.828 5.91 1 98.56 206 THR B C 1
ATOM 3876 O O . THR B 1 206 ? -12.82 -6.703 4.781 1 98.56 206 THR B O 1
ATOM 3879 N N . VAL B 1 207 ? -14.094 -5.965 6.449 1 98.5 207 VAL B N 1
ATOM 3880 C CA . VAL B 1 207 ? -14.453 -4.727 5.766 1 98.5 207 VAL B CA 1
ATOM 3881 C C . VAL B 1 207 ? -13.195 -3.914 5.473 1 98.5 207 VAL B C 1
ATOM 3883 O O . VAL B 1 207 ? -13.094 -3.271 4.426 1 98.5 207 VAL B O 1
ATOM 3886 N N . GLN B 1 208 ? -12.227 -4.004 6.371 1 98.38 208 GLN B N 1
ATOM 3887 C CA . GLN B 1 208 ? -10.977 -3.275 6.211 1 98.38 208 GLN B CA 1
ATOM 3888 C C . GLN B 1 208 ? -10.234 -3.73 4.957 1 98.38 208 GLN B C 1
ATOM 3890 O O . GLN B 1 208 ? -9.531 -2.939 4.32 1 98.38 208 GLN B O 1
ATOM 3895 N N . SER B 1 209 ? -10.398 -4.996 4.539 1 98.25 209 SER B N 1
ATOM 3896 C CA . SER B 1 209 ? -9.797 -5.492 3.307 1 98.25 209 SER B CA 1
ATOM 3897 C C . SER B 1 209 ? -10.266 -4.684 2.102 1 98.25 209 SER B C 1
ATOM 3899 O O . SER B 1 209 ? -9.453 -4.297 1.253 1 98.25 209 SER B O 1
ATOM 3901 N N . TYR B 1 210 ? -11.516 -4.414 2.08 1 98.19 210 TYR B N 1
ATOM 3902 C CA . TYR B 1 210 ? -12.102 -3.711 0.944 1 98.19 210 TYR B CA 1
ATOM 3903 C C . TYR B 1 210 ? -11.742 -2.23 0.974 1 98.19 210 TYR B C 1
ATOM 3905 O O . TYR B 1 210 ? -11.508 -1.621 -0.073 1 98.19 210 TYR B O 1
ATOM 3913 N N . LEU B 1 211 ? -11.703 -1.666 2.164 1 97.94 211 LEU B N 1
ATOM 3914 C CA . LEU B 1 211 ? -11.258 -0.279 2.266 1 97.94 211 LEU B CA 1
ATOM 3915 C C . LEU B 1 211 ? -9.828 -0.127 1.76 1 97.94 211 LEU B C 1
ATOM 3917 O O . LEU B 1 211 ? -9.531 0.792 0.994 1 97.94 211 LEU B O 1
ATOM 3921 N N . ARG B 1 212 ? -8.953 -1.055 2.148 1 97.31 212 ARG B N 1
ATOM 3922 C CA . ARG B 1 212 ? -7.574 -1.027 1.674 1 97.31 212 ARG B CA 1
ATOM 3923 C C . ARG B 1 212 ? -7.512 -1.237 0.165 1 97.31 212 ARG B C 1
ATOM 3925 O O . ARG B 1 212 ? -6.645 -0.675 -0.51 1 97.31 212 ARG B O 1
ATOM 3932 N N . GLY B 1 213 ? -8.422 -1.999 -0.347 1 96.88 213 GLY B N 1
ATOM 3933 C CA . GLY B 1 213 ? -8.492 -2.213 -1.784 1 96.88 213 GLY B CA 1
ATOM 3934 C C . GLY B 1 213 ? -8.742 -0.936 -2.564 1 96.88 213 GLY B C 1
ATOM 3935 O O . GLY B 1 213 ? -8.273 -0.792 -3.695 1 96.88 213 GLY B O 1
ATOM 3936 N N . LEU B 1 214 ? -9.445 0.003 -1.963 1 97 214 LEU B N 1
ATOM 3937 C CA . LEU B 1 214 ? -9.742 1.271 -2.623 1 97 214 LEU B CA 1
ATOM 3938 C C . LEU B 1 214 ? -8.469 2.096 -2.799 1 97 214 LEU B C 1
ATOM 3940 O O . LEU B 1 214 ? -8.383 2.926 -3.707 1 97 214 LEU B O 1
ATOM 3944 N N . SER B 1 215 ? -7.484 1.807 -1.97 1 95.94 215 SER B N 1
ATOM 3945 C CA . SER B 1 215 ? -6.273 2.617 -1.991 1 95.94 215 SER B CA 1
ATOM 3946 C C . SER B 1 215 ? -5.156 1.923 -2.768 1 95.94 215 SER B C 1
ATOM 3948 O O . SER B 1 215 ? -4.043 2.441 -2.861 1 95.94 215 SER B O 1
ATOM 3950 N N . TRP B 1 216 ? -5.391 0.818 -3.33 1 97.06 216 TRP B N 1
ATOM 3951 C CA . TRP B 1 216 ? -4.359 0.027 -3.992 1 97.06 216 TRP B CA 1
ATOM 3952 C C . TRP B 1 216 ? -4.445 0.177 -5.508 1 97.06 216 TRP B C 1
ATOM 3954 O O . TRP B 1 216 ? -5.527 0.066 -6.086 1 97.06 216 TRP B O 1
ATOM 3964 N N . SER B 1 217 ? -3.33 0.446 -6.117 1 97.25 217 SER B N 1
ATOM 3965 C CA . SER B 1 217 ? -3.223 0.448 -7.574 1 97.25 217 SER B CA 1
ATOM 3966 C C . SER B 1 217 ? -1.836 0.001 -8.023 1 97.25 217 SER B C 1
ATOM 3968 O O . SER B 1 217 ? -0.829 0.369 -7.414 1 97.25 217 SER B O 1
ATOM 3970 N N . ILE B 1 218 ? -1.784 -0.8 -9.125 1 97.88 218 ILE B N 1
ATOM 3971 C CA . ILE B 1 218 ? -0.484 -1.245 -9.609 1 97.88 218 ILE B CA 1
ATOM 3972 C C . ILE B 1 218 ? -0.24 -0.682 -11.008 1 97.88 218 ILE B C 1
ATOM 3974 O O . ILE B 1 218 ? 0.766 -1.003 -11.648 1 97.88 218 ILE B O 1
ATOM 3978 N N . GLU B 1 219 ? -1.126 0.139 -11.477 1 97.31 219 GLU B N 1
ATOM 3979 C CA . GLU B 1 219 ? -1.016 0.627 -12.852 1 97.31 219 GLU B CA 1
ATOM 3980 C C . GLU B 1 219 ? 0.315 1.339 -13.078 1 97.31 219 GLU B C 1
ATOM 3982 O O . GLU B 1 219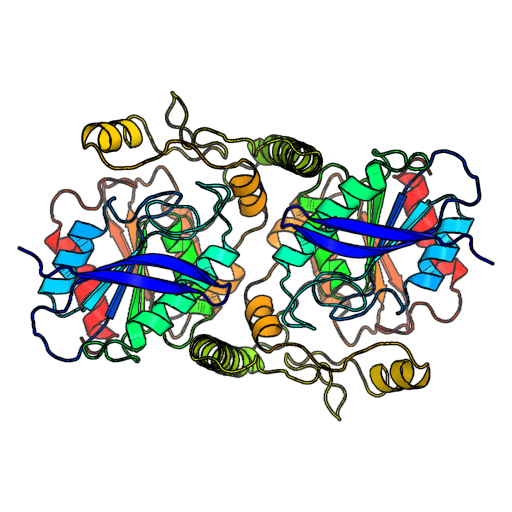 ? 0.972 1.129 -14.102 1 97.31 219 GLU B O 1
ATOM 3987 N N . HIS B 1 220 ? 0.758 2.092 -12.133 1 96.12 220 HIS B N 1
ATOM 3988 C CA . HIS B 1 220 ? 1.992 2.859 -12.25 1 96.12 220 HIS B CA 1
ATOM 3989 C C . HIS B 1 220 ? 3.213 1.945 -12.234 1 96.12 220 HIS B C 1
ATOM 3991 O O . HIS B 1 220 ? 4.312 2.363 -12.609 1 96.12 220 HIS B O 1
ATOM 3997 N N . LEU B 1 221 ? 3.043 0.731 -11.812 1 97.88 221 LEU B N 1
ATOM 3998 C CA . LEU B 1 221 ? 4.148 -0.21 -11.68 1 97.88 221 LEU B CA 1
ATOM 3999 C C . LEU B 1 221 ? 4.344 -1.004 -12.969 1 97.88 221 LEU B C 1
ATOM 4001 O O . LEU B 1 221 ? 5.426 -1.541 -13.219 1 97.88 221 LEU B O 1
ATOM 4005 N N . LEU B 1 222 ? 3.285 -1.105 -13.773 1 98.56 222 LEU B N 1
ATOM 4006 C CA . LEU B 1 222 ? 3.275 -2.02 -14.914 1 98.56 222 LEU B CA 1
ATOM 4007 C C . LEU B 1 222 ? 4.438 -1.727 -15.852 1 98.56 222 LEU B C 1
ATOM 4009 O O . LEU B 1 222 ? 5.184 -2.633 -16.219 1 98.56 222 LEU B O 1
ATOM 4013 N N . PRO B 1 223 ? 4.762 -0.444 -16.156 1 97.62 223 PRO B N 1
ATOM 4014 C CA . PRO B 1 223 ? 5.891 -0.169 -17.047 1 97.62 223 PRO B CA 1
ATOM 4015 C C . PRO B 1 223 ? 7.238 -0.483 -16.406 1 97.62 223 PRO B C 1
ATOM 4017 O O . PRO B 1 223 ? 8.242 -0.609 -17.109 1 97.62 223 PRO B O 1
ATOM 4020 N N . ARG B 1 224 ? 7.211 -0.622 -15.109 1 97 224 ARG B N 1
ATOM 4021 C CA . ARG B 1 224 ? 8.469 -0.777 -14.391 1 97 224 ARG B CA 1
ATOM 4022 C C . ARG B 1 224 ? 8.859 -2.248 -14.281 1 97 224 ARG B C 1
ATOM 4024 O O . ARG B 1 224 ? 9.945 -2.572 -13.797 1 97 224 ARG B O 1
ATOM 4031 N N . ILE B 1 225 ? 8.055 -3.154 -14.742 1 98.31 225 ILE B N 1
ATOM 4032 C CA . ILE B 1 225 ? 8.297 -4.59 -14.617 1 98.31 225 ILE B CA 1
ATOM 4033 C C . ILE B 1 225 ? 9.359 -5.023 -15.625 1 98.31 225 ILE B C 1
ATOM 4035 O O . ILE B 1 225 ? 10.188 -5.887 -15.336 1 98.31 225 ILE B O 1
ATOM 4039 N N . SER B 1 226 ? 9.289 -4.398 -16.812 1 97.31 226 SER B N 1
ATOM 4040 C CA . SER B 1 226 ? 10.328 -4.668 -17.812 1 97.31 226 SER B CA 1
ATOM 4041 C C . SER B 1 226 ? 11.719 -4.367 -17.25 1 97.31 226 SER B C 1
ATOM 4043 O O . SER B 1 226 ? 11.906 -3.379 -16.531 1 97.31 226 SER B O 1
ATOM 4045 N N . PRO B 1 227 ? 12.727 -5.227 -17.406 1 96.88 227 PRO B N 1
ATOM 4046 C CA . PRO B 1 227 ? 12.797 -6.25 -18.453 1 96.88 227 PRO B CA 1
ATOM 4047 C C . PRO B 1 227 ? 12.352 -7.625 -17.969 1 96.88 227 PRO B C 1
ATOM 4049 O O . PRO B 1 227 ? 12.531 -8.625 -18.672 1 96.88 227 PRO B O 1
ATOM 4052 N N . THR B 1 228 ? 11.797 -7.789 -16.766 1 98.25 228 THR B N 1
ATOM 4053 C CA . THR B 1 228 ? 11.258 -9.078 -16.344 1 98.25 228 THR B CA 1
ATOM 4054 C C . THR B 1 228 ? 10.141 -9.531 -17.266 1 98.25 228 THR B C 1
ATOM 4056 O O . THR B 1 228 ? 9.172 -8.805 -17.484 1 98.25 228 THR B O 1
ATOM 4059 N N . PRO B 1 229 ? 10.227 -10.711 -17.859 1 98.69 229 PRO B N 1
ATOM 4060 C CA . PRO B 1 229 ? 9.195 -11.195 -18.781 1 98.69 229 PRO B CA 1
ATOM 4061 C C . PRO B 1 229 ? 7.844 -11.391 -18.109 1 98.69 229 PRO B C 1
ATOM 4063 O O . PRO B 1 229 ? 7.777 -11.883 -16.984 1 98.69 229 PRO B O 1
ATOM 4066 N N . VAL B 1 230 ? 6.781 -11.008 -18.844 1 98.88 230 VAL B N 1
ATOM 4067 C CA . VAL B 1 230 ? 5.434 -11.148 -18.312 1 98.88 230 VAL B CA 1
ATOM 4068 C C . VAL B 1 230 ? 4.566 -11.938 -19.297 1 98.88 230 VAL B C 1
ATOM 4070 O O . VAL B 1 230 ? 4.504 -11.609 -20.484 1 98.88 230 VAL B O 1
ATOM 4073 N N . PHE B 1 231 ? 4.012 -13 -18.797 1 98.88 231 PHE B N 1
ATOM 4074 C CA . PHE B 1 231 ? 2.963 -13.727 -19.484 1 98.88 231 PHE B CA 1
ATOM 4075 C C . PHE B 1 231 ? 1.604 -13.469 -18.844 1 98.88 231 PHE B C 1
ATOM 4077 O O . PHE B 1 231 ? 1.445 -13.617 -17.641 1 98.88 231 PHE B O 1
ATOM 4084 N N . MET B 1 232 ? 0.639 -13.07 -19.641 1 98.88 232 MET B N 1
ATOM 4085 C CA . MET B 1 232 ? -0.703 -12.82 -19.125 1 98.88 232 MET B CA 1
ATOM 4086 C C . MET B 1 232 ? -1.733 -13.688 -19.828 1 98.88 232 MET B C 1
ATOM 4088 O O . MET B 1 232 ? -1.895 -13.594 -21.047 1 98.88 232 MET B O 1
ATOM 4092 N N . LEU B 1 233 ? -2.318 -14.578 -19.109 1 98.56 233 LEU B N 1
ATOM 4093 C CA . LEU B 1 233 ? -3.459 -15.336 -19.625 1 98.56 233 LEU B CA 1
ATOM 4094 C C . LEU B 1 233 ? -4.762 -14.578 -19.391 1 98.56 233 LEU B C 1
ATOM 4096 O O . LEU B 1 233 ? -5.086 -14.234 -18.25 1 98.56 233 LEU B O 1
ATOM 4100 N N . THR B 1 234 ? -5.512 -14.328 -20.438 1 98.5 234 THR B N 1
ATOM 4101 C CA . THR B 1 234 ? -6.727 -13.523 -20.391 1 98.5 234 THR B CA 1
ATOM 4102 C C . THR B 1 234 ? -7.918 -14.305 -20.922 1 98.5 234 THR B C 1
ATOM 4104 O O . THR B 1 234 ? -8.031 -14.516 -22.141 1 98.5 234 THR B O 1
ATOM 4107 N N . PRO B 1 235 ? -8.789 -14.703 -19.984 1 97.31 235 PRO B N 1
ATOM 4108 C CA . PRO B 1 235 ? -10.008 -15.328 -20.516 1 97.31 235 PRO B CA 1
ATOM 4109 C C . PRO B 1 235 ? -10.914 -14.344 -21.234 1 97.31 235 PRO B C 1
ATOM 4111 O O . PRO B 1 235 ? -11.242 -13.281 -20.688 1 97.31 235 PRO B O 1
ATOM 4114 N N . GLU B 1 236 ? -11.406 -14.703 -22.359 1 97.56 236 GLU B N 1
ATOM 4115 C CA . GLU B 1 236 ? -12.172 -13.812 -23.219 1 97.56 236 GLU B CA 1
ATOM 4116 C C . GLU B 1 236 ? -13.461 -13.367 -22.547 1 97.56 236 GLU B C 1
ATOM 4118 O O . GLU B 1 236 ? -13.875 -12.211 -22.688 1 97.56 236 GLU B O 1
ATOM 4123 N N . LEU B 1 237 ? -14.062 -14.258 -21.797 1 96.69 237 LEU B N 1
ATOM 4124 C CA . LEU B 1 237 ? -15.375 -13.992 -21.234 1 96.69 237 LEU B CA 1
ATOM 4125 C C . LEU B 1 237 ? -15.289 -13.812 -19.719 1 96.69 237 LEU B C 1
ATOM 4127 O O . LEU B 1 237 ? -16.188 -14.211 -18.984 1 96.69 237 LEU B O 1
ATOM 4131 N N . ASP B 1 238 ? -14.18 -13.266 -19.297 1 96.44 238 ASP B N 1
ATOM 4132 C CA . ASP B 1 238 ? -13.945 -13.062 -17.875 1 96.44 238 ASP B CA 1
ATOM 4133 C C . ASP B 1 238 ? -15 -12.125 -17.281 1 96.44 238 ASP B C 1
ATOM 4135 O O . ASP B 1 238 ? -15.023 -10.93 -17.594 1 96.44 238 ASP B O 1
ATOM 4139 N N . GLN B 1 239 ? -15.836 -12.641 -16.375 1 92.88 239 GLN B N 1
ATOM 4140 C CA . GLN B 1 239 ? -16.922 -11.859 -15.789 1 92.88 239 GLN B CA 1
ATOM 4141 C C . GLN B 1 239 ? -16.469 -11.156 -14.508 1 92.88 239 GLN B C 1
ATOM 4143 O O . GLN B 1 239 ? -17.188 -10.312 -13.969 1 92.88 239 GLN B O 1
ATOM 4148 N N . VAL B 1 240 ? -15.312 -11.523 -13.977 1 93.75 240 VAL B N 1
ATOM 4149 C CA . VAL B 1 240 ? -14.797 -10.93 -12.75 1 93.75 240 VAL B CA 1
ATOM 4150 C C . VAL B 1 240 ? -14.016 -9.656 -13.078 1 93.75 240 VAL B C 1
ATOM 4152 O O . VAL B 1 240 ? -14.188 -8.633 -12.414 1 93.75 240 VAL B O 1
ATOM 4155 N N . PHE B 1 241 ? -13.156 -9.727 -14.047 1 96.44 241 PHE B N 1
ATOM 4156 C CA . PHE B 1 241 ? -12.391 -8.602 -14.562 1 96.44 241 PHE B CA 1
ATOM 4157 C C . PHE B 1 241 ? -12.297 -8.656 -16.078 1 96.44 241 PHE B C 1
ATOM 4159 O O . PHE B 1 241 ? -11.609 -9.516 -16.641 1 96.44 241 PHE B O 1
ATOM 4166 N N . ALA B 1 242 ? -12.883 -7.734 -16.688 1 97.19 242 ALA B N 1
ATOM 4167 C CA . ALA B 1 242 ? -13.133 -7.777 -18.125 1 97.19 242 ALA B CA 1
ATOM 4168 C C . ALA B 1 242 ? -11.836 -7.934 -18.922 1 97.19 242 ALA B C 1
ATOM 4170 O O . ALA B 1 242 ? -10.82 -7.32 -18.578 1 97.19 242 ALA B O 1
ATOM 4171 N N . ALA B 1 243 ? -11.891 -8.75 -19.984 1 98.25 243 ALA B N 1
ATOM 4172 C CA . ALA B 1 243 ? -10.742 -9.023 -20.828 1 98.25 243 ALA B CA 1
ATOM 4173 C C . ALA B 1 243 ? -10.156 -7.727 -21.391 1 98.25 243 ALA B C 1
ATOM 4175 O O . ALA B 1 243 ? -8.938 -7.586 -21.5 1 98.25 243 ALA B O 1
ATOM 4176 N N . GLU B 1 244 ? -11 -6.797 -21.719 1 98.31 244 GLU B N 1
ATOM 4177 C CA . GLU B 1 244 ? -10.555 -5.523 -22.281 1 98.31 244 GLU B CA 1
ATOM 4178 C C . GLU B 1 244 ? -9.68 -4.77 -21.281 1 98.31 244 GLU B C 1
ATOM 4180 O O . GLU B 1 244 ? -8.68 -4.16 -21.672 1 98.31 244 GLU B O 1
ATOM 4185 N N . ARG B 1 245 ? -10.117 -4.773 -20.062 1 97.81 245 ARG B N 1
ATOM 4186 C CA . ARG B 1 245 ? -9.344 -4.09 -19.031 1 97.81 245 ARG B CA 1
ATOM 4187 C C . ARG B 1 245 ? -8.016 -4.793 -18.781 1 97.81 245 ARG B C 1
ATOM 4189 O O . ARG B 1 245 ? -7.004 -4.141 -18.516 1 97.81 245 ARG B O 1
ATOM 4196 N N . GLN B 1 246 ? -8.008 -6.105 -18.844 1 98.69 246 GLN B N 1
ATOM 4197 C CA . GLN B 1 246 ? -6.762 -6.859 -18.75 1 98.69 246 GLN B CA 1
ATOM 4198 C C . GLN B 1 246 ? -5.816 -6.512 -19.906 1 98.69 246 GLN B C 1
ATOM 4200 O O . GLN B 1 246 ? -4.621 -6.297 -19.688 1 98.69 246 GLN B O 1
ATOM 4205 N N . THR B 1 247 ? -6.352 -6.406 -21.078 1 98.81 247 THR B N 1
ATOM 4206 C CA . THR B 1 247 ? -5.559 -6.094 -22.25 1 98.81 247 THR B CA 1
ATOM 4207 C C . THR B 1 247 ? -4.973 -4.688 -22.156 1 98.81 247 THR B C 1
ATOM 4209 O O . THR B 1 247 ? -3.82 -4.461 -22.531 1 98.81 247 THR B O 1
ATOM 4212 N N . LYS B 1 248 ? -5.77 -3.77 -21.672 1 98.62 248 LYS B N 1
ATOM 4213 C CA . LYS B 1 248 ? -5.258 -2.418 -21.469 1 98.62 248 LYS B CA 1
ATOM 4214 C C . LYS B 1 248 ? -4.055 -2.424 -20.531 1 98.62 248 LYS B C 1
ATOM 4216 O O . LYS B 1 248 ? -3.064 -1.73 -20.766 1 98.62 248 LYS B O 1
ATOM 4221 N N . ALA B 1 249 ? -4.195 -3.154 -19.469 1 98.62 249 ALA B N 1
ATOM 4222 C CA . ALA B 1 249 ? -3.078 -3.279 -18.547 1 98.62 249 ALA B CA 1
ATOM 4223 C C . ALA B 1 249 ? -1.873 -3.93 -19.219 1 98.62 249 ALA B C 1
ATOM 4225 O O . ALA B 1 249 ? -0.735 -3.496 -19.031 1 98.62 249 ALA B O 1
ATOM 4226 N N . PHE B 1 250 ? -2.137 -4.992 -20 1 98.88 250 PHE B N 1
ATOM 4227 C CA . PHE B 1 250 ? -1.08 -5.672 -20.734 1 98.88 250 PHE B CA 1
ATOM 4228 C C . PHE B 1 250 ? -0.323 -4.695 -21.625 1 98.88 250 PHE B C 1
ATOM 4230 O O . PHE B 1 250 ? 0.904 -4.762 -21.734 1 98.88 250 PHE B O 1
ATOM 4237 N N . GLU B 1 251 ? -0.98 -3.785 -22.234 1 98.81 251 GLU B N 1
ATOM 4238 C CA . GLU B 1 251 ? -0.393 -2.818 -23.156 1 98.81 251 GLU B CA 1
ATOM 4239 C C . GLU B 1 251 ? 0.53 -1.848 -22.422 1 98.81 251 GLU B C 1
ATOM 4241 O O . GLU B 1 251 ? 1.436 -1.269 -23.031 1 98.81 251 GLU B O 1
ATOM 4246 N N . MET B 1 252 ? 0.368 -1.678 -21.156 1 98.56 252 MET B N 1
ATOM 4247 C CA . MET B 1 252 ? 1.207 -0.787 -20.359 1 98.56 252 MET B CA 1
ATOM 4248 C C . MET B 1 252 ? 2.547 -1.442 -20.047 1 98.56 252 MET B C 1
ATOM 4250 O O . MET B 1 252 ? 3.49 -0.767 -19.625 1 98.56 252 MET B O 1
ATOM 4254 N N . LEU B 1 253 ? 2.596 -2.783 -20.156 1 98.69 253 LEU B N 1
ATOM 4255 C CA . LEU B 1 253 ? 3.818 -3.52 -19.859 1 98.69 253 LEU B CA 1
ATOM 4256 C C . LEU B 1 253 ? 4.883 -3.266 -20.922 1 98.69 253 LEU B C 1
ATOM 4258 O O . LEU B 1 253 ? 4.555 -3.053 -22.094 1 98.69 253 LEU B O 1
ATOM 4262 N N . GLY B 1 254 ? 6.125 -3.266 -20.547 1 98.19 254 GLY B N 1
ATOM 4263 C CA . GLY B 1 254 ? 7.227 -3.285 -21.484 1 98.19 254 GLY B CA 1
ATOM 4264 C C . GLY B 1 254 ? 7.586 -4.684 -21.953 1 98.19 254 GLY B C 1
ATOM 4265 O O . GLY B 1 254 ? 7.039 -5.668 -21.453 1 98.19 254 GLY B O 1
ATOM 4266 N N . GLU B 1 255 ? 8.516 -4.762 -22.875 1 98.06 255 GLU B N 1
ATOM 4267 C CA . GLU B 1 255 ? 8.992 -6.039 -23.406 1 98.06 255 GLU B CA 1
ATOM 4268 C C . GLU B 1 255 ? 10.062 -6.645 -22.5 1 98.06 255 GLU B C 1
ATOM 4270 O O . GLU B 1 255 ? 10.781 -5.918 -21.812 1 98.06 255 GLU B O 1
ATOM 4275 N N . PRO B 1 256 ? 10.078 -8.078 -22.516 1 98.19 256 PRO B N 1
ATOM 4276 C CA . PRO B 1 256 ? 9.258 -9.047 -23.25 1 98.19 256 PRO B CA 1
ATOM 4277 C C . PRO B 1 256 ? 7.93 -9.344 -22.562 1 98.19 256 PRO B C 1
ATOM 4279 O O . PRO B 1 256 ? 7.848 -9.305 -21.328 1 98.19 256 PRO B O 1
ATOM 4282 N N . LYS B 1 257 ? 6.961 -9.539 -23.266 1 98.62 257 LYS B N 1
ATOM 4283 C CA . LYS B 1 257 ? 5.617 -9.844 -22.781 1 98.62 257 LYS B CA 1
ATOM 4284 C C . LYS B 1 257 ? 4.848 -10.695 -23.797 1 98.62 257 LYS B C 1
ATOM 4286 O O . LYS B 1 257 ? 5.152 -10.672 -24.984 1 98.62 257 LYS B O 1
ATOM 4291 N N . GLU B 1 258 ? 3.953 -11.453 -23.312 1 98.62 258 GLU B N 1
ATOM 4292 C CA . GLU B 1 258 ? 3.051 -12.242 -24.141 1 98.62 258 GLU B CA 1
ATOM 4293 C C . GLU B 1 258 ? 1.661 -12.336 -23.531 1 98.62 258 GLU B C 1
ATOM 4295 O O . GLU B 1 258 ? 1.527 -12.586 -22.328 1 98.62 258 GLU B O 1
ATOM 4300 N N . GLN B 1 259 ? 0.683 -12.078 -24.297 1 98.69 259 GLN B N 1
ATOM 4301 C CA . GLN B 1 259 ? -0.696 -12.281 -23.875 1 98.69 259 GLN B CA 1
ATOM 4302 C C . GLN B 1 259 ? -1.311 -13.5 -24.562 1 98.69 259 GLN B C 1
ATOM 4304 O O . GLN B 1 259 ? -1.175 -13.664 -25.781 1 98.69 259 GLN B O 1
ATOM 4309 N N . PHE B 1 260 ? -1.897 -14.312 -23.781 1 98.19 260 PHE B N 1
ATOM 4310 C CA . PHE B 1 260 ? -2.639 -15.461 -24.281 1 98.19 260 PHE B CA 1
ATOM 4311 C C . PHE B 1 260 ? -4.133 -15.297 -24.031 1 98.19 260 PHE B C 1
ATOM 4313 O O . PHE B 1 260 ? -4.605 -15.539 -22.922 1 98.19 260 PHE B O 1
ATOM 4320 N N . LEU B 1 261 ? -4.852 -14.852 -25.031 1 97.25 261 LEU B N 1
ATOM 4321 C CA . LEU B 1 261 ? -6.305 -14.758 -24.938 1 97.25 261 LEU B CA 1
ATOM 4322 C C . LEU B 1 261 ? -6.949 -16.141 -25.109 1 97.25 261 LEU B C 1
ATOM 4324 O O . LEU B 1 261 ? -6.793 -16.781 -26.156 1 97.25 261 LEU B O 1
ATOM 4328 N N . VAL B 1 262 ? -7.645 -16.594 -24.078 1 96.12 262 VAL B N 1
ATOM 4329 C CA . VAL B 1 262 ? -8.297 -17.891 -24.141 1 96.12 262 VAL B CA 1
ATOM 4330 C C . VAL B 1 262 ? -9.75 -17.719 -24.594 1 96.12 262 VAL B C 1
ATOM 4332 O O . VAL B 1 262 ? -10.609 -17.344 -23.781 1 96.12 262 VAL B O 1
ATOM 4335 N N . GLU B 1 263 ? -10.031 -18.156 -25.797 1 94.81 263 GLU B N 1
ATOM 4336 C CA . GLU B 1 263 ? -11.336 -17.938 -26.406 1 94.81 263 GLU B CA 1
ATOM 4337 C C . GLU B 1 263 ? -12.414 -18.797 -25.75 1 94.81 263 GLU B C 1
ATOM 4339 O O . GLU B 1 263 ? -12.188 -19.969 -25.438 1 94.81 263 GLU B O 1
ATOM 4344 N N . GLY B 1 264 ? -13.516 -18.234 -25.469 1 94.88 264 GLY B N 1
ATOM 4345 C CA . GLY B 1 264 ? -14.703 -18.938 -25 1 94.88 264 GLY B CA 1
ATOM 4346 C C . GLY B 1 264 ? -14.625 -19.328 -23.531 1 94.88 264 GLY B C 1
ATOM 4347 O O . GLY B 1 264 ? -15.477 -20.078 -23.047 1 94.88 264 GLY B O 1
ATOM 4348 N N . LYS B 1 265 ? -13.617 -18.844 -22.859 1 94.69 265 LYS B N 1
ATOM 4349 C CA . LYS B 1 265 ? -13.445 -19.234 -21.469 1 94.69 265 LYS B CA 1
ATOM 4350 C C . LYS B 1 265 ? -13.727 -18.062 -20.531 1 94.69 265 LYS B C 1
ATOM 4352 O O . LYS B 1 265 ? -13.57 -16.891 -20.906 1 94.69 265 LYS B O 1
ATOM 4357 N N . ASP B 1 266 ? -14.234 -18.359 -19.359 1 92.94 266 ASP B N 1
ATOM 4358 C CA . ASP B 1 266 ? -14.484 -17.344 -18.344 1 92.94 266 ASP B CA 1
ATOM 4359 C C . ASP B 1 266 ? -13.445 -17.406 -17.234 1 92.94 266 ASP B C 1
ATOM 4361 O O . ASP B 1 266 ? -12.43 -18.094 -17.359 1 92.94 266 ASP B O 1
ATOM 4365 N N . HIS B 1 267 ? -13.602 -16.625 -16.188 1 92.62 267 HIS B N 1
ATOM 4366 C CA . HIS B 1 267 ? -12.625 -16.422 -15.133 1 92.62 267 HIS B CA 1
ATOM 4367 C C . HIS B 1 267 ? -12.242 -17.75 -14.477 1 92.62 267 HIS B C 1
ATOM 4369 O O . HIS B 1 267 ? -11.141 -17.875 -13.938 1 92.62 267 HIS B O 1
ATOM 4375 N N . PHE B 1 268 ? -13.117 -18.828 -14.562 1 87.25 268 PHE B N 1
ATOM 4376 C CA . PHE B 1 268 ? -12.93 -20 -13.703 1 87.25 268 PHE B CA 1
ATOM 4377 C C . PHE B 1 268 ? -12.773 -21.266 -14.539 1 87.25 268 PHE B C 1
ATOM 4379 O O . PHE B 1 268 ? -12.438 -22.328 -14.008 1 87.25 268 PHE B O 1
ATOM 4386 N N . ASN B 1 269 ? -12.984 -21.188 -15.781 1 88.31 269 ASN B N 1
ATOM 4387 C CA . ASN B 1 269 ? -13.023 -22.438 -16.531 1 88.31 269 ASN B CA 1
ATOM 4388 C C . ASN B 1 269 ? -11.914 -22.5 -17.578 1 88.31 269 ASN B C 1
ATOM 4390 O O . ASN B 1 269 ? -11.953 -23.344 -18.469 1 88.31 269 ASN B O 1
ATOM 4394 N N . TRP B 1 270 ? -10.969 -21.531 -17.453 1 87.56 270 TRP B N 1
ATOM 4395 C CA . TRP B 1 270 ? -9.898 -21.5 -18.438 1 87.56 270 TRP B CA 1
ATOM 4396 C C . TRP B 1 270 ? -9.016 -22.734 -18.344 1 87.56 270 TRP B C 1
ATOM 4398 O O . TRP B 1 270 ? -8.336 -23.094 -19.312 1 87.56 270 TRP B O 1
ATOM 4408 N N . MET B 1 271 ? -9.031 -23.391 -17.188 1 82 271 MET B N 1
ATOM 4409 C CA . MET B 1 271 ? -8.18 -24.562 -17 1 82 271 MET B CA 1
ATOM 4410 C C . MET B 1 271 ? -8.891 -25.828 -17.438 1 82 271 MET B C 1
ATOM 4412 O O . MET B 1 271 ? -8.289 -26.906 -17.5 1 82 271 MET B O 1
ATOM 4416 N N . PHE B 1 272 ? -10.203 -25.641 -17.672 1 81.69 272 PHE B N 1
ATOM 4417 C CA . PHE B 1 272 ? -10.945 -26.828 -18.078 1 81.69 272 PHE B CA 1
ATOM 4418 C C . PHE B 1 272 ? -10.789 -27.094 -19.578 1 81.69 272 PHE B C 1
ATOM 4420 O O . PHE B 1 272 ? -10.719 -26.141 -20.375 1 81.69 272 PHE B O 1
ATOM 4427 N N . GLY B 1 273 ? -10.648 -28.391 -19.938 1 81.06 273 GLY B N 1
ATOM 4428 C CA . GLY B 1 273 ? -10.445 -28.812 -21.312 1 81.06 273 GLY B CA 1
ATOM 4429 C C . GLY B 1 273 ? -9.016 -29.219 -21.609 1 81.06 273 GLY B C 1
ATOM 4430 O O . GLY B 1 273 ? -8.469 -30.109 -20.938 1 81.06 273 GLY B O 1
ATOM 4431 N N . ASP B 1 274 ? -8.406 -28.375 -22.438 1 82 274 ASP B N 1
ATOM 4432 C CA . ASP B 1 274 ? -7.051 -28.734 -22.844 1 82 274 ASP B CA 1
ATOM 4433 C C . ASP B 1 274 ? -6.02 -28.109 -21.906 1 82 274 ASP B C 1
ATOM 4435 O O . ASP B 1 274 ? -5.371 -27.109 -22.266 1 82 274 ASP B O 1
ATOM 4439 N N . VAL B 1 275 ? -5.895 -28.719 -20.797 1 80.25 275 VAL B N 1
ATOM 4440 C CA . VAL B 1 275 ? -5.012 -28.266 -19.719 1 80.25 275 VAL B CA 1
ATOM 4441 C C . VAL B 1 275 ? -3.572 -28.219 -20.219 1 80.25 275 VAL B C 1
ATOM 4443 O O . VAL B 1 275 ? -2.865 -27.234 -20.016 1 80.25 275 VAL B O 1
ATOM 4446 N N . ASP B 1 276 ? -3.266 -29.172 -21 1 85.12 276 ASP B N 1
ATOM 4447 C CA . ASP B 1 276 ? -1.898 -29.266 -21.5 1 85.12 276 ASP B CA 1
ATOM 4448 C C . ASP B 1 276 ? -1.595 -28.125 -22.469 1 85.12 276 ASP B C 1
ATOM 4450 O O . ASP B 1 276 ? -0.478 -27.594 -22.484 1 85.12 276 ASP B O 1
ATOM 4454 N N . ALA B 1 277 ? -2.594 -27.797 -23.172 1 89.06 277 ALA B N 1
ATOM 4455 C CA . ALA B 1 277 ? -2.385 -26.703 -24.109 1 89.06 277 ALA B CA 1
ATOM 4456 C C . ALA B 1 277 ? -2.184 -25.375 -23.375 1 89.06 277 ALA B C 1
ATOM 4458 O O . ALA B 1 277 ? -1.32 -24.578 -23.75 1 89.06 277 ALA B O 1
ATOM 4459 N N . VAL B 1 278 ? -2.949 -25.172 -22.359 1 93.12 278 VAL B N 1
ATOM 4460 C CA . VAL B 1 278 ? -2.893 -23.922 -21.609 1 93.12 278 VAL B CA 1
ATOM 4461 C C . VAL B 1 278 ? -1.566 -23.844 -20.859 1 93.12 278 VAL B C 1
ATOM 4463 O O . VAL B 1 278 ? -0.863 -22.828 -20.938 1 93.12 278 VAL B O 1
ATOM 4466 N N . PHE B 1 279 ? -1.163 -24.859 -20.203 1 95.38 279 PHE B N 1
ATOM 4467 C CA . PHE B 1 279 ? 0.08 -24.875 -19.438 1 95.38 279 PHE B CA 1
ATOM 4468 C C . PHE B 1 279 ? 1.282 -25 -20.375 1 95.38 279 PHE B C 1
ATOM 4470 O O . PHE B 1 279 ? 2.357 -24.469 -20.078 1 95.38 279 PHE B O 1
ATOM 4477 N N . GLY B 1 280 ? 1.03 -25.719 -21.469 1 95.38 280 GLY B N 1
ATOM 4478 C CA . GLY B 1 280 ? 2.078 -25.797 -22.469 1 95.38 280 GLY B CA 1
ATOM 4479 C C . GLY B 1 280 ? 2.508 -24.453 -23 1 95.38 280 GLY B C 1
ATOM 4480 O O . GLY B 1 280 ? 3.695 -24.219 -23.234 1 95.38 280 GLY B O 1
ATOM 4481 N N . ARG B 1 281 ? 1.513 -23.547 -23.203 1 96.5 281 ARG B N 1
ATOM 4482 C CA . ARG B 1 281 ? 1.812 -22.188 -23.641 1 96.5 281 ARG B CA 1
ATOM 4483 C C . ARG B 1 281 ? 2.637 -21.438 -22.609 1 96.5 281 ARG B C 1
ATOM 4485 O O . ARG B 1 281 ? 3.561 -20.703 -22.953 1 96.5 281 ARG B O 1
ATOM 4492 N N . GLN B 1 282 ? 2.303 -21.594 -21.406 1 97.69 282 GLN B N 1
ATOM 4493 C CA . GLN B 1 282 ? 3.061 -20.984 -20.312 1 97.69 282 GLN B CA 1
ATOM 4494 C C . GLN B 1 282 ? 4.496 -21.5 -20.281 1 97.69 282 GLN B C 1
ATOM 4496 O O . GLN B 1 282 ? 5.441 -20.719 -20.172 1 97.69 282 GLN B O 1
ATOM 4501 N N . LEU B 1 283 ? 4.633 -22.797 -20.422 1 97.38 283 LEU B N 1
ATOM 4502 C CA . LEU B 1 283 ? 5.949 -23.422 -20.391 1 97.38 283 LEU B CA 1
ATOM 4503 C C . LEU B 1 283 ? 6.805 -22.953 -21.562 1 97.38 283 LEU B C 1
ATOM 4505 O O . LEU B 1 283 ? 8 -22.703 -21.406 1 97.38 283 LEU B O 1
ATOM 4509 N N . ARG B 1 284 ? 6.227 -22.891 -22.734 1 97.31 284 ARG B N 1
ATOM 4510 C CA . ARG B 1 284 ? 6.957 -22.406 -23.906 1 97.31 284 ARG B CA 1
ATOM 4511 C C . ARG B 1 284 ? 7.473 -20.984 -23.672 1 97.31 284 ARG B C 1
ATOM 4513 O O . ARG B 1 284 ? 8.609 -20.672 -24.047 1 97.31 284 ARG B O 1
ATOM 4520 N N . PHE B 1 285 ? 6.613 -20.141 -23.156 1 98.38 285 PHE B N 1
ATOM 4521 C CA . PHE B 1 285 ? 7.027 -18.797 -22.797 1 98.38 285 PHE B CA 1
ATOM 4522 C C . PHE B 1 285 ? 8.211 -18.812 -21.844 1 98.38 285 PHE B C 1
ATOM 4524 O O . PHE B 1 285 ? 9.195 -18.109 -22.047 1 98.38 285 PHE B O 1
ATOM 4531 N N . LEU B 1 286 ? 8.133 -19.656 -20.797 1 98.19 286 LEU B N 1
ATOM 4532 C CA . LEU B 1 286 ? 9.188 -19.734 -19.781 1 98.19 286 LEU B CA 1
ATOM 4533 C C . LEU B 1 286 ? 10.477 -20.281 -20.391 1 98.19 286 LEU B C 1
ATOM 4535 O O . LEU B 1 286 ? 11.57 -19.875 -20 1 98.19 286 LEU B O 1
ATOM 4539 N N . LYS B 1 287 ? 10.391 -21.203 -21.312 1 96.81 287 LYS B N 1
ATOM 4540 C CA . LYS B 1 287 ? 11.562 -21.766 -21.969 1 96.81 287 LYS B CA 1
ATOM 4541 C C . LYS B 1 287 ? 12.312 -20.703 -22.766 1 96.81 287 LYS B C 1
ATOM 4543 O O . LYS B 1 287 ? 13.539 -20.781 -22.906 1 96.81 287 LYS B O 1
ATOM 4548 N N . ARG B 1 288 ? 11.57 -19.781 -23.219 1 96.19 288 ARG B N 1
ATOM 4549 C CA . ARG B 1 288 ? 12.18 -18.719 -24.031 1 96.19 288 ARG B CA 1
ATOM 4550 C C . ARG B 1 288 ? 12.969 -17.75 -23.156 1 96.19 288 ARG B C 1
ATOM 4552 O O . ARG B 1 288 ? 14.008 -17.234 -23.578 1 96.19 288 ARG B O 1
ATOM 4559 N N . PHE B 1 289 ? 12.477 -17.594 -21.906 1 94 289 PHE B N 1
ATOM 4560 C CA . PHE B 1 289 ? 13.008 -16.453 -21.188 1 94 289 PHE B CA 1
ATOM 4561 C C . PHE B 1 289 ? 13.648 -16.891 -19.875 1 94 289 PHE B C 1
ATOM 4563 O O . PHE B 1 289 ? 14.398 -16.125 -19.266 1 94 289 PHE B O 1
ATOM 4570 N N . VAL B 1 290 ? 13.211 -18.141 -19.391 1 88.38 290 VAL B N 1
ATOM 4571 C CA . VAL B 1 290 ? 13.742 -18.672 -18.141 1 88.38 290 VAL B CA 1
ATOM 4572 C C . VAL B 1 290 ? 14.578 -19.922 -18.438 1 88.38 290 VAL B C 1
ATOM 4574 O O . VAL B 1 290 ? 14.297 -20.656 -19.375 1 88.38 290 VAL B O 1
ATOM 4577 N N . ALA B 1 291 ? 15.789 -19.969 -18.781 1 80.38 291 ALA B N 1
ATOM 4578 C CA . ALA B 1 291 ? 16.594 -21.156 -19.047 1 80.38 291 ALA B CA 1
ATOM 4579 C C . ALA B 1 291 ? 16.047 -22.359 -18.312 1 80.38 291 ALA B C 1
ATOM 4581 O O . ALA B 1 291 ? 16.594 -22.797 -17.297 1 80.38 291 ALA B O 1
ATOM 4582 N N . VAL B 1 292 ? 14.859 -22.797 -18.75 1 80.25 292 VAL B N 1
ATOM 4583 C CA . VAL B 1 292 ? 14.219 -23.953 -18.125 1 80.25 292 VAL B CA 1
ATOM 4584 C C . VAL B 1 292 ? 14.781 -25.234 -18.734 1 80.25 292 VAL B C 1
ATOM 4586 O O . VAL B 1 292 ? 15.203 -25.266 -19.891 1 80.25 292 VAL B O 1
#

Organism: Exserohilum turcicum (strain 28A) (NCBI:txid671987)

Foldseek 3Di:
DQPKDKDWDAFPVGWIWIWIKGAAPVLAAFAEEEEDEAQQAFQPPPVVVVCSVVSPVGYTYIYIGAAQHDPTHHPPHQEDALVSRLRRVLVVLVVQCPDRNYPQQHYEYEYAARVLLSQLLNLLPHVSHQAYEREQYPQAQLAAPVLLVVLVVLLVVQVVVVVVPDDFDKDFCADCQQAGSRGFHNDPCPVVVCVVVVHPGDRIHGSNNNNSSNVDHCLVSQQSSPPREYEYEAECAERRHHSVVVVVSQVSHDPDYYYHYQYPDYSPCSCPDPVCVVVVVVVVSCVVRRVD/DQPKDKDWDAFPVGWIWIWIKGAAPVLAAFAEEEEDEAQQAFQPPPVVVVCSVVSPVGYTYIYIGAAQHDPTHHPPHQEDALVSRLRRVLVVLVVQCPDRNYPQQFYEYEYAAHVLLSQLLNLLPHVSHQAYEREQYPQADLAAPVLLVVLVVLLVVQVVVVVVPDDFDKDFCADCQQAGSRGFHNDPCPVVVCVVVVHPGDRIHGSNNNNSSNVDHCLVSQQSSPPREYEYEAECAERRHHSVVVVVSQVSHDPDYYYHYQYPDYSPCSCPDPVCVVVVVVVVSCVVRRVD

pLDDT: mean 95.33, std 5.96, range [51.97, 98.94]

Sequence (584 aa):
MSNRQNIEFKTLSGVTLRGWLYPSETQKKGPGIILSAGFNMPKDVVVPDVAEWFQRHGFTALVFDTFGIGESEGLPRCDTNMHRRVEDFIDSITFLSSHPLVDPQRIVLWGLCFDGNIMLAVSALDTRVAAVLAIAPMIDVSGDSERHAAIRELGVADRAAQLDGEPPMYLPLVDEDGIMPLGQTSGLGFFTTMQGMQLPVENRATVQSYLRGLSWSIEHLLPRISPTPVFMLTPELDQVFAAERQTKAFEMLGEPKEQFLVEGKDHFNWMFGDVDAVFGRQLRFLKRFVAVMSNRQNIEFKTLSGVTLRGWLYPSETQKKGPGIILSAGFNMPKDVVVPDVAEWFQRHGFTALVFDTFGIGESEGLPRCDTNMHRRVEDFIDSITFLSSHPLVDPQRIVLWGLCFDGNIMLAVSALDTRVAAVLAIAPMIDVSGDSERHAAIRELGVADRAAQLDGEPPMYLPLVDEDGIMPLGQTSGLGFFTTMQGMQLPVENRATVQSYLRGLSWSIEHLLPRISPTPVFMLTPELDQVFAAERQTKAFEMLGEPKEQFLVEGKDHFNWMFGDVDAVFGRQLRFLKRFVAV

Solvent-accessible surface area (backbone atoms only — not comparable to full-atom values): 29508 Å² total; per-residue (Å²): 127,84,66,65,39,85,46,69,49,68,36,86,88,66,47,47,32,27,34,39,38,25,59,23,70,73,74,46,70,27,32,26,34,41,43,41,54,24,74,79,47,25,44,82,45,74,38,54,64,54,35,51,54,41,10,73,69,43,20,27,21,36,36,44,14,51,68,14,26,68,83,12,41,56,79,64,62,37,42,56,48,72,68,58,52,35,49,51,52,56,40,46,49,51,56,51,40,67,36,85,48,24,39,52,74,34,28,32,38,36,10,23,29,48,26,11,33,40,45,52,50,37,44,42,49,35,83,52,43,38,31,37,38,24,33,47,34,31,66,65,67,49,56,39,73,87,40,46,63,60,42,26,54,49,26,50,50,39,51,51,41,33,68,72,70,43,75,82,50,69,40,51,49,52,46,98,80,10,36,24,83,38,62,36,37,76,44,76,54,57,67,56,48,41,48,72,69,67,46,86,68,59,70,43,29,28,41,57,25,57,41,51,26,60,66,52,67,47,73,87,39,36,53,52,25,36,70,39,33,38,37,35,38,33,23,56,54,16,62,56,48,47,34,67,61,45,49,55,52,55,68,48,39,39,64,49,63,48,77,45,72,37,78,90,16,31,71,82,45,64,66,58,81,62,42,63,59,57,50,45,52,53,48,52,55,39,49,74,68,35,93,106,128,84,65,65,38,83,46,69,50,66,37,86,87,66,47,46,34,27,34,39,34,25,59,23,70,72,74,47,69,26,32,26,34,41,43,40,54,23,76,79,45,25,43,83,45,73,38,55,63,55,36,51,54,42,11,72,70,43,20,27,20,37,35,43,14,50,69,14,25,69,84,12,40,54,78,63,62,36,42,58,49,72,68,58,50,33,49,51,52,55,41,45,48,51,57,51,39,67,36,85,46,26,39,52,74,32,27,30,39,35,11,24,29,48,26,11,33,41,44,52,49,36,44,43,49,34,82,52,43,36,31,36,38,25,34,47,34,31,65,68,66,46,57,38,73,88,40,46,63,59,41,26,52,50,24,51,51,38,50,50,41,34,67,73,69,44,74,82,51,69,38,52,48,52,46,98,81,10,36,25,80,37,62,38,36,74,42,78,53,56,68,57,49,43,50,72,68,67,46,87,68,59,71,42,30,28,40,56,24,56,42,51,27,62,66,52,69,47,73,86,38,37,52,52,25,37,68,38,34,37,37,36,38,34,23,56,54,16,60,56,47,46,34,67,60,44,49,54,52,56,67,49,39,40,63,48,63,47,75,45,75,37,80,91,17,31,74,82,45,62,66,58,80,63,42,62,59,58,51,44,52,53,48,54,54,40,50,74,68,36,94,106

Radius of gyration: 24.43 Å; Cα contacts (8 Å, |Δi|>4): 1319; chains: 2; bounding box: 53×76×54 Å